Protein AF-0000000078810479 (afdb_homodimer)

Organism: NCBI:txid997884

pLDDT: mean 89.87, std 19.77, range [21.83, 98.94]

Nearest PDB structures (foldseek):
  3nuz-assembly2_D  TM=8.212E-01  e=3.799E-21  Bacteroides fragilis NCTC 9343
  3g8y-assembly1_A-2  TM=8.207E-01  e=2.501E-21  Phocaeicola vulgatus ATCC 8482
  3nuz-assembly3_E  TM=8.141E-01  e=5.121E-21  Bacteroides fragilis NCTC 9343
  3nuz-assembly3_F  TM=8.045E-01  e=1.182E-20  Bacteroides fragilis NCTC 9343
  8qcl-assembly1_B  TM=6.876E-01  e=1.263E-13  Phocaeicola vulgatus ATCC 8482

Foldseek 3Di:
DPPPPPPPPPPPPPPPPPPPPPPPPPPPPPPDLPQQDQDPDDDPDDDPVVVLVSVLSRFSQALQDDFQAQVSLVVSLVVLLVVLLQLQCNVVVCVVCVPPDKDKDWDDWDDPPQWIKTWMFIPLDPVGRWIKIKTAGPPDDFAFFEEEEEEDPPDFRCLLCQHDPDPVRNVVSVVQVQVVQVVQNNVPHTYMRTGQQQADPNPDPVCVVVVNGGRQVVQQVVQVVVSHASLSVLLSVVVVVVVCCVVPHRHDQLHYEYEYFDVSLSNQLQNLLNPQSHQEGEYEQHAFWCCVAVVVDDDGNRNDGPSPSSNRISLSSNLSNPPGAYEYEAECAAPRHHPVRNVVSVVSNLSSNVNSVHSPRYYYHYDHDYRGDDPVRVVVNCVVPPDD/DPDPPPPPPPPPPPPPPPPPPPPPPPPPPPPDLPQQDQDPDDDPDDDPVVVLVSVLSRFSQVLQDDFQAQVSLVVSLVVLLVVLLQLQCNVVVCVVCVPPDKDKDWDDWDDPPQWIKTWMFIPLDPVGRWIKIKTAGPPDDFAFFEEEEEEDPPDFRCLLCQHDPDPVRNVVSVVQVQVVQVVQNNVPHTYMRTGQQQADPNPDPVCVVVVNGGRQVVQQVVQVVVSHASLSVLLSVVVVVLVCCVVPHRHDQQHYEYEYFDVSLSNQLQNLLNPQSHQEGEYEQHAFWCCVAVVVDDDGNRNDGPSVSSNRISLSSSLSNPPGAYEYEAECAAPRHHPVRNVVSVVSNLSSNSNSVHSPRYYYHYDHDYRGDDPVRVVVNCVVPPDD

Sequence (776 aa):
MLMKSIIYWSALLSSTLIVTQCTNYQKTTQKDDILRERDLAYKDSFSASAYYEDLYNSAEMKYAFKGTTPEEVDVWQTEFRDKLKERLGISQLERQLASFKIKARKINSEDIGYAIRERWEIWTEPTVPLPFVLLLPKNKEGNLPLMITPHGHGKNTETYAGIYLSEQERIEGEIGERNVAVQAVQNGFIAIAPTSRGFGKTRTSEDKAKDVPYSCRTLLMQDLLVGRTPIGDRVWDISKLIDWALAELPVDKSNIIVSGNSGGGTTTLFAGACDTRISMSIPSSYFCTFTGSIGAMYHCDCNYVPGILEYGEMSDIAGLIAPRFFCTLNGKDDTMFPLKEAQKAFVNLKKIYTAAGVPDNCELYIGNGGHRYYKEGAWNFINKHLLKMLMKSIIYWSALLSSTLIVTQCTNYQKTTQKDDILRERDLAYKDSFSASAYYEDLYNSAEMKYAFKGTTPEEVDVWQTEFRDKLKERLGISQLERQLASFKIKARKINSEDIGYAIRERWEIWTEPTVPLPFVLLLPKNKEGNLPLMITPHGHGKNTETYAGIYLSEQERIEGEIGERNVAVQAVQNGFIAIAPTSRGFGKTRTSEDKAKDVPYSCRTLLMQDLLVGRTPIGDRVWDISKLIDWALAELPVDKSNIIVSGNSGGGTTTLFAGACDTRISMSIPSSYFCTFTGSIGAMYHCDCNYVPGILEYGEMSDIAGLIAPRFFCTLNGKDDTMFPLKEAQKAFVNLKKIYTAAGVPDNCELYIGNGGHRYYKEGAWNFINKHLLK

InterPro domains:
  IPR025890 Abhydrolase, bacterial [PF12715] (57-325)
  IPR029058 Alpha/Beta hydrolase fold [G3DSA:3.40.50.1820] (30-388)
  IPR029058 Alpha/Beta hydrolase fold [SSF53474] (52-386)

Radius of gyration: 31.36 Å; Cα contacts (8 Å, |Δi|>4): 1607; chains: 2; bounding box: 88×98×127 Å

Solvent-accessible surface area (backbone atoms only — not comparable to full-atom values): 40095 Å² total; per-residue (Å²): 136,84,77,78,76,76,78,77,77,78,77,76,76,73,75,74,73,74,71,72,70,74,69,72,69,66,70,68,67,73,71,76,74,71,68,52,78,59,82,72,64,76,38,93,60,56,38,50,69,60,36,53,51,50,49,62,64,41,34,62,29,74,51,49,82,81,66,71,38,45,67,49,44,51,56,50,36,58,55,48,39,54,53,48,33,46,57,24,22,40,50,56,48,51,65,72,44,65,83,61,75,78,47,71,48,80,74,48,76,45,79,70,80,70,27,39,42,28,39,35,32,33,32,74,43,33,47,36,44,43,47,30,37,40,34,37,41,62,98,68,76,74,60,26,39,34,36,39,27,38,39,26,78,99,53,44,35,44,42,18,58,68,46,62,94,42,69,68,51,41,52,53,37,56,74,35,42,47,30,51,24,42,56,36,18,76,70,60,17,35,12,29,14,36,55,46,81,20,27,77,77,52,24,36,71,66,33,56,74,69,68,43,80,52,26,36,55,62,45,28,58,58,23,22,35,55,34,35,25,47,53,23,53,44,26,49,45,53,54,48,51,48,54,48,40,61,72,76,44,63,47,31,74,79,38,27,33,30,36,16,31,37,50,4,6,51,39,16,44,53,27,28,31,70,38,81,63,42,37,30,26,34,18,12,34,44,71,23,33,48,69,67,21,64,65,64,47,94,61,68,56,44,75,61,48,67,23,44,34,35,37,26,51,45,28,43,49,51,42,42,31,53,79,39,35,38,38,39,36,35,14,65,61,12,81,73,39,34,41,70,39,23,51,56,22,46,58,55,26,45,49,46,27,43,17,50,72,40,52,80,36,48,46,80,37,78,41,98,41,38,83,40,40,54,60,66,57,53,50,53,53,44,68,71,63,53,82,125,132,86,77,78,78,75,78,78,78,78,76,76,76,74,75,75,75,74,71,72,71,73,69,73,68,66,71,69,67,72,71,76,75,71,67,52,78,60,81,71,63,74,39,94,58,56,38,48,69,60,35,53,49,50,48,62,63,42,34,61,30,73,52,50,80,81,67,71,38,45,68,49,43,52,57,50,36,57,54,48,40,54,54,49,32,46,57,25,22,40,51,56,49,52,65,72,42,66,84,61,75,78,47,73,47,80,75,48,76,43,79,71,80,71,29,41,41,28,39,34,33,31,31,76,43,33,46,37,44,43,46,29,37,40,34,38,41,60,98,70,77,74,61,26,39,33,36,40,29,38,39,26,79,97,50,44,35,44,42,17,59,68,46,63,93,42,70,68,50,41,52,53,36,56,75,35,42,48,30,50,23,42,55,37,19,75,70,59,17,35,14,32,15,37,56,46,80,21,27,75,76,51,25,37,69,67,32,54,75,70,68,43,80,54,26,36,54,62,45,27,57,56,24,22,35,54,32,34,24,46,51,24,55,44,28,50,46,52,53,46,50,49,55,49,40,61,72,74,42,62,48,29,74,79,38,26,34,30,35,15,31,37,51,4,7,51,38,16,45,52,28,27,31,68,38,81,64,42,36,30,27,34,17,12,33,44,71,22,33,49,67,68,20,64,64,64,46,94,61,67,55,45,75,60,48,67,24,44,34,36,39,26,51,45,27,40,48,52,41,42,31,53,79,40,34,36,38,38,37,35,14,66,61,11,82,73,38,33,41,69,37,22,50,56,22,44,56,56,27,46,49,46,26,42,17,50,71,40,52,82,37,48,46,80,36,76,43,98,41,38,82,41,40,56,61,66,56,52,50,54,51,45,66,72,63,53,79,126

Secondary structure (DSSP, 8-state):
------------------------------------PPP-PPPSS--HHHHHHHHHHT---TT-----SHHHHHHHHHHHHHHHHHHHTHHHHHHHTTTPPPEEEEEEEEE-SSEEEEEEEEEEETTEEEEEEEEEESS--S-EEEEE----SS--HHHHTT--SSHHHHHHHHHTT--HHHHHHHTT-EEEEEPPTTBGGGS-HHHHHTT-SB-HHHHHHHHHHTT--HHHHHHHHHHHHHHHHHHHS-EEEEEEEEEEETHHHHHHHHHHHH-TT--EEEEES--S-IIIIITTS---GGG--TTHHHH--HHHHHHTTTTSEEEEEEETT-SSS-HHHHHHHHHHHHHHHHHTT-GGGEEEEEESSSSS--HHHHHHHHHHH---/------------------------------------PPP-PPPSS--HHHHHHHHHHT---TT-----SHHHHHHHHHHHHHHHHHHHTHHHHHHHTTTPPPEEEEEEEEE-SSEEEEEEEEEEETTEEEEEEEEEESS--S-EEEEE----SS--HHHHTT--SSHHHHHHHHHTT--HHHHHHHTT-EEEEEPPTTBGGGS-HHHHHTT-SB-HHHHHHHHHHHT--HHHHHHHHHHHHHHHHHHHS-EEEEEEEEEEETHHHHHHHHHHHH-TT--EEEEES--S-IIIIITTS---GGG--TTHHHH--HHHHHHTTTTSEEEEEEETT-SSS-HHHHHHHHHHHHHHHHHTT-GGGEEEEEESSSSS--HHHHHHHHHHH---

Structure (mmCIF, N/CA/C/O backbone):
data_AF-0000000078810479-model_v1
#
loop_
_entity.id
_entity.type
_entity.pdbx_description
1 polymer 'Acetyl xylan esterase domain-containing protein'
#
loop_
_atom_site.group_PDB
_atom_site.id
_atom_site.type_symbol
_atom_site.label_atom_id
_atom_site.label_alt_id
_atom_site.label_comp_id
_atom_site.label_asym_id
_atom_site.label_entity_id
_atom_site.label_seq_id
_atom_site.pdbx_PDB_ins_code
_atom_site.Cartn_x
_atom_site.Cartn_y
_atom_site.Cartn_z
_atom_site.occupancy
_atom_site.B_iso_or_equiv
_atom_site.auth_seq_id
_atom_site.auth_comp_id
_atom_site.auth_asym_id
_atom_site.auth_atom_id
_atom_site.pdbx_PDB_model_num
ATOM 1 N N . MET A 1 1 ? -20.703 -5.207 -93.875 1 23.89 1 MET A N 1
ATOM 2 C CA . MET A 1 1 ? -21.703 -4.398 -93.188 1 23.89 1 MET A CA 1
ATOM 3 C C . MET A 1 1 ? -21.656 -4.645 -91.688 1 23.89 1 MET A C 1
ATOM 5 O O . MET A 1 1 ? -22.516 -5.328 -91.125 1 23.89 1 MET A O 1
ATOM 9 N N . LEU A 1 2 ? -20.453 -4.91 -91.125 1 26.55 2 LEU A N 1
ATOM 10 C CA . LEU A 1 2 ? -20 -5.406 -89.812 1 26.55 2 LEU A CA 1
ATOM 11 C C . LEU A 1 2 ? -20.375 -4.43 -88.688 1 26.55 2 LEU A C 1
ATOM 13 O O . LEU A 1 2 ? -19.953 -3.27 -88.75 1 26.55 2 LEU A O 1
ATOM 17 N N . MET A 1 3 ? -21.625 -4.586 -88.188 1 22.42 3 MET A N 1
ATOM 18 C CA . MET A 1 3 ? -22.422 -3.809 -87.25 1 22.42 3 MET A CA 1
ATOM 19 C C . MET A 1 3 ? -21.719 -3.691 -85.938 1 22.42 3 MET A C 1
ATOM 21 O O . MET A 1 3 ? -21.453 -4.699 -85.25 1 22.42 3 MET A O 1
ATOM 25 N N . LYS A 1 4 ? -20.766 -2.709 -85.812 1 24.94 4 LYS A N 1
ATOM 26 C CA . LYS A 1 4 ? -19.938 -2.312 -84.625 1 24.94 4 LYS A CA 1
ATOM 27 C C . LYS A 1 4 ? -20.812 -2.01 -83.438 1 24.94 4 LYS A C 1
ATOM 29 O O . LYS A 1 4 ? -21.609 -1.07 -83.438 1 24.94 4 LYS A O 1
ATOM 34 N N . SER A 1 5 ? -21.438 -3.043 -82.812 1 23.7 5 SER A N 1
ATOM 35 C CA . SER A 1 5 ? -22.328 -3.002 -81.688 1 23.7 5 SER A CA 1
ATOM 36 C C . SER A 1 5 ? -21.688 -2.262 -80.5 1 23.7 5 SER A C 1
ATOM 38 O O . SER A 1 5 ? -20.625 -2.65 -80 1 23.7 5 SER A O 1
ATOM 40 N N . ILE A 1 6 ? -21.625 -0.934 -80.562 1 27.11 6 ILE A N 1
ATOM 41 C CA . ILE A 1 6 ? -21.062 -0.023 -79.562 1 27.11 6 ILE A CA 1
ATOM 42 C C . ILE A 1 6 ? -21.797 -0.202 -78.188 1 27.11 6 ILE A C 1
ATOM 44 O O . ILE A 1 6 ? -23 0.031 -78.125 1 27.11 6 ILE A O 1
ATOM 48 N N . ILE A 1 7 ? -21.516 -1.291 -77.5 1 25.67 7 ILE A N 1
ATOM 49 C CA . ILE A 1 7 ? -22.109 -1.636 -76.188 1 25.67 7 ILE A CA 1
ATOM 50 C C . ILE A 1 7 ? -21.891 -0.497 -75.188 1 25.67 7 ILE A C 1
ATOM 52 O O . ILE A 1 7 ? -20.75 -0.108 -74.938 1 25.67 7 ILE A O 1
ATOM 56 N N . TYR A 1 8 ? -22.734 0.555 -75.25 1 24.23 8 TYR A N 1
ATOM 57 C CA . TYR A 1 8 ? -22.734 1.693 -74.312 1 24.23 8 TYR A CA 1
ATOM 58 C C . TYR A 1 8 ? -22.828 1.231 -72.875 1 24.23 8 TYR A C 1
ATOM 60 O O . TYR A 1 8 ? -23.719 0.465 -72.5 1 24.23 8 TYR A O 1
ATOM 68 N N . TRP A 1 9 ? -21.672 1.063 -72.188 1 25.56 9 TRP A N 1
ATOM 69 C CA . TRP A 1 9 ? -21.453 0.74 -70.75 1 25.56 9 TRP A CA 1
ATOM 70 C C . TRP A 1 9 ? -22.141 1.751 -69.875 1 25.56 9 TRP A C 1
ATOM 72 O O . TRP A 1 9 ? -21.812 2.941 -69.875 1 25.56 9 TRP A O 1
ATOM 82 N N . SER A 1 10 ? -23.516 1.746 -69.75 1 24.3 10 SER A N 1
ATOM 83 C CA . SER A 1 10 ? -24.219 2.607 -68.812 1 24.3 10 SER A CA 1
ATOM 84 C C . SER A 1 10 ? -23.703 2.426 -67.375 1 24.3 10 SER A C 1
ATOM 86 O O . SER A 1 10 ? -23.672 1.309 -66.875 1 24.3 10 SER A O 1
ATOM 88 N N . ALA A 1 11 ? -22.703 3.223 -67 1 26.77 11 ALA A N 1
ATOM 89 C CA . ALA A 1 11 ? -22.156 3.352 -65.625 1 26.77 11 ALA A CA 1
ATOM 90 C C . ALA A 1 11 ? -23.234 3.705 -64.625 1 26.77 11 ALA A C 1
ATOM 92 O O . ALA A 1 11 ? -23.844 4.777 -64.688 1 26.77 11 ALA A O 1
ATOM 93 N N . LEU A 1 12 ? -24.156 2.744 -64.312 1 24.66 12 LEU A N 1
ATOM 94 C CA . LEU A 1 12 ? -25.141 2.945 -63.25 1 24.66 12 LEU A CA 1
ATOM 95 C C . LEU A 1 12 ? -24.469 3.441 -62 1 24.66 12 LEU A C 1
ATOM 97 O O . LEU A 1 12 ? -23.547 2.795 -61.469 1 24.66 12 LEU A O 1
ATOM 101 N N . LEU A 1 13 ? -24.328 4.766 -61.812 1 27.41 13 LEU A N 1
ATOM 102 C CA . LEU A 1 13 ? -23.906 5.457 -60.594 1 27.41 13 LEU A CA 1
ATOM 103 C C . LEU A 1 13 ? -24.766 5.047 -59.406 1 27.41 13 LEU A C 1
ATOM 105 O O . LEU A 1 13 ? -25.969 5.324 -59.375 1 27.41 13 LEU A O 1
ATOM 109 N N . SER A 1 14 ? -24.672 3.738 -58.969 1 24.7 14 SER A N 1
ATOM 110 C CA . SER A 1 14 ? -25.359 3.359 -57.75 1 24.7 14 SER A CA 1
ATOM 111 C C . SER A 1 14 ? -25.078 4.348 -56.625 1 24.7 14 SER A C 1
ATOM 113 O O . SER A 1 14 ? -23.906 4.641 -56.344 1 24.7 14 SER A O 1
ATOM 115 N N . SER A 1 15 ? -25.875 5.395 -56.5 1 27.48 15 SER A N 1
ATOM 116 C CA . SER A 1 15 ? -25.922 6.281 -55.344 1 27.48 15 SER A CA 1
ATOM 117 C C . SER A 1 15 ? -25.984 5.488 -54.031 1 27.48 15 SER A C 1
ATOM 119 O O . SER A 1 15 ? -26.953 4.781 -53.781 1 27.48 15 SER A O 1
ATOM 121 N N . THR A 1 16 ? -24.828 4.871 -53.688 1 27.61 16 THR A N 1
ATOM 122 C CA . THR A 1 16 ? -24.781 4.277 -52.344 1 27.61 16 THR A CA 1
ATOM 123 C C . THR A 1 16 ? -25.281 5.262 -51.312 1 27.61 16 THR A C 1
ATOM 125 O O . THR A 1 16 ? -24.734 6.359 -51.156 1 27.61 16 THR A O 1
ATOM 128 N N . LEU A 1 17 ? -26.609 5.316 -51.125 1 28.69 17 LEU A N 1
ATOM 129 C CA . LEU A 1 17 ? -27.188 5.945 -49.938 1 28.69 17 LEU A CA 1
ATOM 130 C C . LEU A 1 17 ? -26.438 5.543 -48.656 1 28.69 17 LEU A C 1
ATOM 132 O O . LEU A 1 17 ? -26.391 4.359 -48.312 1 28.69 17 LEU A O 1
ATOM 136 N N . ILE A 1 18 ? -25.344 6.234 -48.438 1 29.97 18 ILE A N 1
ATOM 137 C CA . ILE A 1 18 ? -24.703 6.109 -47.125 1 29.97 18 ILE A CA 1
ATOM 138 C C . ILE A 1 18 ? -25.734 6.438 -46.062 1 29.97 18 ILE A C 1
ATOM 140 O O . ILE A 1 18 ? -26.156 7.586 -45.906 1 29.97 18 ILE A O 1
ATOM 144 N N . VAL A 1 19 ? -26.75 5.523 -45.875 1 28.48 19 VAL A N 1
ATOM 145 C CA . VAL A 1 19 ? -27.5 5.676 -44.625 1 28.48 19 VAL A CA 1
ATOM 146 C C . VAL A 1 19 ? -26.531 5.805 -43.469 1 28.48 19 VAL A C 1
ATOM 148 O O . VAL A 1 19 ? -25.75 4.891 -43.188 1 28.48 19 VAL A O 1
ATOM 151 N N . THR A 1 20 ? -26.203 7.031 -43.188 1 28.91 20 THR A N 1
ATOM 152 C CA . THR A 1 20 ? -25.578 7.301 -41.906 1 28.91 20 THR A CA 1
ATOM 153 C C . THR A 1 20 ? -26.344 6.629 -40.75 1 28.91 20 THR A C 1
ATOM 155 O O . THR A 1 20 ? -27.5 6.969 -40.5 1 28.91 20 THR A O 1
ATOM 158 N N . GLN A 1 21 ? -26.219 5.281 -40.719 1 27.44 21 GLN A N 1
ATOM 159 C CA . GLN A 1 21 ? -26.703 4.727 -39.469 1 27.44 21 GLN A CA 1
ATOM 160 C C . GLN A 1 21 ? -26.203 5.535 -38.281 1 27.44 21 GLN A C 1
ATOM 162 O O . GLN A 1 21 ? -25 5.637 -38.062 1 27.44 21 GLN A O 1
ATOM 167 N N . CYS A 1 22 ? -26.906 6.652 -38 1 29.36 22 CYS A N 1
ATOM 168 C CA . CYS A 1 22 ? -26.766 7.223 -36.656 1 29.36 22 CYS A CA 1
ATOM 169 C C . CYS A 1 22 ? -26.781 6.133 -35.594 1 29.36 22 CYS A C 1
ATOM 171 O O . CYS A 1 22 ? -27.828 5.527 -35.344 1 29.36 22 CYS A O 1
ATOM 173 N N . THR A 1 23 ? -25.719 5.266 -35.594 1 28.94 23 THR A N 1
ATOM 174 C CA . THR A 1 23 ? -25.641 4.438 -34.406 1 28.94 23 THR A CA 1
ATOM 175 C C . THR A 1 23 ? -25.953 5.258 -33.156 1 28.94 23 THR A C 1
ATOM 177 O O . THR A 1 23 ? -25.328 6.289 -32.906 1 28.94 23 THR A O 1
ATOM 180 N N . ASN A 1 24 ? -27.203 5.324 -32.875 1 28.94 24 ASN A N 1
ATOM 181 C CA . ASN A 1 24 ? -27.578 5.715 -31.516 1 28.94 24 ASN A CA 1
ATOM 182 C C . ASN A 1 24 ? -26.578 5.176 -30.484 1 28.94 24 ASN A C 1
ATOM 184 O O . ASN A 1 24 ? -26.484 3.961 -30.281 1 28.94 24 ASN A O 1
ATOM 188 N N . TYR A 1 25 ? -25.453 5.773 -30.5 1 28.3 25 TYR A N 1
ATOM 189 C CA . TYR A 1 25 ? -24.688 5.52 -29.281 1 28.3 25 TYR A CA 1
ATOM 190 C C . TYR A 1 25 ? -25.594 5.633 -28.047 1 28.3 25 TYR A C 1
ATOM 192 O O . TYR A 1 25 ? -26.047 6.727 -27.703 1 28.3 25 TYR A O 1
ATOM 200 N N . GLN A 1 26 ? -26.547 4.75 -27.953 1 26.14 26 GLN A N 1
ATOM 201 C CA . GLN A 1 26 ? -27.109 4.727 -26.609 1 26.14 26 GLN A CA 1
ATOM 202 C C . GLN A 1 26 ? -26.016 4.914 -25.562 1 26.14 26 GLN A C 1
ATOM 204 O O . GLN A 1 26 ? -25.078 4.121 -25.484 1 26.14 26 GLN A O 1
ATOM 209 N N . LYS A 1 27 ? -25.828 6.164 -25.234 1 30.45 27 LYS A N 1
ATOM 210 C CA . LYS A 1 27 ? -25.125 6.359 -23.969 1 30.45 27 LYS A CA 1
ATOM 211 C C . LYS A 1 27 ? -25.531 5.309 -22.953 1 30.45 27 LYS A C 1
ATOM 213 O O . LYS A 1 27 ? -26.672 5.285 -22.5 1 30.45 27 LYS A O 1
ATOM 218 N N . THR A 1 28 ? -25.125 4.055 -23.188 1 30.38 28 THR A N 1
ATOM 219 C CA . THR A 1 28 ? -25.281 3.252 -21.969 1 30.38 28 THR A CA 1
ATOM 220 C C . THR A 1 28 ? -25.031 4.098 -20.734 1 30.38 28 THR A C 1
ATOM 222 O O . THR A 1 28 ? -23.938 4.629 -20.531 1 30.38 28 THR A O 1
ATOM 225 N N . THR A 1 29 ? -26.047 4.812 -20.344 1 29.89 29 THR A N 1
ATOM 226 C CA . THR A 1 29 ? -25.969 5.363 -18.984 1 29.89 29 THR A CA 1
ATOM 227 C C . THR A 1 29 ? -25.094 4.48 -18.094 1 29.89 29 THR A C 1
ATOM 229 O O . THR A 1 29 ? -25.328 3.271 -18 1 29.89 29 THR A O 1
ATOM 232 N N . GLN A 1 30 ? -23.859 4.711 -18.062 1 30.84 30 GLN A N 1
ATOM 233 C CA . GLN A 1 30 ? -23.141 4.199 -16.906 1 30.84 30 GLN A CA 1
ATOM 234 C C . GLN A 1 30 ? -24.062 4.039 -15.711 1 30.84 30 GLN A C 1
ATOM 236 O O . GLN A 1 30 ? -24.703 4.996 -15.281 1 30.84 30 GLN A O 1
ATOM 241 N N . LYS A 1 31 ? -24.641 2.875 -15.594 1 35.38 31 LYS A N 1
ATOM 242 C CA . LYS A 1 31 ? -25.391 2.465 -14.406 1 35.38 31 LYS A CA 1
ATOM 243 C C . LYS A 1 31 ? -24.969 3.285 -13.188 1 35.38 31 LYS A C 1
ATOM 245 O O . LYS A 1 31 ? -23.797 3.58 -13.008 1 35.38 31 LYS A O 1
ATOM 250 N N . ASP A 1 32 ? -25.797 4.004 -12.57 1 37.47 32 ASP A N 1
ATOM 251 C CA . ASP A 1 32 ? -25.75 4.688 -11.281 1 37.47 32 ASP A CA 1
ATOM 252 C C . ASP A 1 32 ? -24.875 3.924 -10.289 1 37.47 32 ASP A C 1
ATOM 254 O O . ASP A 1 32 ? -25.172 2.771 -9.961 1 37.47 32 ASP A O 1
ATOM 258 N N . ASP A 1 33 ? -23.578 4 -10.273 1 44.44 33 ASP A N 1
ATOM 259 C CA . ASP A 1 33 ? -22.75 3.559 -9.164 1 44.44 33 ASP A CA 1
ATOM 260 C C . ASP A 1 33 ? -23.516 3.65 -7.84 1 44.44 33 ASP A C 1
ATOM 262 O O . ASP A 1 33 ? -23.75 4.746 -7.332 1 44.44 33 ASP A O 1
ATOM 266 N N . ILE A 1 34 ? -24.562 2.963 -7.668 1 47.28 34 ILE A N 1
ATOM 267 C CA . ILE A 1 34 ? -25.188 2.953 -6.355 1 47.28 34 ILE A CA 1
ATOM 268 C C . ILE A 1 34 ? -24.109 2.975 -5.266 1 47.28 34 ILE A C 1
ATOM 270 O O . ILE A 1 34 ? -23.391 1.997 -5.086 1 47.28 34 ILE A O 1
ATOM 274 N N . LEU A 1 35 ? -23.703 4.043 -4.988 1 57.75 35 LEU A N 1
ATOM 275 C CA . LEU A 1 35 ? -22.828 4.211 -3.826 1 57.75 35 LEU A CA 1
ATOM 276 C C . LEU A 1 35 ? -23.438 3.533 -2.598 1 57.75 35 LEU A C 1
ATOM 278 O O . LEU A 1 35 ? -24.625 3.711 -2.305 1 57.75 35 LEU A O 1
ATOM 282 N N . ARG A 1 36 ? -22.828 2.473 -2.146 1 66.94 36 ARG A N 1
ATOM 283 C CA . ARG A 1 36 ? -23.203 1.88 -0.867 1 66.94 36 ARG A CA 1
ATOM 284 C C . ARG A 1 36 ? -23.375 2.953 0.203 1 66.94 36 ARG A C 1
ATOM 286 O O . ARG A 1 36 ? -22.531 3.838 0.348 1 66.94 36 ARG A O 1
ATOM 293 N N . GLU A 1 37 ? -24.594 3.041 0.668 1 80.19 37 GLU A N 1
ATOM 294 C CA . GLU A 1 37 ? -24.906 4.055 1.672 1 80.19 37 GLU A CA 1
ATOM 295 C C . GLU A 1 37 ? -24.062 3.85 2.936 1 80.19 37 GLU A C 1
ATOM 297 O O . GLU A 1 37 ? -24.031 2.748 3.484 1 80.19 37 GLU A O 1
ATOM 302 N N . ARG A 1 38 ? -23.281 4.812 3.285 1 88.06 38 ARG A N 1
ATOM 303 C CA . ARG A 1 38 ? -22.469 4.793 4.492 1 88.06 38 ARG A CA 1
ATOM 304 C C . ARG A 1 38 ? -23.266 5.273 5.703 1 88.06 38 ARG A C 1
ATOM 306 O O . ARG A 1 38 ? -24.031 6.227 5.605 1 88.06 38 ARG A O 1
ATOM 313 N N . ASP A 1 39 ? -23.203 4.543 6.805 1 88.62 39 ASP A N 1
ATOM 314 C CA . ASP A 1 39 ? -23.797 4.98 8.07 1 88.62 39 ASP A CA 1
ATOM 315 C C . ASP A 1 39 ? -23.125 6.262 8.57 1 88.62 39 ASP A C 1
ATOM 317 O O . ASP A 1 39 ? -21.938 6.262 8.875 1 88.62 39 ASP A O 1
ATOM 321 N N . LEU A 1 40 ? -23.875 7.301 8.758 1 93.31 40 LEU A N 1
ATOM 322 C CA . LEU A 1 40 ? -23.281 8.602 9.07 1 93.31 40 LEU A CA 1
ATOM 323 C C . LEU A 1 40 ? -23.516 8.961 10.531 1 93.31 40 LEU A C 1
ATOM 325 O O . LEU A 1 40 ? -23.266 10.102 10.945 1 93.31 40 LEU A O 1
ATOM 329 N N . ALA A 1 41 ? -23.953 7.98 11.289 1 93.62 41 ALA A N 1
ATOM 330 C CA . ALA A 1 41 ? -24.141 8.234 12.719 1 93.62 41 ALA A CA 1
ATOM 331 C C . ALA A 1 41 ? -22.812 8.453 13.422 1 93.62 41 ALA A C 1
ATOM 333 O O . ALA A 1 41 ? -21.844 7.742 13.156 1 93.62 41 ALA A O 1
ATOM 334 N N . TYR A 1 42 ? -22.797 9.453 14.312 1 95.62 42 TYR A N 1
ATOM 335 C CA . TYR A 1 42 ? -21.594 9.758 15.07 1 95.62 42 TYR A CA 1
ATOM 336 C C . TYR A 1 42 ? -21.328 8.688 16.125 1 95.62 42 TYR A C 1
ATOM 338 O O . TYR A 1 42 ? -22.203 8.391 16.953 1 95.62 42 TYR A O 1
ATOM 346 N N . LYS A 1 43 ? -20.156 8.188 16.078 1 95.06 43 LYS A N 1
ATOM 347 C CA . LYS A 1 43 ? -19.75 7.309 17.172 1 95.06 43 LYS A CA 1
ATOM 348 C C . LYS A 1 43 ? -19.078 8.102 18.297 1 95.06 43 LYS A C 1
ATOM 350 O O . LYS A 1 43 ? -18.234 8.961 18.031 1 95.06 43 LYS A O 1
ATOM 355 N N . ASP A 1 44 ? -19.297 7.762 19.516 1 93.25 44 ASP A N 1
ATOM 356 C CA . ASP A 1 44 ? -18.922 8.594 20.641 1 93.25 44 ASP A CA 1
ATOM 357 C C . ASP A 1 44 ? -17.422 8.5 20.922 1 93.25 44 ASP A C 1
ATOM 359 O O . ASP A 1 44 ? -16.828 9.422 21.484 1 93.25 44 ASP A O 1
ATOM 363 N N . SER A 1 45 ? -16.922 7.324 20.641 1 94.56 45 SER A N 1
ATOM 364 C CA . SER A 1 45 ? -15.492 7.109 20.891 1 94.56 45 SER A CA 1
ATOM 365 C C . SER A 1 45 ? -14.836 6.375 19.719 1 94.56 45 SER A C 1
ATOM 367 O O . SER A 1 45 ? -15.508 5.648 18.984 1 94.56 45 SER A O 1
ATOM 369 N N . PHE A 1 46 ? -13.594 6.594 19.656 1 95.56 46 PHE A N 1
ATOM 370 C CA . PHE A 1 46 ? -12.875 5.926 18.578 1 95.56 46 PHE A CA 1
ATOM 371 C C . PHE A 1 46 ? -12.672 4.453 18.891 1 95.56 46 PHE A C 1
ATOM 373 O O . PHE A 1 46 ? -12.211 4.109 19.984 1 95.56 46 PHE A O 1
ATOM 380 N N . SER A 1 47 ? -13.031 3.664 18.016 1 95.56 47 SER A N 1
ATOM 381 C CA . SER A 1 47 ? -12.734 2.236 17.984 1 95.56 47 SER A CA 1
ATOM 382 C C . SER A 1 47 ? -12.125 1.834 16.641 1 95.56 47 SER A C 1
ATOM 384 O O . SER A 1 47 ? -12.781 1.934 15.602 1 95.56 47 SER A O 1
ATOM 386 N N . ALA A 1 48 ? -10.859 1.368 16.766 1 94.75 48 ALA A N 1
ATOM 387 C CA . ALA A 1 48 ? -10.188 0.983 15.523 1 94.75 48 ALA A CA 1
ATOM 388 C C . ALA A 1 48 ? -10.984 -0.085 14.781 1 94.75 48 ALA A C 1
ATOM 390 O O . ALA A 1 48 ? -11.125 -0.029 13.555 1 94.75 48 ALA A O 1
ATOM 391 N N . SER A 1 49 ? -11.484 -1.062 15.5 1 93.62 49 SER A N 1
ATOM 392 C CA . SER A 1 49 ? -12.258 -2.131 14.875 1 93.62 49 SER A CA 1
ATOM 393 C C . SER A 1 49 ? -13.516 -1.586 14.203 1 93.62 49 SER A C 1
ATOM 395 O O . SER A 1 49 ? -13.844 -1.974 13.078 1 93.62 49 SER A O 1
ATOM 397 N N . ALA A 1 50 ? -14.219 -0.65 14.891 1 93.94 50 ALA A N 1
ATOM 398 C CA . ALA A 1 50 ? -15.414 -0.046 14.305 1 93.94 50 ALA A CA 1
ATOM 399 C C . ALA A 1 50 ? -15.062 0.786 13.078 1 93.94 50 ALA A C 1
ATOM 401 O O . ALA A 1 50 ? -15.805 0.794 12.094 1 93.94 50 ALA A O 1
ATOM 402 N N . TYR A 1 51 ? -14.031 1.456 13.156 1 96.12 51 TYR A N 1
ATOM 403 C CA . TYR A 1 51 ? -13.57 2.287 12.055 1 96.12 51 TYR A CA 1
ATOM 404 C C . TYR A 1 51 ? -13.266 1.438 10.828 1 96.12 51 TYR A C 1
ATOM 406 O O . TYR A 1 51 ? -13.734 1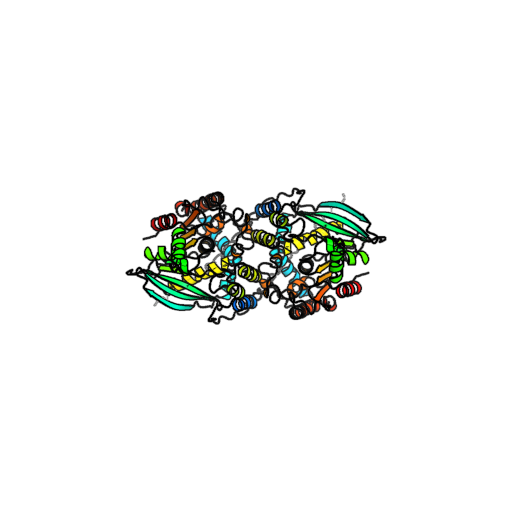.735 9.727 1 96.12 51 TYR A O 1
ATOM 414 N N . TYR A 1 52 ? -12.531 0.333 10.969 1 94.62 52 TYR A N 1
ATOM 415 C CA . TYR A 1 52 ? -12.156 -0.516 9.844 1 94.62 52 TYR A CA 1
ATOM 416 C C . TYR A 1 52 ? -13.367 -1.243 9.281 1 94.62 52 TYR A C 1
ATOM 418 O O . TYR A 1 52 ? -13.477 -1.436 8.07 1 94.62 52 TYR A O 1
ATOM 426 N N . GLU A 1 53 ? -14.242 -1.628 10.141 1 94 53 GLU A N 1
ATOM 427 C CA . GLU A 1 53 ? -15.492 -2.211 9.664 1 94 53 GLU A CA 1
ATOM 428 C C . GLU A 1 53 ? -16.281 -1.221 8.812 1 94 53 GLU A C 1
ATOM 430 O O . GLU A 1 53 ? -16.859 -1.599 7.793 1 94 53 GLU A O 1
ATOM 435 N N . ASP A 1 54 ? -16.328 -0 9.273 1 95 54 ASP A N 1
ATOM 436 C CA . ASP A 1 54 ? -16.984 1.061 8.516 1 95 54 ASP A CA 1
ATOM 437 C C . ASP A 1 54 ? -16.328 1.242 7.145 1 95 54 ASP A C 1
ATOM 439 O O . ASP A 1 54 ? -17.031 1.441 6.145 1 95 54 ASP A O 1
ATOM 443 N N . LEU A 1 55 ? -15.023 1.186 7.078 1 94.56 55 LEU A N 1
ATOM 444 C CA . LEU A 1 55 ? -14.297 1.293 5.816 1 94.56 55 LEU A CA 1
ATOM 445 C C . LEU A 1 55 ? -14.719 0.19 4.852 1 94.56 55 LEU A C 1
ATOM 447 O O . LEU A 1 55 ? -14.992 0.457 3.678 1 94.56 55 LEU A O 1
ATOM 451 N N . TYR A 1 56 ? -14.797 -1.063 5.332 1 94.56 56 TYR A N 1
ATOM 452 C CA . TYR A 1 56 ? -15.117 -2.213 4.496 1 94.56 56 TYR A CA 1
ATOM 453 C C . TYR A 1 56 ? -16.562 -2.145 4.012 1 94.56 56 TYR A C 1
ATOM 455 O O . TYR A 1 56 ? -16.844 -2.412 2.844 1 94.56 56 TYR A O 1
ATOM 463 N N . ASN A 1 57 ? -17.422 -1.694 4.93 1 92.69 57 ASN A N 1
ATOM 464 C CA . ASN A 1 57 ? -18.844 -1.604 4.602 1 92.69 57 ASN A CA 1
ATOM 465 C C . ASN A 1 57 ? -19.109 -0.521 3.559 1 92.69 57 ASN A C 1
ATOM 467 O O . ASN A 1 57 ? -20.109 -0.572 2.846 1 92.69 57 ASN A O 1
ATOM 471 N N . SER A 1 58 ? -18.203 0.405 3.484 1 92.25 58 SER A N 1
ATOM 472 C CA . SER A 1 58 ? -18.422 1.533 2.582 1 92.25 58 SER A CA 1
ATOM 473 C C . SER A 1 58 ? -17.641 1.358 1.285 1 92.25 58 SER A C 1
ATOM 475 O O . SER A 1 58 ? -17.672 2.225 0.408 1 92.25 58 SER A O 1
ATOM 477 N N . ALA A 1 59 ? -16.906 0.244 1.177 1 93.25 59 ALA A N 1
ATOM 478 C CA . ALA A 1 59 ? -16.109 0.017 -0.024 1 93.25 59 ALA A CA 1
ATOM 479 C C . ALA A 1 59 ? -17 -0.089 -1.262 1 93.25 59 ALA A C 1
ATOM 481 O O . ALA A 1 59 ? -18.078 -0.685 -1.212 1 93.25 59 ALA A O 1
ATOM 482 N N . GLU A 1 60 ? -16.594 0.412 -2.404 1 90.56 60 GLU A N 1
ATOM 483 C CA . GLU A 1 60 ? -17.422 0.614 -3.586 1 90.56 60 GLU A CA 1
ATOM 484 C C . GLU A 1 60 ? -17.75 -0.712 -4.27 1 90.56 60 GLU A C 1
ATOM 486 O O . GLU A 1 60 ? -18.844 -0.887 -4.82 1 90.56 60 GLU A O 1
ATOM 491 N N . MET A 1 61 ? -16.844 -1.646 -4.328 1 95.5 61 MET A N 1
ATOM 492 C CA . MET A 1 61 ? -17.047 -2.961 -4.934 1 95.5 61 MET A CA 1
ATOM 493 C C . MET A 1 61 ? -17.562 -2.836 -6.359 1 95.5 61 MET A C 1
ATOM 495 O O . MET A 1 61 ? -18.547 -3.469 -6.723 1 95.5 61 MET A O 1
ATOM 499 N N . LYS A 1 62 ? -16.891 -2.072 -7.188 1 96 62 LYS A N 1
ATOM 500 C CA . LYS A 1 62 ? -17.328 -1.652 -8.516 1 96 62 LYS A CA 1
ATOM 501 C C . LYS A 1 62 ? -17.547 -2.854 -9.43 1 96 62 LYS A C 1
ATOM 503 O O . LYS A 1 62 ? -18.391 -2.814 -10.328 1 96 62 LYS A O 1
ATOM 508 N N . TYR A 1 63 ? -16.859 -3.92 -9.188 1 98.12 63 TYR A N 1
ATOM 509 C CA . TYR A 1 63 ? -16.891 -5.07 -10.078 1 98.12 63 TYR A CA 1
ATOM 510 C C . TYR A 1 63 ? -17.453 -6.297 -9.367 1 98.12 63 TYR A C 1
ATOM 512 O O . TYR A 1 63 ? -17.141 -7.43 -9.742 1 98.12 63 TYR A O 1
ATOM 520 N N . ALA A 1 64 ? -18.125 -6.062 -8.25 1 97.94 64 ALA A N 1
ATOM 521 C CA . ALA A 1 64 ? -18.906 -7.172 -7.715 1 97.94 64 ALA A CA 1
ATOM 522 C C . ALA A 1 64 ? -19.859 -7.734 -8.773 1 97.94 64 ALA A C 1
ATOM 524 O O . ALA A 1 64 ? -20.625 -6.992 -9.383 1 97.94 64 ALA A O 1
ATOM 525 N N . PHE A 1 65 ? -19.797 -9.008 -9.016 1 98.38 65 PHE A N 1
ATOM 526 C CA . PHE A 1 65 ? -20.547 -9.602 -10.117 1 98.38 65 PHE A CA 1
ATOM 527 C C . PHE A 1 65 ? -22.047 -9.594 -9.828 1 98.38 65 PHE A C 1
ATOM 529 O O . PHE A 1 65 ? -22.469 -9.969 -8.734 1 98.38 65 PHE A O 1
ATOM 536 N N . LYS A 1 66 ? -22.844 -9.203 -10.82 1 96.62 66 LYS A N 1
ATOM 537 C CA . LYS A 1 66 ? -24.297 -9.125 -10.656 1 96.62 66 LYS A CA 1
ATOM 538 C C . LYS A 1 66 ? -25.016 -9.812 -11.805 1 96.62 66 LYS A C 1
ATOM 540 O O . LYS A 1 66 ? -26.25 -9.797 -11.867 1 96.62 66 LYS A O 1
ATOM 545 N N . GLY A 1 67 ? -24.266 -10.398 -12.719 1 97.06 67 GLY A N 1
ATOM 546 C CA . GLY A 1 67 ? -24.859 -10.992 -13.914 1 97.06 67 GLY A CA 1
ATOM 547 C C . GLY A 1 67 ? -25.469 -12.359 -13.664 1 97.06 67 GLY A C 1
ATOM 548 O O . GLY A 1 67 ? -25.406 -12.875 -12.547 1 97.06 67 GLY A O 1
ATOM 549 N N . THR A 1 68 ? -26.125 -12.852 -14.828 1 97.25 68 THR A N 1
ATOM 550 C CA . THR A 1 68 ? -26.797 -14.141 -14.703 1 97.25 68 THR A CA 1
ATOM 551 C C . THR A 1 68 ? -26.609 -14.977 -15.961 1 97.25 68 THR A C 1
ATOM 553 O O . THR A 1 68 ? -27.047 -16.125 -16.016 1 97.25 68 THR A O 1
ATOM 556 N N . THR A 1 69 ? -25.953 -14.391 -17 1 97.88 69 THR A N 1
ATOM 557 C CA . THR A 1 69 ? -25.781 -15.094 -18.266 1 97.88 69 THR A CA 1
ATOM 558 C C . THR A 1 69 ? -24.297 -15.219 -18.625 1 97.88 69 THR A C 1
ATOM 560 O O . THR A 1 69 ? -23.469 -14.438 -18.141 1 97.88 69 THR A O 1
ATOM 563 N N . PRO A 1 70 ? -24 -16.172 -19.5 1 98.06 70 PRO A N 1
ATOM 564 C CA . PRO A 1 70 ? -22.609 -16.312 -19.938 1 98.06 70 PRO A CA 1
ATOM 565 C C . PRO A 1 70 ? -22.078 -15.07 -20.641 1 98.06 70 PRO A C 1
ATOM 567 O O . PRO A 1 70 ? -20.906 -14.719 -20.484 1 98.06 70 PRO A O 1
ATOM 570 N N . GLU A 1 71 ? -22.891 -14.422 -21.375 1 98.19 71 GLU A N 1
ATOM 571 C CA . GLU A 1 71 ? -22.5 -13.211 -22.078 1 98.19 71 GLU A CA 1
ATOM 572 C C . GLU A 1 71 ? -22.125 -12.102 -21.109 1 98.19 71 GLU A C 1
ATOM 574 O O . GLU A 1 71 ? -21.156 -11.375 -21.312 1 98.19 71 GLU A O 1
ATOM 579 N N . GLU A 1 72 ? -22.922 -11.969 -20.078 1 98.38 72 GLU A N 1
ATOM 580 C CA . GLU A 1 72 ? -22.641 -10.961 -19.062 1 98.38 72 GLU A CA 1
ATOM 581 C C . GLU A 1 72 ? -21.344 -11.273 -18.312 1 98.38 72 GLU A C 1
ATOM 583 O O . GLU A 1 72 ? -20.609 -10.359 -17.938 1 98.38 72 GLU A O 1
ATOM 588 N N . VAL A 1 73 ? -21.109 -12.555 -18.141 1 98.69 73 VAL A N 1
ATOM 589 C CA . VAL A 1 73 ? -19.875 -12.969 -17.5 1 98.69 73 VAL A CA 1
ATOM 590 C C . VAL A 1 73 ? -18.688 -12.562 -18.359 1 98.69 73 VAL A C 1
ATOM 592 O O . VAL A 1 73 ? -17.703 -12 -17.859 1 98.69 73 VAL A O 1
ATOM 595 N N . ASP A 1 74 ? -18.766 -12.789 -19.625 1 98.38 74 ASP A N 1
ATOM 596 C CA . ASP A 1 74 ? -17.688 -12.5 -20.547 1 98.38 74 ASP A CA 1
ATOM 597 C C . ASP A 1 74 ? -17.359 -11.008 -20.562 1 98.38 74 ASP A C 1
ATOM 599 O O . ASP A 1 74 ? -16.188 -10.625 -20.5 1 98.38 74 ASP A O 1
ATOM 603 N N . VAL A 1 75 ? -18.359 -10.195 -20.672 1 98.5 75 VAL A N 1
ATOM 604 C CA . VAL A 1 75 ? -18.172 -8.75 -20.703 1 98.5 75 VAL A CA 1
ATOM 605 C C . VAL A 1 75 ? -17.562 -8.266 -19.391 1 98.5 75 VAL A C 1
ATOM 607 O O . VAL A 1 75 ? -16.625 -7.477 -19.391 1 98.5 75 VAL A O 1
ATOM 610 N N . TRP A 1 76 ? -18.109 -8.727 -18.312 1 98.75 76 TRP A N 1
ATOM 611 C CA . TRP A 1 76 ? -17.656 -8.391 -16.969 1 98.75 76 TRP A CA 1
ATOM 612 C C . TRP A 1 76 ? -16.203 -8.789 -16.781 1 98.75 76 TRP A C 1
ATOM 614 O O . TRP A 1 76 ? -15.383 -7.988 -16.297 1 98.75 76 TRP A O 1
ATOM 624 N N . GLN A 1 77 ? -15.844 -9.945 -17.203 1 98.88 77 GLN A N 1
ATOM 625 C CA . GLN A 1 77 ? -14.484 -10.453 -17.031 1 98.88 77 GLN A CA 1
ATOM 626 C C . GLN A 1 77 ? -13.484 -9.625 -17.844 1 98.88 77 GLN A C 1
ATOM 628 O O . GLN A 1 77 ? -12.367 -9.359 -17.375 1 98.88 77 GLN A O 1
ATOM 633 N N . THR A 1 78 ? -13.852 -9.336 -19 1 98.62 78 THR A N 1
ATOM 634 C CA . THR A 1 78 ? -12.961 -8.578 -19.875 1 98.62 78 THR A CA 1
ATOM 635 C C . THR A 1 78 ? -12.617 -7.223 -19.25 1 98.62 78 THR A C 1
ATOM 637 O O . THR A 1 78 ? -11.445 -6.848 -19.172 1 98.62 78 THR A O 1
ATOM 640 N N . GLU A 1 79 ? -13.602 -6.547 -18.766 1 98.5 79 GLU A N 1
ATOM 641 C CA . GLU A 1 79 ? -13.383 -5.238 -18.156 1 98.5 79 GLU A CA 1
ATOM 642 C C . GLU A 1 79 ? -12.625 -5.363 -16.828 1 98.5 79 GLU A C 1
ATOM 644 O O . GLU A 1 79 ? -11.648 -4.645 -16.609 1 98.5 79 GLU A O 1
ATOM 649 N N . PHE A 1 80 ? -13.109 -6.219 -16.031 1 98.75 80 PHE A N 1
ATOM 650 C CA . PHE A 1 80 ? -12.562 -6.328 -14.68 1 98.75 80 PHE A CA 1
ATOM 651 C C . PHE A 1 80 ? -11.133 -6.84 -14.719 1 98.75 80 PHE A C 1
ATOM 653 O O . PHE A 1 80 ? -10.281 -6.379 -13.953 1 98.75 80 PHE A O 1
ATOM 660 N N . ARG A 1 81 ? -10.805 -7.801 -15.562 1 98.88 81 ARG A N 1
ATOM 661 C CA . ARG A 1 81 ? -9.445 -8.336 -15.656 1 98.88 81 ARG A CA 1
ATOM 662 C C . ARG A 1 81 ? -8.453 -7.234 -16.016 1 98.88 81 ARG A C 1
ATOM 664 O O . ARG A 1 81 ? -7.355 -7.172 -15.461 1 98.88 81 ARG A O 1
ATOM 671 N N . ASP A 1 82 ? -8.828 -6.445 -16.922 1 98.62 82 ASP A N 1
ATOM 672 C CA . ASP A 1 82 ? -7.961 -5.336 -17.312 1 98.62 82 ASP A CA 1
ATOM 673 C C . ASP A 1 82 ? -7.691 -4.406 -16.141 1 98.62 82 ASP A C 1
ATOM 675 O O . ASP A 1 82 ? -6.551 -3.994 -15.914 1 98.62 82 ASP A O 1
ATOM 679 N N . LYS A 1 83 ? -8.719 -4.062 -15.383 1 98.56 83 LYS A N 1
ATOM 680 C CA . LYS A 1 83 ? -8.578 -3.176 -14.227 1 98.56 83 LYS A CA 1
ATOM 681 C C . LYS A 1 83 ? -7.766 -3.834 -13.117 1 98.56 83 LYS A C 1
ATOM 683 O O . LYS A 1 83 ? -6.992 -3.166 -12.43 1 98.56 83 LYS A O 1
ATOM 688 N N . LEU A 1 84 ? -7.938 -5.105 -12.969 1 98.81 84 LEU A N 1
ATOM 689 C CA . LEU A 1 84 ? -7.172 -5.836 -11.961 1 98.81 84 LEU A CA 1
ATOM 690 C C . LEU A 1 84 ? -5.688 -5.828 -12.297 1 98.81 84 LEU A C 1
ATOM 692 O O . LEU A 1 84 ? -4.848 -5.594 -11.43 1 98.81 84 LEU A O 1
ATOM 696 N N . LYS A 1 85 ? -5.359 -6.098 -13.578 1 98.81 85 LYS A N 1
ATOM 697 C CA . LYS A 1 85 ? -3.967 -6.086 -14.008 1 98.81 85 LYS A CA 1
ATOM 698 C C . LYS A 1 85 ? -3.332 -4.719 -13.789 1 98.81 85 LYS A C 1
ATOM 700 O O . LYS A 1 85 ? -2.166 -4.625 -13.398 1 98.81 85 LYS A O 1
ATOM 705 N N . GLU A 1 86 ? -4.129 -3.734 -14.031 1 98.19 86 GLU A N 1
ATOM 706 C CA . GLU A 1 86 ? -3.641 -2.381 -13.781 1 98.19 86 GLU A CA 1
ATOM 707 C C . GLU A 1 86 ? -3.332 -2.17 -12.305 1 98.19 86 GLU A C 1
ATOM 709 O O . GLU A 1 86 ? -2.273 -1.644 -11.953 1 98.19 86 GLU A O 1
ATOM 714 N N . ARG A 1 87 ? -4.238 -2.59 -11.477 1 98.06 87 ARG A N 1
ATOM 715 C CA . ARG A 1 87 ? -4.109 -2.396 -10.031 1 98.06 87 ARG A CA 1
ATOM 716 C C . ARG A 1 87 ? -2.936 -3.193 -9.477 1 98.06 87 ARG A C 1
ATOM 718 O O . ARG A 1 87 ? -2.281 -2.762 -8.523 1 98.06 87 ARG A O 1
ATOM 725 N N . LEU A 1 88 ? -2.648 -4.27 -10.07 1 98.69 88 LEU A N 1
ATOM 726 C CA . LEU A 1 88 ? -1.589 -5.156 -9.602 1 98.69 88 LEU A CA 1
ATOM 727 C C . LEU A 1 88 ? -0.229 -4.699 -10.125 1 98.69 88 LEU A C 1
ATOM 729 O O . LEU A 1 88 ? 0.809 -5.168 -9.648 1 98.69 88 LEU A O 1
ATOM 733 N N . GLY A 1 89 ? -0.201 -3.811 -11.062 1 98.12 89 GLY A N 1
ATOM 734 C CA . GLY A 1 89 ? 1.035 -3.344 -11.672 1 98.12 89 GLY A CA 1
ATOM 735 C C . GLY A 1 89 ? 1.462 -4.172 -12.867 1 98.12 89 GLY A C 1
ATOM 736 O O . GLY A 1 89 ? 2.531 -3.943 -13.438 1 98.12 89 GLY A O 1
ATOM 737 N N . ILE A 1 90 ? 0.649 -5.074 -13.305 1 98.62 90 ILE A N 1
ATOM 738 C CA . ILE A 1 90 ? 1.002 -5.98 -14.398 1 98.62 90 ILE A CA 1
ATOM 739 C C . ILE A 1 90 ? 0.968 -5.227 -15.727 1 98.62 90 ILE A C 1
ATOM 741 O O . ILE A 1 90 ? 1.844 -5.41 -16.578 1 98.62 90 ILE A O 1
ATOM 745 N N . SER A 1 91 ? -0.073 -4.375 -15.914 1 97.88 91 SER A N 1
ATOM 746 C CA . SER A 1 91 ? -0.168 -3.59 -17.141 1 97.88 91 SER A CA 1
ATOM 747 C C . SER A 1 91 ? 1.063 -2.711 -17.328 1 97.88 91 SER A C 1
ATOM 749 O O . SER A 1 91 ? 1.532 -2.523 -18.453 1 97.88 91 SER A O 1
ATOM 751 N N . GLN A 1 92 ? 1.524 -2.168 -16.266 1 95.94 92 GLN A N 1
ATOM 752 C CA . GLN A 1 92 ? 2.746 -1.371 -16.312 1 95.94 92 GLN A CA 1
ATOM 753 C C . GLN A 1 92 ? 3.938 -2.215 -16.75 1 95.94 92 GLN A C 1
ATOM 755 O O . GLN A 1 92 ? 4.734 -1.782 -17.594 1 95.94 92 GLN A O 1
ATOM 760 N N . LEU A 1 93 ? 4.082 -3.381 -16.203 1 96.81 93 LEU A N 1
ATOM 761 C CA . LEU A 1 93 ? 5.156 -4.301 -16.547 1 96.81 93 LEU A CA 1
ATOM 762 C C . LEU A 1 93 ? 5.094 -4.672 -18.031 1 96.81 93 LEU A C 1
ATOM 764 O O . LEU A 1 93 ? 6.121 -4.691 -18.703 1 96.81 93 LEU A O 1
ATOM 768 N N . GLU A 1 94 ? 3.898 -4.922 -18.5 1 96.81 94 GLU A N 1
ATOM 769 C CA . GLU A 1 94 ? 3.711 -5.277 -19.906 1 96.81 94 GLU A CA 1
ATOM 770 C C . GLU A 1 94 ? 4.188 -4.156 -20.812 1 96.81 94 GLU A C 1
ATOM 772 O O . GLU A 1 94 ? 4.82 -4.418 -21.844 1 96.81 94 GLU A O 1
ATOM 777 N N . ARG A 1 95 ? 3.889 -2.949 -20.406 1 94.69 95 ARG A N 1
ATOM 778 C CA . ARG A 1 95 ? 4.309 -1.81 -21.219 1 94.69 95 ARG A CA 1
ATOM 779 C C . ARG A 1 95 ? 5.816 -1.608 -21.141 1 94.69 95 ARG A C 1
ATOM 781 O O . ARG A 1 95 ? 6.48 -1.449 -22.172 1 94.69 95 ARG A O 1
ATOM 788 N N . GLN A 1 96 ? 6.395 -1.692 -20 1 94.25 96 GLN A N 1
ATOM 789 C CA . GLN A 1 96 ? 7.797 -1.369 -19.766 1 94.25 96 GLN A CA 1
ATOM 790 C C . GLN A 1 96 ? 8.711 -2.457 -20.328 1 94.25 96 GLN A C 1
ATOM 792 O O . GLN A 1 96 ? 9.859 -2.189 -20.688 1 94.25 96 GLN A O 1
ATOM 797 N N . LEU A 1 97 ? 8.164 -3.678 -20.406 1 96.19 97 LEU A N 1
ATOM 798 C CA . LEU A 1 97 ? 9 -4.805 -20.781 1 96.19 97 LEU A CA 1
ATOM 799 C C . LEU A 1 97 ? 8.516 -5.43 -22.094 1 96.19 97 LEU A C 1
ATOM 801 O O . LEU A 1 97 ? 8.727 -6.617 -22.328 1 96.19 97 LEU A O 1
ATOM 805 N N . ALA A 1 98 ? 7.84 -4.668 -22.891 1 93.94 98 ALA A N 1
ATOM 806 C CA . ALA A 1 98 ? 7.25 -5.141 -24.141 1 93.94 98 ALA A CA 1
ATOM 807 C C . ALA A 1 98 ? 8.32 -5.723 -25.062 1 93.94 98 ALA A C 1
ATOM 809 O O . ALA A 1 98 ? 8.062 -6.688 -25.781 1 93.94 98 ALA A O 1
ATOM 810 N N . SER A 1 99 ? 9.57 -5.211 -25.031 1 93.81 99 SER A N 1
ATOM 811 C CA . SER A 1 99 ? 10.625 -5.656 -25.922 1 93.81 99 SER A CA 1
ATOM 812 C C . SER A 1 99 ? 11.641 -6.531 -25.203 1 93.81 99 SER A C 1
ATOM 814 O O . SER A 1 99 ? 12.672 -6.895 -25.781 1 93.81 99 SER A O 1
ATOM 816 N N . PHE A 1 100 ? 11.367 -6.75 -24 1 95.69 100 PHE A N 1
ATOM 817 C CA . PHE A 1 100 ? 12.281 -7.574 -23.234 1 95.69 100 PHE A CA 1
ATOM 818 C C . PHE A 1 100 ? 12.094 -9.047 -23.562 1 95.69 100 PHE A C 1
ATOM 820 O O . PHE A 1 100 ? 10.961 -9.547 -23.594 1 95.69 100 PHE A O 1
ATOM 827 N N . LYS A 1 101 ? 13.156 -9.758 -23.812 1 94.75 101 LYS A N 1
ATOM 828 C CA . LYS A 1 101 ? 13.109 -11.188 -24.109 1 94.75 101 LYS A CA 1
ATOM 829 C C . LYS A 1 101 ? 13.469 -12.016 -22.875 1 94.75 101 LYS A C 1
ATOM 831 O O . LYS A 1 101 ? 14.484 -11.766 -22.234 1 94.75 101 LYS A O 1
ATOM 836 N N . ILE A 1 102 ? 12.656 -12.977 -22.609 1 94.56 102 ILE A N 1
ATOM 837 C CA . ILE A 1 102 ? 12.898 -13.867 -21.484 1 94.56 102 ILE A CA 1
ATOM 838 C C . ILE A 1 102 ? 14.133 -14.727 -21.75 1 94.56 102 ILE A C 1
ATOM 840 O O . ILE A 1 102 ? 14.352 -15.156 -22.891 1 94.56 102 ILE A O 1
ATOM 844 N N . LYS A 1 103 ? 14.891 -14.875 -20.719 1 96.06 103 LYS A N 1
ATOM 845 C CA . LYS A 1 103 ? 16.078 -15.711 -20.75 1 96.06 103 LYS A CA 1
ATOM 846 C C . LYS A 1 103 ? 16.141 -16.625 -19.531 1 96.06 103 LYS A C 1
ATOM 848 O O . LYS A 1 103 ? 15.742 -16.234 -18.438 1 96.06 103 LYS A O 1
ATOM 853 N N . ALA A 1 104 ? 16.516 -17.906 -19.75 1 98.12 104 ALA A N 1
ATOM 854 C CA . ALA A 1 104 ? 16.703 -18.828 -18.641 1 98.12 104 ALA A CA 1
ATOM 855 C C . ALA A 1 104 ? 18.016 -19.578 -18.75 1 98.12 104 ALA A C 1
ATOM 857 O O . ALA A 1 104 ? 18.547 -19.734 -19.859 1 98.12 104 ALA A O 1
ATOM 858 N N . ARG A 1 105 ? 18.547 -19.953 -17.656 1 97.81 105 ARG A N 1
ATOM 859 C CA . ARG A 1 105 ? 19.828 -20.656 -17.609 1 97.81 105 ARG A CA 1
ATOM 860 C C . ARG A 1 105 ? 19.766 -21.828 -16.625 1 97.81 105 ARG A C 1
ATOM 862 O O . ARG A 1 105 ? 19.344 -21.656 -15.484 1 97.81 105 ARG A O 1
ATOM 869 N N . LYS A 1 106 ? 20.203 -22.984 -17.109 1 98.31 106 LYS A N 1
ATOM 870 C CA . LYS A 1 106 ? 20.266 -24.156 -16.25 1 98.31 106 LYS A CA 1
ATOM 871 C C . LYS A 1 106 ? 21.516 -24.109 -15.359 1 98.31 106 LYS A C 1
ATOM 873 O O . LYS A 1 106 ? 22.625 -23.859 -15.836 1 98.31 106 LYS A O 1
ATOM 878 N N . ILE A 1 107 ? 21.312 -24.328 -14.133 1 97.56 107 ILE A N 1
ATOM 879 C CA . ILE A 1 107 ? 22.406 -24.281 -13.164 1 97.56 107 ILE A CA 1
ATOM 880 C C . ILE A 1 107 ? 22.922 -25.688 -12.914 1 97.56 107 ILE A C 1
ATOM 882 O O . ILE A 1 107 ? 24.141 -25.906 -12.812 1 97.56 107 ILE A O 1
ATOM 886 N N . ASN A 1 108 ? 22.016 -26.641 -12.68 1 96.44 108 ASN A N 1
ATOM 887 C CA . ASN A 1 108 ? 22.391 -28.031 -12.445 1 96.44 108 ASN A CA 1
ATOM 888 C C . ASN A 1 108 ? 21.234 -28.969 -12.773 1 96.44 108 ASN A C 1
ATOM 890 O O . ASN A 1 108 ? 20.094 -28.531 -12.969 1 96.44 108 ASN A O 1
ATOM 894 N N . SER A 1 109 ? 21.625 -30.266 -12.945 1 98 109 SER A N 1
ATOM 895 C CA . SER A 1 109 ? 20.656 -31.328 -13.227 1 98 109 SER A CA 1
ATOM 896 C C . SER A 1 109 ? 21.016 -32.625 -12.492 1 98 109 SER A C 1
ATOM 898 O O . SER A 1 109 ? 22.188 -32.969 -12.406 1 98 109 SER A O 1
ATOM 900 N N . GLU A 1 110 ? 19.984 -33.219 -11.914 1 97.19 110 GLU A N 1
ATOM 901 C CA . GLU A 1 110 ? 20.219 -34.469 -11.188 1 97.19 110 GLU A CA 1
ATOM 902 C C . GLU A 1 110 ? 19.094 -35.469 -11.438 1 97.19 110 GLU A C 1
ATOM 904 O O . GLU A 1 110 ? 17.922 -35.062 -11.523 1 97.19 110 GLU A O 1
ATOM 909 N N . ASP A 1 111 ? 19.469 -36.719 -11.586 1 97.88 111 ASP A N 1
ATOM 910 C CA . ASP A 1 111 ? 18.484 -37.812 -11.625 1 97.88 111 ASP A CA 1
ATOM 911 C C . ASP A 1 111 ? 18.109 -38.25 -10.211 1 97.88 111 ASP A C 1
ATOM 913 O O . ASP A 1 111 ? 18.938 -38.812 -9.5 1 97.88 111 ASP A O 1
ATOM 917 N N . ILE A 1 112 ? 16.859 -38.094 -9.875 1 96 112 ILE A N 1
ATOM 918 C CA . ILE A 1 112 ? 16.484 -38.375 -8.492 1 96 112 ILE A CA 1
ATOM 919 C C . ILE A 1 112 ? 15.648 -39.656 -8.445 1 96 112 ILE A C 1
ATOM 921 O O . ILE A 1 112 ? 14.844 -39.844 -7.527 1 96 112 ILE A O 1
ATOM 925 N N . GLY A 1 113 ? 15.773 -40.438 -9.438 1 95.94 113 GLY A N 1
ATOM 926 C CA . GLY A 1 113 ? 15.078 -41.719 -9.5 1 95.94 113 GLY A CA 1
ATOM 927 C C . GLY A 1 113 ? 13.789 -41.625 -10.297 1 95.94 113 GLY A C 1
ATOM 928 O O . GLY A 1 113 ? 13.75 -42.031 -11.461 1 95.94 113 GLY A O 1
ATOM 929 N N . TYR A 1 114 ? 12.836 -40.938 -9.766 1 93.56 114 TYR A N 1
ATOM 930 C CA . TYR A 1 114 ? 11.523 -40.938 -10.398 1 93.56 114 TYR A CA 1
ATOM 931 C C . TYR A 1 114 ? 11.391 -39.719 -11.344 1 93.56 114 TYR A C 1
ATOM 933 O O . TYR A 1 114 ? 10.445 -39.656 -12.125 1 93.56 114 TYR A O 1
ATOM 941 N N . ALA A 1 115 ? 12.391 -38.875 -11.359 1 97.94 115 ALA A N 1
ATOM 942 C CA . ALA A 1 115 ? 12.359 -37.688 -12.188 1 97.94 115 ALA A CA 1
ATOM 943 C C . ALA A 1 115 ? 13.766 -37.094 -12.383 1 97.94 115 ALA A C 1
ATOM 945 O O . ALA A 1 115 ? 14.695 -37.5 -11.672 1 97.94 115 ALA A O 1
ATOM 946 N N . ILE A 1 116 ? 13.859 -36.312 -13.406 1 98.38 116 ILE A N 1
ATOM 947 C CA . ILE A 1 116 ? 15.016 -35.438 -13.5 1 98.38 116 ILE A CA 1
ATOM 948 C C . ILE A 1 116 ? 14.711 -34.094 -12.82 1 98.38 116 ILE A C 1
ATOM 950 O O . ILE A 1 116 ? 13.68 -33.469 -13.086 1 98.38 116 ILE A O 1
ATOM 954 N N . ARG A 1 117 ? 15.516 -33.719 -11.883 1 98.56 117 ARG A N 1
ATOM 955 C CA . ARG A 1 117 ? 15.383 -32.438 -11.18 1 98.56 117 ARG A CA 1
ATOM 956 C C . ARG A 1 117 ? 16.469 -31.469 -11.602 1 98.56 117 ARG A C 1
ATOM 958 O O . ARG A 1 117 ? 17.656 -31.797 -11.539 1 98.56 117 ARG A O 1
ATOM 965 N N . GLU A 1 118 ? 16.031 -30.281 -12.047 1 98.69 118 GLU A N 1
ATOM 966 C CA . GLU A 1 118 ? 16.969 -29.266 -12.523 1 98.69 118 GLU A CA 1
ATOM 967 C C . GLU A 1 118 ? 16.781 -27.953 -11.789 1 98.69 118 GLU A C 1
ATOM 969 O O . GLU A 1 118 ? 15.656 -27.562 -11.484 1 98.69 118 GLU A O 1
ATOM 974 N N . ARG A 1 119 ? 17.891 -27.297 -11.445 1 98.06 119 ARG A N 1
ATOM 975 C CA . ARG A 1 119 ? 17.875 -25.922 -10.945 1 98.06 119 ARG A CA 1
ATOM 976 C C . ARG A 1 119 ? 18.094 -24.938 -12.078 1 98.06 119 ARG A C 1
ATOM 978 O O . ARG A 1 119 ? 19 -25.125 -12.906 1 98.06 119 ARG A O 1
ATOM 985 N N . TRP A 1 120 ? 17.25 -23.953 -12.117 1 98.5 120 TRP A N 1
ATOM 986 C CA . TRP A 1 120 ? 17.281 -22.953 -13.188 1 98.5 120 TRP A CA 1
ATOM 987 C C . TRP A 1 120 ? 17.203 -21.531 -12.617 1 98.5 120 TRP A C 1
ATOM 989 O O . TRP A 1 120 ? 16.859 -21.359 -11.445 1 98.5 120 TRP A O 1
ATOM 999 N N . GLU A 1 121 ? 17.609 -20.562 -13.406 1 98.38 121 GLU A N 1
ATOM 1000 C CA . GLU A 1 121 ? 17.281 -19.141 -13.234 1 98.38 121 GLU A CA 1
ATOM 1001 C C . GLU A 1 121 ? 16.609 -18.578 -14.492 1 98.38 121 GLU A C 1
ATOM 1003 O O . GLU A 1 121 ? 16.984 -18.938 -15.609 1 98.38 121 GLU A O 1
ATOM 1008 N N . ILE A 1 122 ? 15.633 -17.812 -14.312 1 98.56 122 ILE A N 1
ATOM 1009 C CA . ILE A 1 122 ? 14.953 -17.172 -15.43 1 98.56 122 ILE A CA 1
ATOM 1010 C C . ILE A 1 122 ? 14.875 -15.664 -15.203 1 98.56 122 ILE A C 1
ATOM 1012 O O . ILE A 1 122 ? 14.492 -15.211 -14.117 1 98.56 122 ILE A O 1
ATOM 1016 N N . TRP A 1 123 ? 15.312 -14.883 -16.203 1 98.31 123 TRP A N 1
ATOM 1017 C CA . TRP A 1 123 ? 15.148 -13.43 -16.125 1 98.31 123 TRP A CA 1
ATOM 1018 C C . TRP A 1 123 ? 13.734 -13.023 -16.516 1 98.31 123 TRP A C 1
ATOM 1020 O O . TRP A 1 123 ? 13.406 -12.945 -17.703 1 98.31 123 TRP A O 1
ATOM 1030 N N . THR A 1 124 ? 12.922 -12.719 -15.539 1 97.81 124 THR A N 1
ATOM 1031 C CA . THR A 1 124 ? 11.57 -12.242 -15.805 1 97.81 124 THR A CA 1
ATOM 1032 C C . THR A 1 124 ? 11.555 -10.727 -15.969 1 97.81 124 THR A C 1
ATOM 1034 O O . THR A 1 124 ? 10.594 -10.164 -16.5 1 97.81 124 THR A O 1
ATOM 1037 N N . GLU A 1 125 ? 12.484 -10.047 -15.453 1 97.5 125 GLU A N 1
ATOM 1038 C CA . GLU A 1 125 ? 12.898 -8.664 -15.656 1 97.5 125 GLU A CA 1
ATOM 1039 C C . GLU A 1 125 ? 14.414 -8.562 -15.773 1 97.5 125 GLU A C 1
ATOM 1041 O O . GLU A 1 125 ? 15.141 -9.453 -15.336 1 97.5 125 GLU A O 1
ATOM 1046 N N . PRO A 1 126 ? 14.891 -7.457 -16.266 1 96.69 126 PRO A N 1
ATOM 1047 C CA . PRO A 1 126 ? 16.344 -7.344 -16.453 1 96.69 126 PRO A CA 1
ATOM 1048 C C . PRO A 1 126 ? 17.109 -7.586 -15.156 1 96.69 126 PRO A C 1
ATOM 1050 O O . PRO A 1 126 ? 18.188 -8.195 -15.172 1 96.69 126 PRO A O 1
ATOM 1053 N N . THR A 1 127 ? 16.578 -7.172 -14.055 1 97 127 THR A N 1
ATOM 1054 C CA . THR A 1 127 ? 17.312 -7.199 -12.789 1 97 127 THR A CA 1
ATOM 1055 C C . THR A 1 127 ? 16.812 -8.344 -11.906 1 97 127 THR A C 1
ATOM 1057 O O . THR A 1 127 ? 17.109 -8.391 -10.711 1 97 127 THR A O 1
ATOM 1060 N N . VAL A 1 128 ? 16.016 -9.289 -12.461 1 97.44 128 VAL A N 1
ATOM 1061 C CA . VAL A 1 128 ? 15.422 -10.32 -11.617 1 97.44 128 VAL A CA 1
ATOM 1062 C C . VAL A 1 128 ? 15.695 -11.695 -12.211 1 97.44 128 VAL A C 1
ATOM 1064 O O . VAL A 1 128 ? 14.82 -12.312 -12.82 1 97.44 128 VAL A O 1
ATOM 1067 N N . PRO A 1 129 ? 16.891 -12.188 -12.062 1 97.94 129 PRO A N 1
ATOM 1068 C CA . PRO A 1 129 ? 17.109 -13.617 -12.297 1 97.94 129 PRO A CA 1
ATOM 1069 C C . PRO A 1 129 ? 16.469 -14.5 -11.234 1 97.94 129 PRO A C 1
ATOM 1071 O O . PRO A 1 129 ? 17.094 -14.781 -10.203 1 97.94 129 PRO A O 1
ATOM 1074 N N . LEU A 1 130 ? 15.328 -14.977 -11.5 1 97.94 130 LEU A N 1
ATOM 1075 C CA . LEU A 1 130 ? 14.5 -15.695 -10.539 1 97.94 130 LEU A CA 1
ATOM 1076 C C . LEU A 1 130 ? 14.852 -17.172 -10.516 1 97.94 130 LEU A C 1
ATOM 1078 O O . LEU A 1 130 ? 14.719 -17.859 -11.531 1 97.94 130 LEU A O 1
ATOM 1082 N N . PRO A 1 131 ? 15.25 -17.672 -9.383 1 97.75 131 PRO A N 1
ATOM 1083 C CA . PRO A 1 131 ? 15.516 -19.109 -9.297 1 97.75 131 PRO A CA 1
ATOM 1084 C C . PRO A 1 131 ? 14.234 -19.953 -9.312 1 97.75 131 PRO A C 1
ATOM 1086 O O . PRO A 1 131 ? 13.219 -19.562 -8.742 1 97.75 131 PRO A O 1
ATOM 1089 N N . PHE A 1 132 ? 14.328 -21.094 -9.945 1 98.31 132 PHE A N 1
ATOM 1090 C CA . PHE A 1 132 ? 13.258 -22.078 -9.875 1 98.31 132 PHE A CA 1
ATOM 1091 C C . PHE A 1 132 ? 13.797 -23.484 -10.062 1 98.31 132 PHE A C 1
ATOM 1093 O O . PHE A 1 132 ? 14.945 -23.672 -10.477 1 98.31 132 PHE A O 1
ATOM 1100 N N . VAL A 1 133 ? 13 -24.469 -9.633 1 98.56 133 VAL A N 1
ATOM 1101 C CA . VAL A 1 133 ? 13.328 -25.875 -9.828 1 98.56 133 VAL A CA 1
ATOM 1102 C C . VAL A 1 133 ? 12.359 -26.516 -10.82 1 98.56 133 VAL A C 1
ATOM 1104 O O . VAL A 1 133 ? 11.148 -26.297 -10.734 1 98.56 133 VAL A O 1
ATOM 1107 N N . LEU A 1 134 ? 12.93 -27.141 -11.758 1 98.81 134 LEU A N 1
ATOM 1108 C CA . LEU A 1 134 ? 12.18 -27.891 -12.766 1 98.81 134 LEU A CA 1
ATOM 1109 C C . LEU A 1 134 ? 12.258 -29.391 -12.508 1 98.81 134 LEU A C 1
ATOM 1111 O O . LEU A 1 134 ? 13.344 -29.938 -12.297 1 98.81 134 LEU A O 1
ATOM 1115 N N . LEU A 1 135 ? 11.125 -30.031 -12.445 1 98.75 135 LEU A N 1
ATOM 1116 C CA . LEU A 1 135 ? 11.055 -31.484 -12.367 1 98.75 135 LEU A CA 1
ATOM 1117 C C . LEU A 1 135 ? 10.438 -32.094 -13.633 1 98.75 135 LEU A C 1
ATOM 1119 O O . LEU A 1 135 ? 9.336 -31.703 -14.023 1 98.75 135 LEU A O 1
ATOM 1123 N N . LEU A 1 136 ? 11.148 -33 -14.234 1 98.56 136 LEU A N 1
ATOM 1124 C CA . LEU A 1 136 ? 10.711 -33.688 -15.453 1 98.56 136 LEU A CA 1
ATOM 1125 C C . LEU A 1 136 ? 10.43 -35.156 -15.188 1 98.56 136 LEU A C 1
ATOM 1127 O O . LEU A 1 136 ? 11.297 -35.875 -14.695 1 98.56 136 LEU A O 1
ATOM 1131 N N . PRO A 1 137 ? 9.227 -35.562 -15.562 1 97.62 137 PRO A N 1
ATOM 1132 C CA . PRO A 1 137 ? 8.953 -36.969 -15.391 1 97.62 137 PRO A CA 1
ATOM 1133 C C . PRO A 1 137 ? 9.742 -37.844 -16.359 1 97.62 137 PRO A C 1
ATOM 1135 O O . PRO A 1 137 ? 10.031 -37.438 -17.484 1 97.62 137 PRO A O 1
ATOM 1138 N N . LYS A 1 138 ? 10.016 -39 -15.898 1 95.5 138 LYS A N 1
ATOM 1139 C CA . LYS A 1 138 ? 10.758 -39.938 -16.734 1 95.5 138 LYS A CA 1
ATOM 1140 C C . LYS A 1 138 ? 9.812 -40.812 -17.547 1 95.5 138 LYS A C 1
ATOM 1142 O O . LYS A 1 138 ? 8.672 -41.031 -17.156 1 95.5 138 LYS A O 1
ATOM 1147 N N . ASN A 1 139 ? 10.328 -41.281 -18.688 1 92.44 139 ASN A N 1
ATOM 1148 C CA . ASN A 1 139 ? 9.672 -42.281 -19.531 1 92.44 139 ASN A CA 1
ATOM 1149 C C . ASN A 1 139 ? 8.297 -41.812 -20 1 92.44 139 ASN A C 1
ATOM 1151 O O . ASN A 1 139 ? 7.332 -42.562 -19.984 1 92.44 139 ASN A O 1
ATOM 1155 N N . LYS A 1 140 ? 8.125 -40.531 -20.219 1 91.75 140 LYS A N 1
ATOM 1156 C CA . LYS A 1 140 ? 6.918 -39.969 -20.812 1 91.75 140 LYS A CA 1
ATOM 1157 C C . LYS A 1 140 ? 7.195 -39.438 -22.203 1 91.75 140 LYS A C 1
ATOM 1159 O O . LYS A 1 140 ? 8.281 -38.906 -22.469 1 91.75 140 LYS A O 1
ATOM 1164 N N . GLU A 1 141 ? 6.277 -39.656 -23.047 1 91.12 141 GLU A N 1
ATOM 1165 C CA . GLU A 1 141 ? 6.406 -39.188 -24.422 1 91.12 141 GLU A CA 1
ATOM 1166 C C . GLU A 1 141 ? 5.34 -38.156 -24.75 1 91.12 141 GLU A C 1
ATOM 1168 O O . GLU A 1 141 ? 4.293 -38.094 -24.094 1 91.12 141 GLU A O 1
ATOM 1173 N N . GLY A 1 142 ? 5.664 -37.25 -25.609 1 93.56 142 GLY A N 1
ATOM 1174 C CA . GLY A 1 142 ? 4.707 -36.281 -26.078 1 93.56 142 GLY A CA 1
ATOM 1175 C C . GLY A 1 142 ? 4.625 -35.062 -25.156 1 93.56 142 GLY A C 1
ATOM 1176 O O . GLY A 1 142 ? 5.484 -34.875 -24.297 1 93.56 142 GLY A O 1
ATOM 1177 N N . ASN A 1 143 ? 3.602 -34.25 -25.531 1 96.69 143 ASN A N 1
ATOM 1178 C CA . ASN A 1 143 ? 3.361 -33.062 -24.688 1 96.69 143 ASN A CA 1
ATOM 1179 C C . ASN A 1 143 ? 2.705 -33.469 -23.359 1 96.69 143 ASN A C 1
ATOM 1181 O O . ASN A 1 143 ? 1.789 -34.281 -23.328 1 96.69 143 ASN A O 1
ATOM 1185 N N . LEU A 1 144 ? 3.197 -32.938 -22.328 1 97.81 144 LEU A N 1
ATOM 1186 C CA . LEU A 1 144 ? 2.754 -33.281 -20.984 1 97.81 144 LEU A CA 1
ATOM 1187 C C . LEU A 1 144 ? 2.078 -32.094 -20.328 1 97.81 144 LEU A C 1
ATOM 1189 O O . LEU A 1 144 ? 2.35 -30.953 -20.672 1 97.81 144 LEU A O 1
ATOM 1193 N N . PRO A 1 145 ? 1.133 -32.375 -19.422 1 97.94 145 PRO A N 1
ATOM 1194 C CA . PRO A 1 145 ? 0.601 -31.266 -18.625 1 97.94 145 PRO A CA 1
ATOM 1195 C C . PRO A 1 145 ? 1.665 -30.594 -17.766 1 97.94 145 PRO A C 1
ATOM 1197 O O . PRO A 1 145 ? 2.643 -31.234 -17.375 1 97.94 145 PRO A O 1
ATOM 1200 N N . LEU A 1 146 ? 1.484 -29.328 -17.5 1 98.69 146 LEU A N 1
ATOM 1201 C CA . LEU A 1 146 ? 2.396 -28.516 -16.703 1 98.69 146 LEU A CA 1
ATOM 1202 C C . LEU A 1 146 ? 1.742 -28.078 -15.391 1 98.69 146 LEU A C 1
ATOM 1204 O O . LEU A 1 146 ? 0.582 -27.672 -15.383 1 98.69 146 LEU A O 1
ATOM 1208 N N . MET A 1 147 ? 2.471 -28.25 -14.336 1 98.81 147 MET A N 1
ATOM 1209 C CA . MET A 1 147 ? 2.029 -27.672 -13.078 1 98.81 147 MET A CA 1
ATOM 1210 C C . MET A 1 147 ? 3.084 -26.719 -12.523 1 98.81 147 MET A C 1
ATOM 1212 O O . MET A 1 147 ? 4.246 -27.094 -12.367 1 98.81 147 MET A O 1
ATOM 1216 N N . ILE A 1 148 ? 2.725 -25.484 -12.281 1 98.94 148 ILE A N 1
ATOM 1217 C CA . ILE A 1 148 ? 3.559 -24.516 -11.57 1 98.94 148 ILE A CA 1
ATOM 1218 C C . ILE A 1 148 ? 3.088 -24.406 -10.117 1 98.94 148 ILE A C 1
ATOM 1220 O O . ILE A 1 148 ? 1.891 -24.25 -9.859 1 98.94 148 ILE A O 1
ATOM 1224 N N . THR A 1 149 ? 4.074 -24.406 -9.164 1 98.75 149 THR A N 1
ATOM 1225 C CA . THR A 1 149 ? 3.717 -24.594 -7.762 1 98.75 149 THR A CA 1
ATOM 1226 C C . THR A 1 149 ? 4.344 -23.516 -6.895 1 98.75 149 THR A C 1
ATOM 1228 O O . THR A 1 149 ? 5.312 -23.766 -6.176 1 98.75 149 THR A O 1
ATOM 1231 N N . PRO A 1 150 ? 3.766 -22.297 -6.875 1 98.25 150 PRO A N 1
ATOM 1232 C CA . PRO A 1 150 ? 4.312 -21.234 -6.031 1 98.25 150 PRO A CA 1
ATOM 1233 C C . PRO A 1 150 ? 4.188 -21.531 -4.539 1 98.25 150 PRO A C 1
ATOM 1235 O O . PRO A 1 150 ? 3.158 -22.047 -4.094 1 98.25 150 PRO A O 1
ATOM 1238 N N . HIS A 1 151 ? 5.207 -21.203 -3.811 1 96.31 151 HIS A N 1
ATOM 1239 C CA . HIS A 1 151 ? 5.215 -21.484 -2.381 1 96.31 151 HIS A CA 1
ATOM 1240 C C . HIS A 1 151 ? 4.773 -20.266 -1.573 1 96.31 151 HIS A C 1
ATOM 1242 O O . HIS A 1 151 ? 4.742 -19.156 -2.092 1 96.31 151 HIS A O 1
ATOM 1248 N N . GLY A 1 152 ? 4.34 -20.516 -0.32 1 93.81 152 GLY A N 1
ATOM 1249 C CA . GLY A 1 152 ? 4.016 -19.469 0.636 1 93.81 152 GLY A CA 1
ATOM 1250 C C . GLY A 1 152 ? 5.109 -19.234 1.66 1 93.81 152 GLY A C 1
ATOM 1251 O O . GLY A 1 152 ? 6.293 -19.422 1.366 1 93.81 152 GLY A O 1
ATOM 1252 N N . HIS A 1 153 ? 4.578 -18.719 2.812 1 89.56 153 HIS A N 1
ATOM 1253 C CA . HIS A 1 153 ? 5.52 -18.484 3.904 1 89.56 153 HIS A CA 1
ATOM 1254 C C . HIS A 1 153 ? 5.898 -19.781 4.59 1 89.56 153 HIS A C 1
ATOM 1256 O O . HIS A 1 153 ? 5.098 -20.719 4.645 1 89.56 153 HIS A O 1
ATOM 1262 N N . GLY A 1 154 ? 6.969 -20.031 5.215 1 72.19 154 GLY A N 1
ATOM 1263 C CA . GLY A 1 154 ? 7.359 -21.156 6.039 1 72.19 154 GLY A CA 1
ATOM 1264 C C . GLY A 1 154 ? 8.055 -22.25 5.254 1 72.19 154 GLY A C 1
ATOM 1265 O O . GLY A 1 154 ? 8.734 -23.109 5.832 1 72.19 154 GLY A O 1
ATOM 1266 N N . LYS A 1 155 ? 7.613 -22.25 4.02 1 71.69 155 LYS A N 1
ATOM 1267 C CA . LYS A 1 155 ? 8.328 -23.188 3.152 1 71.69 155 LYS A CA 1
ATOM 1268 C C . LYS A 1 155 ? 8.867 -22.469 1.912 1 71.69 155 LYS A C 1
ATOM 1270 O O . LYS A 1 155 ? 8.648 -21.281 1.729 1 71.69 155 LYS A O 1
ATOM 1275 N N . ASN A 1 156 ? 9.695 -23.266 1.18 1 80.25 156 ASN A N 1
ATOM 1276 C CA . ASN A 1 156 ? 10.414 -22.641 0.074 1 80.25 156 ASN A CA 1
ATOM 1277 C C . ASN A 1 156 ? 10.406 -23.531 -1.169 1 80.25 156 ASN A C 1
ATOM 1279 O O . ASN A 1 156 ? 9.75 -24.562 -1.188 1 80.25 156 ASN A O 1
ATOM 1283 N N . THR A 1 157 ? 10.953 -22.969 -2.146 1 89.69 157 THR A N 1
ATOM 1284 C CA . THR A 1 157 ? 11.117 -23.625 -3.439 1 89.69 157 THR A CA 1
ATOM 1285 C C . THR A 1 157 ? 11.688 -25.031 -3.264 1 89.69 157 THR A C 1
ATOM 1287 O O . THR A 1 157 ? 11.211 -25.984 -3.889 1 89.69 157 THR A O 1
ATOM 1290 N N . GLU A 1 158 ? 12.555 -25.203 -2.395 1 90.94 158 GLU A N 1
ATOM 1291 C CA . GLU A 1 158 ? 13.242 -26.469 -2.172 1 90.94 158 GLU A CA 1
ATOM 1292 C C . GLU A 1 158 ? 12.289 -27.516 -1.599 1 90.94 158 GLU A C 1
ATOM 1294 O O . GLU A 1 158 ? 12.242 -28.656 -2.078 1 90.94 158 GLU A O 1
ATOM 1299 N N . THR A 1 159 ? 11.531 -27.109 -0.653 1 91 159 THR A N 1
ATOM 1300 C CA . THR A 1 159 ? 10.57 -28.031 -0.06 1 91 159 THR A CA 1
ATOM 1301 C C . THR A 1 159 ? 9.555 -28.5 -1.1 1 91 159 THR A C 1
ATOM 1303 O O . THR A 1 159 ? 9.219 -29.688 -1.154 1 91 159 THR A O 1
ATOM 1306 N N . TYR A 1 160 ? 9.086 -27.641 -1.872 1 94.56 160 TYR A N 1
ATOM 1307 C CA . TYR A 1 160 ? 8.109 -27.969 -2.906 1 94.56 160 TYR A CA 1
ATOM 1308 C C . TYR A 1 160 ? 8.711 -28.953 -3.914 1 94.56 160 TYR A C 1
ATOM 1310 O O . TYR A 1 160 ? 7.992 -29.781 -4.477 1 94.56 160 TYR A O 1
ATOM 1318 N N . ALA A 1 161 ? 10.039 -28.875 -4.09 1 95.44 161 ALA A N 1
ATOM 1319 C CA . ALA A 1 161 ? 10.734 -29.688 -5.082 1 95.44 161 ALA A CA 1
ATOM 1320 C C . ALA A 1 161 ? 11.352 -30.922 -4.438 1 95.44 161 ALA A C 1
ATOM 1322 O O . ALA A 1 161 ? 12.133 -31.641 -5.07 1 95.44 161 ALA A O 1
ATOM 1323 N N . GLY A 1 162 ? 11.102 -31.125 -3.172 1 92.69 162 GLY A N 1
ATOM 1324 C CA . GLY A 1 162 ? 11.555 -32.344 -2.494 1 92.69 162 GLY A CA 1
ATOM 1325 C C . GLY A 1 162 ? 13 -32.25 -2.041 1 92.69 162 GLY A C 1
ATOM 1326 O O . GLY A 1 162 ? 13.68 -33.281 -1.944 1 92.69 162 GLY A O 1
ATOM 1327 N N . ILE A 1 163 ? 13.469 -31.062 -1.902 1 91.75 163 ILE A N 1
ATOM 1328 C CA . ILE A 1 163 ? 14.82 -30.859 -1.401 1 91.75 163 ILE A CA 1
ATOM 1329 C C . ILE A 1 163 ? 14.773 -30.469 0.074 1 91.75 163 ILE A C 1
ATOM 1331 O O . ILE A 1 163 ? 14.156 -29.453 0.433 1 91.75 163 ILE A O 1
ATOM 1335 N N . TYR A 1 164 ? 15.438 -31.25 0.908 1 88.38 164 TYR A N 1
ATOM 1336 C CA . TYR A 1 164 ? 15.383 -31.016 2.348 1 88.38 164 TYR A CA 1
ATOM 1337 C C . TYR A 1 164 ? 16.781 -30.969 2.943 1 88.38 164 TYR A C 1
ATOM 1339 O O . TYR A 1 164 ? 17.703 -31.625 2.441 1 88.38 164 TYR A O 1
ATOM 1347 N N . LEU A 1 165 ? 16.891 -30.172 4.004 1 82.25 165 LEU A N 1
ATOM 1348 C CA . LEU A 1 165 ? 18.188 -30.047 4.652 1 82.25 165 LEU A CA 1
ATOM 1349 C C . LEU A 1 165 ? 18.391 -31.141 5.691 1 82.25 165 LEU A C 1
ATOM 1351 O O . LEU A 1 165 ? 19.516 -31.422 6.098 1 82.25 165 LEU A O 1
ATOM 1355 N N . SER A 1 166 ? 17.328 -31.688 6.223 1 86.44 166 SER A N 1
ATOM 1356 C CA . SER A 1 166 ? 17.375 -32.719 7.258 1 86.44 166 SER A CA 1
ATOM 1357 C C . SER A 1 166 ? 16.188 -33.656 7.152 1 86.44 166 SER A C 1
ATOM 1359 O O . SER A 1 166 ? 15.219 -33.375 6.449 1 86.44 166 SER A O 1
ATOM 1361 N N . GLU A 1 167 ? 16.359 -34.75 7.801 1 87.25 167 GLU A N 1
ATOM 1362 C CA . GLU A 1 167 ? 15.266 -35.719 7.852 1 87.25 167 GLU A CA 1
ATOM 1363 C C . GLU A 1 167 ? 14.039 -35.125 8.555 1 87.25 167 GLU A C 1
ATOM 1365 O O . GLU A 1 167 ? 12.906 -35.438 8.172 1 87.25 167 GLU A O 1
ATOM 1370 N N . GLN A 1 168 ? 14.344 -34.406 9.523 1 84.75 168 GLN A N 1
ATOM 1371 C CA . GLN A 1 168 ? 13.25 -33.75 10.234 1 84.75 168 GLN A CA 1
ATOM 1372 C C . GLN A 1 168 ? 12.477 -32.812 9.312 1 84.75 168 GLN A C 1
ATOM 1374 O O . GLN A 1 168 ? 11.25 -32.781 9.344 1 84.75 168 GLN A O 1
ATOM 1379 N N . GLU A 1 169 ? 13.172 -32.062 8.461 1 82.69 169 GLU A N 1
ATOM 1380 C CA . GLU A 1 169 ? 12.531 -31.172 7.492 1 82.69 169 GLU A CA 1
ATOM 1381 C C . GLU A 1 169 ? 11.695 -31.969 6.488 1 82.69 169 GLU A C 1
ATOM 1383 O O . GLU A 1 169 ? 10.625 -31.516 6.07 1 82.69 169 GLU A O 1
ATOM 1388 N N . ARG A 1 170 ? 12.242 -33.031 6.113 1 86.06 170 ARG A N 1
ATOM 1389 C CA . ARG A 1 170 ? 11.516 -33.875 5.18 1 86.06 170 ARG A CA 1
ATOM 1390 C C . ARG A 1 170 ? 10.195 -34.344 5.777 1 86.06 170 ARG A C 1
ATOM 1392 O O . ARG A 1 170 ? 9.148 -34.25 5.137 1 86.06 170 ARG A O 1
ATOM 1399 N N . ILE A 1 171 ? 10.273 -34.812 7 1 84.69 171 ILE A N 1
ATOM 1400 C CA . ILE A 1 171 ? 9.094 -35.312 7.691 1 84.69 171 ILE A CA 1
ATOM 1401 C C . ILE A 1 171 ? 8.055 -34.188 7.809 1 84.69 171 ILE A C 1
ATOM 1403 O O . ILE A 1 171 ? 6.879 -34.406 7.504 1 84.69 171 ILE A O 1
ATOM 1407 N N . GLU A 1 172 ? 8.461 -33.031 8.188 1 78.94 172 GLU A N 1
ATOM 1408 C CA . GLU A 1 172 ? 7.562 -31.906 8.328 1 78.94 172 GLU A CA 1
ATOM 1409 C C . GLU A 1 172 ? 6.957 -31.516 6.98 1 78.94 172 GLU A C 1
ATOM 1411 O O . GLU A 1 172 ? 5.785 -31.141 6.91 1 78.94 172 GLU A O 1
ATOM 1416 N N . GLY A 1 173 ? 7.805 -31.5 6.023 1 77.19 173 GLY A N 1
ATOM 1417 C CA . GLY A 1 173 ? 7.332 -31.219 4.68 1 77.19 173 GLY A CA 1
ATOM 1418 C C . GLY A 1 173 ? 6.277 -32.188 4.191 1 77.19 173 GLY A C 1
ATOM 1419 O O . GLY A 1 173 ? 5.312 -31.797 3.539 1 77.19 173 GLY A O 1
ATOM 1420 N N . GLU A 1 174 ? 6.438 -33.344 4.551 1 78.25 174 GLU A N 1
ATOM 1421 C CA . GLU A 1 174 ? 5.508 -34.406 4.113 1 78.25 174 GLU A CA 1
ATOM 1422 C C . GLU A 1 174 ? 4.207 -34.344 4.902 1 78.25 174 GLU A C 1
ATOM 1424 O O . GLU A 1 174 ? 3.129 -34.562 4.352 1 78.25 174 GLU A O 1
ATOM 1429 N N . ILE A 1 175 ? 4.309 -34.031 6.176 1 78.69 175 ILE A N 1
ATOM 1430 C CA . ILE A 1 175 ? 3.123 -33.906 7.02 1 78.69 175 ILE A CA 1
ATOM 1431 C C . ILE A 1 175 ? 2.24 -32.781 6.5 1 78.69 175 ILE A C 1
ATOM 1433 O O . ILE A 1 175 ? 1.014 -32.906 6.469 1 78.69 175 ILE A O 1
ATOM 1437 N N . GLY A 1 176 ? 2.807 -31.766 6.004 1 80.75 176 GLY A N 1
ATOM 1438 C CA . GLY A 1 176 ? 2.062 -30.625 5.496 1 80.75 176 GLY A CA 1
ATOM 1439 C C . GLY A 1 176 ? 1.741 -30.734 4.016 1 80.75 176 GLY A C 1
ATOM 1440 O O . GLY A 1 176 ? 1.061 -29.875 3.459 1 80.75 176 GLY A O 1
ATOM 1441 N N . GLU A 1 177 ? 2.188 -31.828 3.381 1 88 177 GLU A N 1
ATOM 1442 C CA . GLU A 1 177 ? 1.98 -32.125 1.968 1 88 177 GLU A CA 1
ATOM 1443 C C . GLU A 1 177 ? 2.439 -30.969 1.083 1 88 177 GLU A C 1
ATOM 1445 O O . GLU A 1 177 ? 1.738 -30.594 0.145 1 88 177 GLU A O 1
ATOM 1450 N N . ARG A 1 178 ? 3.607 -30.438 1.455 1 89.44 178 ARG A N 1
ATOM 1451 C CA . ARG A 1 178 ? 4.051 -29.188 0.837 1 89.44 178 ARG A CA 1
ATOM 1452 C C . ARG A 1 178 ? 4.945 -29.469 -0.369 1 89.44 178 ARG A C 1
ATOM 1454 O O . ARG A 1 178 ? 5.332 -28.547 -1.084 1 89.44 178 ARG A O 1
ATOM 1461 N N . ASN A 1 179 ? 5.262 -30.75 -0.618 1 93.88 179 ASN A N 1
ATOM 1462 C CA . ASN A 1 179 ? 6.062 -31.094 -1.787 1 93.88 179 ASN A CA 1
ATOM 1463 C C . ASN A 1 179 ? 5.211 -31.172 -3.049 1 93.88 179 ASN A C 1
ATOM 1465 O O . ASN A 1 179 ? 5.258 -32.188 -3.77 1 93.88 179 ASN A O 1
ATOM 1469 N N . VAL A 1 180 ? 4.582 -30.109 -3.412 1 97.06 180 VAL A N 1
ATOM 1470 C CA . VAL A 1 180 ? 3.537 -30.047 -4.434 1 97.06 180 VAL A CA 1
ATOM 1471 C C . VAL A 1 180 ? 4.137 -30.344 -5.805 1 97.06 180 VAL A C 1
ATOM 1473 O O . VAL A 1 180 ? 3.521 -31.031 -6.625 1 97.06 180 VAL A O 1
ATOM 1476 N N . ALA A 1 181 ? 5.328 -29.844 -6.074 1 98 181 ALA A N 1
ATOM 1477 C CA . ALA A 1 181 ? 5.973 -30.125 -7.352 1 98 181 ALA A CA 1
ATOM 1478 C C . ALA A 1 181 ? 6.312 -31.609 -7.48 1 98 181 ALA A C 1
ATOM 1480 O O . ALA A 1 181 ? 6.207 -32.188 -8.57 1 98 181 ALA A O 1
ATOM 1481 N N . VAL A 1 182 ? 6.727 -32.188 -6.398 1 96.88 182 VAL A N 1
ATOM 1482 C CA . VAL A 1 182 ? 7.02 -33.625 -6.379 1 96.88 182 VAL A CA 1
ATOM 1483 C C . VAL A 1 182 ? 5.746 -34.406 -6.672 1 96.88 182 VAL A C 1
ATOM 1485 O O . VAL A 1 182 ? 5.766 -35.375 -7.461 1 96.88 182 VAL A O 1
ATOM 1488 N N . GLN A 1 183 ? 4.676 -34.031 -6.016 1 96.81 183 GLN A N 1
ATOM 1489 C CA . GLN A 1 183 ? 3.395 -34.688 -6.285 1 96.81 183 GLN A CA 1
ATOM 1490 C C . GLN A 1 183 ? 3.051 -34.625 -7.77 1 96.81 183 GLN A C 1
ATOM 1492 O O . GLN A 1 183 ? 2.621 -35.625 -8.352 1 96.81 183 GLN A O 1
ATOM 1497 N N . ALA A 1 184 ? 3.277 -33.5 -8.375 1 98.25 184 ALA A N 1
ATOM 1498 C CA . ALA A 1 184 ? 2.934 -33.312 -9.781 1 98.25 184 ALA A CA 1
ATOM 1499 C C . ALA A 1 184 ? 3.773 -34.188 -10.688 1 98.25 184 ALA A C 1
ATOM 1501 O O . ALA A 1 184 ? 3.238 -34.875 -11.57 1 98.25 184 ALA A O 1
ATOM 1502 N N . VAL A 1 185 ? 5.047 -34.188 -10.469 1 98.25 185 VAL A N 1
ATOM 1503 C CA . VAL A 1 185 ? 5.918 -34.938 -11.375 1 98.25 185 VAL A CA 1
ATOM 1504 C C . VAL A 1 185 ? 5.672 -36.438 -11.203 1 98.25 185 VAL A C 1
ATOM 1506 O O . VAL A 1 185 ? 5.754 -37.219 -12.172 1 98.25 185 VAL A O 1
ATOM 1509 N N . GLN A 1 186 ? 5.395 -36.875 -10.031 1 96.62 186 GLN A N 1
ATOM 1510 C CA . GLN A 1 186 ? 5.094 -38.25 -9.781 1 96.62 186 GLN A CA 1
ATOM 1511 C C . GLN A 1 186 ? 3.801 -38.688 -10.469 1 96.62 186 GLN A C 1
ATOM 1513 O O . GLN A 1 186 ? 3.582 -39.875 -10.719 1 96.62 186 GLN A O 1
ATOM 1518 N N . ASN A 1 187 ? 3 -37.719 -10.789 1 96.25 187 ASN A N 1
ATOM 1519 C CA . ASN A 1 187 ? 1.758 -38 -11.5 1 96.25 187 ASN A CA 1
ATOM 1520 C C . ASN A 1 187 ? 1.888 -37.688 -12.992 1 96.25 187 ASN A C 1
ATOM 1522 O O . ASN A 1 187 ? 0.883 -37.562 -13.695 1 96.25 187 ASN A O 1
ATOM 1526 N N . GLY A 1 188 ? 3.129 -37.5 -13.5 1 96.44 188 GLY A N 1
ATOM 1527 C CA . GLY A 1 188 ? 3.393 -37.469 -14.93 1 96.44 188 GLY A CA 1
ATOM 1528 C C . GLY A 1 188 ? 3.381 -36.031 -15.484 1 96.44 188 GLY A C 1
ATOM 1529 O O . GLY A 1 188 ? 3.377 -35.844 -16.703 1 96.44 188 GLY A O 1
ATOM 1530 N N . PHE A 1 189 ? 3.355 -35.062 -14.609 1 97.94 189 PHE A N 1
ATOM 1531 C CA . PHE A 1 189 ? 3.385 -33.656 -15.047 1 97.94 189 PHE A CA 1
ATOM 1532 C C . PHE A 1 189 ? 4.82 -33.156 -15.133 1 97.94 189 PHE A C 1
ATOM 1534 O O . PHE A 1 189 ? 5.688 -33.594 -14.375 1 97.94 189 PHE A O 1
ATOM 1541 N N . ILE A 1 190 ? 5.043 -32.25 -16.078 1 98.69 190 ILE A N 1
ATOM 1542 C CA . ILE A 1 190 ? 6.152 -31.328 -15.875 1 98.69 190 ILE A CA 1
ATOM 1543 C C . ILE A 1 190 ? 5.84 -30.391 -14.719 1 98.69 190 ILE A C 1
ATOM 1545 O O . ILE A 1 190 ? 4.738 -29.844 -14.633 1 98.69 190 ILE A O 1
ATOM 1549 N N . ALA A 1 191 ? 6.773 -30.297 -13.789 1 98.81 191 ALA A N 1
ATOM 1550 C CA . ALA A 1 191 ? 6.496 -29.484 -12.609 1 98.81 191 ALA A CA 1
ATOM 1551 C C . ALA A 1 191 ? 7.551 -28.406 -12.43 1 98.81 191 ALA A C 1
ATOM 1553 O O . ALA A 1 191 ? 8.742 -28.641 -12.641 1 98.81 191 ALA A O 1
ATOM 1554 N N . ILE A 1 192 ? 7.102 -27.172 -12.102 1 98.88 192 ILE A N 1
ATOM 1555 C CA . ILE A 1 192 ? 7.984 -26.047 -11.812 1 98.88 192 ILE A CA 1
ATOM 1556 C C . ILE A 1 192 ? 7.707 -25.516 -10.414 1 98.88 192 ILE A C 1
ATOM 1558 O O . ILE A 1 192 ? 6.555 -25.25 -10.062 1 98.88 192 ILE A O 1
ATOM 1562 N N . ALA A 1 193 ? 8.727 -25.422 -9.594 1 98.5 193 ALA A N 1
ATOM 1563 C CA . ALA A 1 193 ? 8.68 -24.766 -8.289 1 98.5 193 ALA A CA 1
ATOM 1564 C C . ALA A 1 193 ? 9.484 -23.469 -8.305 1 98.5 193 ALA A C 1
ATOM 1566 O O . ALA A 1 193 ? 10.703 -23.484 -8.125 1 98.5 193 ALA A O 1
ATOM 1567 N N . PRO A 1 194 ? 8.789 -22.359 -8.43 1 98.31 194 PRO A N 1
ATOM 1568 C CA . PRO A 1 194 ? 9.508 -21.094 -8.492 1 98.31 194 PRO A CA 1
ATOM 1569 C C . PRO A 1 194 ? 9.781 -20.5 -7.109 1 98.31 194 PRO A C 1
ATOM 1571 O O . PRO A 1 194 ? 9.102 -20.844 -6.141 1 98.31 194 PRO A O 1
ATOM 1574 N N . THR A 1 195 ? 10.812 -19.656 -7.047 1 97.44 195 THR A N 1
ATOM 1575 C CA . THR A 1 195 ? 11 -18.797 -5.887 1 97.44 195 THR A CA 1
ATOM 1576 C C . THR A 1 195 ? 9.992 -17.641 -5.902 1 97.44 195 THR A C 1
ATOM 1578 O O . THR A 1 195 ? 9.789 -17 -6.938 1 97.44 195 THR A O 1
ATOM 1581 N N . SER A 1 196 ? 9.328 -17.484 -4.781 1 97.31 196 SER A N 1
ATOM 1582 C CA . SER A 1 196 ? 8.484 -16.297 -4.652 1 97.31 196 SER A CA 1
ATOM 1583 C C . SER A 1 196 ? 9.32 -15.047 -4.367 1 97.31 196 SER A C 1
ATOM 1585 O O . SER A 1 196 ? 10.164 -15.055 -3.469 1 97.31 196 SER A O 1
ATOM 1587 N N . ARG A 1 197 ? 9.109 -13.984 -5.133 1 97.06 197 ARG A N 1
ATOM 1588 C CA . ARG A 1 197 ? 9.867 -12.766 -4.879 1 97.06 197 ARG A CA 1
ATOM 1589 C C . ARG A 1 197 ? 9.758 -12.344 -3.416 1 97.06 197 ARG A C 1
ATOM 1591 O O . ARG A 1 197 ? 8.672 -12.398 -2.83 1 97.06 197 ARG A O 1
ATOM 1598 N N . GLY A 1 198 ? 10.859 -11.898 -2.889 1 97.06 198 GLY A N 1
ATOM 1599 C CA . GLY A 1 198 ? 10.93 -11.57 -1.475 1 97.06 198 GLY A CA 1
ATOM 1600 C C . GLY A 1 198 ? 11.438 -12.711 -0.617 1 97.06 198 GLY A C 1
ATOM 1601 O O . GLY A 1 198 ? 11.664 -12.539 0.582 1 97.06 198 GLY A O 1
ATOM 1602 N N . PHE A 1 199 ? 11.641 -13.898 -1.241 1 96.88 199 PHE A N 1
ATOM 1603 C CA . PHE A 1 199 ? 12.164 -15.078 -0.566 1 96.88 199 PHE A CA 1
ATOM 1604 C C . PHE A 1 199 ? 13.469 -15.539 -1.211 1 96.88 199 PHE A C 1
ATOM 1606 O O . PHE A 1 199 ? 13.812 -15.094 -2.307 1 96.88 199 PHE A O 1
ATOM 1613 N N . GLY A 1 200 ? 14.156 -16.406 -0.504 1 94.31 200 GLY A N 1
ATOM 1614 C CA . GLY A 1 200 ? 15.375 -16.984 -1.059 1 94.31 200 GLY A CA 1
ATOM 1615 C C . GLY A 1 200 ? 16.391 -15.938 -1.483 1 94.31 200 GLY A C 1
ATOM 1616 O O . GLY A 1 200 ? 16.719 -15.031 -0.712 1 94.31 200 GLY A O 1
ATOM 1617 N N . LYS A 1 201 ? 16.828 -16.062 -2.738 1 93.62 201 LYS A N 1
ATOM 1618 C CA . LYS A 1 201 ? 17.875 -15.195 -3.26 1 93.62 201 LYS A CA 1
ATOM 1619 C C . LYS A 1 201 ? 17.344 -13.789 -3.518 1 93.62 201 LYS A C 1
ATOM 1621 O O . LYS A 1 201 ? 18.125 -12.844 -3.707 1 93.62 201 LYS A O 1
ATOM 1626 N N . THR A 1 202 ? 16.062 -13.664 -3.484 1 96.19 202 THR A N 1
ATOM 1627 C CA . THR A 1 202 ? 15.484 -12.367 -3.832 1 96.19 202 THR A CA 1
ATOM 1628 C C . THR A 1 202 ? 15.188 -11.547 -2.574 1 96.19 202 THR A C 1
ATOM 1630 O O . THR A 1 202 ? 14.508 -10.523 -2.639 1 96.19 202 THR A O 1
ATOM 1633 N N . ARG A 1 203 ? 15.68 -11.945 -1.444 1 96.38 203 ARG A N 1
ATOM 1634 C CA . ARG A 1 203 ? 15.633 -11.164 -0.212 1 96.38 203 ARG A CA 1
ATOM 1635 C C . ARG A 1 203 ? 16.609 -10 -0.263 1 96.38 203 ARG A C 1
ATOM 1637 O O . ARG A 1 203 ? 17.531 -9.984 -1.096 1 96.38 203 ARG A O 1
ATOM 1644 N N . THR A 1 204 ? 16.422 -9.047 0.625 1 96.56 204 THR A N 1
ATOM 1645 C CA . THR A 1 204 ? 17.391 -7.969 0.772 1 96.56 204 THR A CA 1
ATOM 1646 C C . THR A 1 204 ? 18.672 -8.477 1.426 1 96.56 204 THR A C 1
ATOM 1648 O O . THR A 1 204 ? 18.656 -9.477 2.146 1 96.56 204 THR A O 1
ATOM 1651 N N . SER A 1 205 ? 19.75 -7.754 1.189 1 95.75 205 SER A N 1
ATOM 1652 C CA . SER A 1 205 ? 21.016 -8.102 1.826 1 95.75 205 SER A CA 1
ATOM 1653 C C . SER A 1 205 ? 20.906 -8.023 3.346 1 95.75 205 SER A C 1
ATOM 1655 O O . SER A 1 205 ? 21.516 -8.836 4.059 1 95.75 205 SER A O 1
ATOM 1657 N N . GLU A 1 206 ? 20.203 -7.078 3.809 1 95 206 GLU A N 1
ATOM 1658 C CA . GLU A 1 206 ? 20.016 -6.906 5.246 1 95 206 GLU A CA 1
ATOM 1659 C C . GLU A 1 206 ? 19.297 -8.094 5.859 1 95 206 GLU A C 1
ATOM 1661 O O . GLU A 1 206 ? 19.719 -8.617 6.895 1 95 206 GLU A O 1
ATOM 1666 N N . ASP A 1 207 ? 18.25 -8.516 5.242 1 95.31 207 ASP A N 1
ATOM 1667 C CA . ASP A 1 207 ? 17.469 -9.641 5.758 1 95.31 207 ASP A CA 1
ATOM 1668 C C . ASP A 1 207 ? 18.266 -10.945 5.684 1 95.31 207 ASP A C 1
ATOM 1670 O O . ASP A 1 207 ? 18.188 -11.773 6.59 1 95.31 207 ASP A O 1
ATOM 1674 N N . LYS A 1 208 ? 18.984 -11.07 4.629 1 94.94 208 LYS A N 1
ATOM 1675 C CA . LYS A 1 208 ? 19.859 -12.234 4.535 1 94.94 208 LYS A CA 1
ATOM 1676 C C . LYS A 1 208 ? 20.891 -12.234 5.668 1 94.94 208 LYS A C 1
ATOM 1678 O O . LYS A 1 208 ? 21.109 -13.266 6.309 1 94.94 208 LYS A O 1
ATOM 1683 N N . ALA A 1 209 ? 21.5 -11.117 5.91 1 96.5 209 ALA A N 1
ATOM 1684 C CA . ALA A 1 209 ? 22.531 -11 6.938 1 96.5 209 ALA A CA 1
ATOM 1685 C C . ALA A 1 209 ? 21.969 -11.305 8.32 1 96.5 209 ALA A C 1
ATOM 1687 O O . ALA A 1 209 ? 22.656 -11.859 9.172 1 96.5 209 ALA A O 1
ATOM 1688 N N . LYS A 1 210 ? 20.734 -11.016 8.57 1 96.75 210 LYS A N 1
ATOM 1689 C CA . LYS A 1 210 ? 20.094 -11.211 9.867 1 96.75 210 LYS A CA 1
ATOM 1690 C C . LYS A 1 210 ? 19.328 -12.531 9.906 1 96.75 210 LYS A C 1
ATOM 1692 O O . LYS A 1 210 ? 18.578 -12.789 10.852 1 96.75 210 LYS A O 1
ATOM 1697 N N . ASP A 1 211 ? 19.375 -13.289 8.812 1 94.5 211 ASP A N 1
ATOM 1698 C CA . ASP A 1 211 ? 18.734 -14.594 8.664 1 94.5 211 ASP A CA 1
ATOM 1699 C C . ASP A 1 211 ? 17.203 -14.477 8.773 1 94.5 211 ASP A C 1
ATOM 1701 O O . ASP A 1 211 ? 16.562 -15.312 9.398 1 94.5 211 ASP A O 1
ATOM 1705 N N . VAL A 1 212 ? 16.734 -13.32 8.352 1 94.19 212 VAL A N 1
ATOM 1706 C CA . VAL A 1 212 ? 15.297 -13.156 8.195 1 94.19 212 VAL A CA 1
ATOM 1707 C C . VAL A 1 212 ? 14.82 -13.93 6.965 1 94.19 212 VAL A C 1
ATOM 1709 O O . VAL A 1 212 ? 15.391 -13.789 5.883 1 94.19 212 VAL A O 1
ATOM 1712 N N . PRO A 1 213 ? 13.727 -14.719 7.055 1 93.88 213 PRO A N 1
ATOM 1713 C CA . PRO A 1 213 ? 13.383 -15.68 6.004 1 93.88 213 PRO A CA 1
ATOM 1714 C C . PRO A 1 213 ? 12.75 -15.016 4.785 1 93.88 213 PRO A C 1
ATOM 1716 O O . PRO A 1 213 ? 12.641 -15.641 3.725 1 93.88 213 PRO A O 1
ATOM 1719 N N . TYR A 1 214 ? 12.32 -13.766 4.902 1 96.06 214 TYR A N 1
ATOM 1720 C CA . TYR A 1 214 ? 11.68 -13.094 3.779 1 96.06 214 TYR A CA 1
ATOM 1721 C C . TYR A 1 214 ? 11.812 -11.578 3.908 1 96.06 214 TYR A C 1
ATOM 1723 O O . TYR A 1 214 ? 12.07 -11.062 4.996 1 96.06 214 TYR A O 1
ATOM 1731 N N . SER A 1 215 ? 11.625 -10.859 2.779 1 97.19 215 SER A N 1
ATOM 1732 C CA . SER A 1 215 ? 11.711 -9.398 2.719 1 97.19 215 SER A CA 1
ATOM 1733 C C . SER A 1 215 ? 10.398 -8.789 2.227 1 97.19 215 SER A C 1
ATOM 1735 O O . SER A 1 215 ? 10.414 -7.832 1.454 1 97.19 215 SER A O 1
ATOM 1737 N N . CYS A 1 216 ? 9.281 -9.258 2.67 1 96.94 216 CYS A N 1
ATOM 1738 C CA . CYS A 1 216 ? 7.969 -8.938 2.113 1 96.94 216 CYS A CA 1
ATOM 1739 C C . CYS A 1 216 ? 7.605 -7.484 2.377 1 96.94 216 CYS A C 1
ATOM 1741 O O . CYS A 1 216 ? 6.996 -6.828 1.528 1 96.94 216 CYS A O 1
ATOM 1743 N N . ARG A 1 217 ? 7.938 -6.965 3.561 1 96.62 217 ARG A N 1
ATOM 1744 C CA . ARG A 1 217 ? 7.621 -5.566 3.834 1 96.62 217 ARG A CA 1
ATOM 1745 C C . ARG A 1 217 ? 8.344 -4.641 2.861 1 96.62 217 ARG A C 1
ATOM 1747 O O . ARG A 1 217 ? 7.73 -3.764 2.254 1 96.62 217 ARG A O 1
ATOM 1754 N N . THR A 1 218 ? 9.664 -4.895 2.816 1 96.75 218 THR A N 1
ATOM 1755 C CA . THR A 1 218 ? 10.445 -4.051 1.927 1 96.75 218 THR A CA 1
ATOM 1756 C C . THR A 1 218 ? 9.938 -4.148 0.493 1 96.75 218 THR A C 1
ATOM 1758 O O . THR A 1 218 ? 9.836 -3.139 -0.209 1 96.75 218 THR A O 1
ATOM 1761 N N . LEU A 1 219 ? 9.594 -5.324 0.111 1 97.12 219 LEU A N 1
ATOM 1762 C CA . LEU A 1 219 ? 9.07 -5.539 -1.236 1 97.12 219 LEU A CA 1
ATOM 1763 C C . LEU A 1 219 ? 7.797 -4.734 -1.461 1 97.12 219 LEU A C 1
ATOM 1765 O O . LEU A 1 219 ? 7.668 -4.035 -2.469 1 97.12 219 LEU A O 1
ATOM 1769 N N . LEU A 1 220 ? 6.859 -4.801 -0.549 1 97.88 220 LEU A N 1
ATOM 1770 C CA . LEU A 1 220 ? 5.609 -4.062 -0.701 1 97.88 220 LEU A CA 1
ATOM 1771 C C . LEU A 1 220 ? 5.867 -2.557 -0.719 1 97.88 220 LEU A C 1
ATOM 1773 O O . LEU A 1 220 ? 5.352 -1.846 -1.584 1 97.88 220 LEU A O 1
ATOM 1777 N N . MET A 1 221 ? 6.656 -2.074 0.229 1 97.44 221 MET A N 1
ATOM 1778 C CA . MET A 1 221 ? 6.871 -0.636 0.357 1 97.44 221 MET A CA 1
ATOM 1779 C C . MET A 1 221 ? 7.508 -0.065 -0.904 1 97.44 221 MET A C 1
ATOM 1781 O O . MET A 1 221 ? 7.094 0.986 -1.395 1 97.44 221 MET A O 1
ATOM 1785 N N . GLN A 1 222 ? 8.469 -0.777 -1.448 1 97 222 GLN A N 1
ATOM 1786 C CA . GLN A 1 222 ? 9.133 -0.331 -2.672 1 97 222 GLN A CA 1
ATOM 1787 C C . GLN A 1 222 ? 8.188 -0.423 -3.867 1 97 222 GLN A C 1
ATOM 1789 O O . GLN A 1 222 ? 8.156 0.477 -4.711 1 97 222 GLN A O 1
ATOM 1794 N N . ASP A 1 223 ? 7.418 -1.476 -3.898 1 97.5 223 ASP A N 1
ATOM 1795 C CA . ASP A 1 223 ? 6.43 -1.659 -4.957 1 97.5 223 ASP A CA 1
ATOM 1796 C C . ASP A 1 223 ? 5.379 -0.549 -4.926 1 97.5 223 ASP A C 1
ATOM 1798 O O . ASP A 1 223 ? 5.008 -0.013 -5.973 1 97.5 223 ASP A O 1
ATOM 1802 N N . LEU A 1 224 ? 4.934 -0.202 -3.736 1 97.75 224 LEU A N 1
ATOM 1803 C CA . LEU A 1 224 ? 3.916 0.832 -3.594 1 97.75 224 LEU A CA 1
ATOM 1804 C C . LEU A 1 224 ? 4.363 2.131 -4.258 1 97.75 224 LEU A C 1
ATOM 1806 O O . LEU A 1 224 ? 3.58 2.775 -4.957 1 97.75 224 LEU A O 1
ATOM 1810 N N . LEU A 1 225 ? 5.594 2.471 -4.121 1 97.81 225 LEU A N 1
ATOM 1811 C CA . LEU A 1 225 ? 6.074 3.756 -4.613 1 97.81 225 LEU A CA 1
ATOM 1812 C C . LEU A 1 225 ? 5.922 3.846 -6.129 1 97.81 225 LEU A C 1
ATOM 1814 O O . LEU A 1 225 ? 5.672 4.926 -6.672 1 97.81 225 LEU A O 1
ATOM 1818 N N . VAL A 1 226 ? 5.992 2.695 -6.805 1 97.38 226 VAL A N 1
ATOM 1819 C CA . VAL A 1 226 ? 6.012 2.752 -8.258 1 97.38 226 VAL A CA 1
ATOM 1820 C C . VAL A 1 226 ? 4.711 2.176 -8.82 1 97.38 226 VAL A C 1
ATOM 1822 O O . VAL A 1 226 ? 4.605 1.926 -10.023 1 97.38 226 VAL A O 1
ATOM 1825 N N . GLY A 1 227 ? 3.742 1.9 -7.98 1 97.19 227 GLY A N 1
ATOM 1826 C CA . GLY A 1 227 ? 2.434 1.461 -8.438 1 97.19 227 GLY A CA 1
ATOM 1827 C C . GLY A 1 227 ? 2.371 -0.027 -8.727 1 97.19 227 GLY A C 1
ATOM 1828 O O . GLY A 1 227 ? 1.562 -0.473 -9.539 1 97.19 227 GLY A O 1
ATOM 1829 N N . ARG A 1 228 ? 3.236 -0.768 -8.148 1 97.75 228 ARG A N 1
ATOM 1830 C CA . ARG A 1 228 ? 3.254 -2.223 -8.258 1 97.75 228 ARG A CA 1
ATOM 1831 C C . ARG A 1 228 ? 2.844 -2.877 -6.941 1 97.75 228 ARG A C 1
ATOM 1833 O O . ARG A 1 228 ? 2.566 -2.188 -5.957 1 97.75 228 ARG A O 1
ATOM 1840 N N . THR A 1 229 ? 2.666 -4.211 -6.934 1 98.62 229 THR A N 1
ATOM 1841 C CA . THR A 1 229 ? 2.381 -5.023 -5.754 1 98.62 229 THR A CA 1
ATOM 1842 C C . THR A 1 229 ? 3.174 -6.324 -5.789 1 98.62 229 THR A C 1
ATOM 1844 O O . THR A 1 229 ? 3.473 -6.848 -6.863 1 98.62 229 THR A O 1
ATOM 1847 N N . PRO A 1 230 ? 3.51 -6.828 -4.605 1 98.56 230 PRO A N 1
ATOM 1848 C CA . PRO A 1 230 ? 4.152 -8.141 -4.59 1 98.56 230 PRO A CA 1
ATOM 1849 C C . PRO A 1 230 ? 3.326 -9.211 -5.301 1 98.56 230 PRO A C 1
ATOM 1851 O O . PRO A 1 230 ? 3.879 -10.047 -6.02 1 98.56 230 PRO A O 1
ATOM 1854 N N . ILE A 1 231 ? 2.025 -9.156 -5.121 1 98.81 231 ILE A N 1
ATOM 1855 C CA . ILE A 1 231 ? 1.149 -10.117 -5.777 1 98.81 231 ILE A CA 1
ATOM 1856 C C . ILE A 1 231 ? 1.263 -9.969 -7.293 1 98.81 231 ILE A C 1
ATOM 1858 O O . ILE A 1 231 ? 1.422 -10.961 -8.008 1 98.81 231 ILE A O 1
ATOM 1862 N N . GLY A 1 232 ? 1.247 -8.758 -7.75 1 98.81 232 GLY A N 1
ATOM 1863 C CA . GLY A 1 232 ? 1.412 -8.523 -9.18 1 98.81 232 GLY A CA 1
ATOM 1864 C C . GLY A 1 232 ? 2.74 -9.031 -9.711 1 98.81 232 GLY A C 1
ATOM 1865 O O . GLY A 1 232 ? 2.795 -9.625 -10.789 1 98.81 232 GLY A O 1
ATOM 1866 N N . ASP A 1 233 ? 3.785 -8.766 -8.984 1 98.62 233 ASP A N 1
ATOM 1867 C CA . ASP A 1 233 ? 5.117 -9.227 -9.375 1 98.62 233 ASP A CA 1
ATOM 1868 C C . ASP A 1 233 ? 5.16 -10.75 -9.477 1 98.62 233 ASP A C 1
ATOM 1870 O O . ASP A 1 233 ? 5.734 -11.297 -10.422 1 98.62 233 ASP A O 1
ATOM 1874 N N . ARG A 1 234 ? 4.566 -11.398 -8.539 1 98.75 234 ARG A N 1
ATOM 1875 C CA . ARG A 1 234 ? 4.602 -12.852 -8.5 1 98.75 234 ARG A CA 1
ATOM 1876 C C . ARG A 1 234 ? 3.736 -13.445 -9.609 1 98.75 234 ARG A C 1
ATOM 1878 O O . ARG A 1 234 ? 4.09 -14.469 -10.195 1 98.75 234 ARG A O 1
ATOM 1885 N N . VAL A 1 235 ? 2.617 -12.812 -9.898 1 98.94 235 VAL A N 1
ATOM 1886 C CA . VAL A 1 235 ? 1.781 -13.227 -11.016 1 98.94 235 VAL A CA 1
ATOM 1887 C C . VAL A 1 235 ? 2.551 -13.062 -12.328 1 98.94 235 VAL A C 1
ATOM 1889 O O . VAL A 1 235 ? 2.49 -13.93 -13.203 1 98.94 235 VAL A O 1
ATOM 1892 N N . TRP A 1 236 ? 3.268 -11.977 -12.438 1 98.81 236 TRP A N 1
ATOM 1893 C CA . TRP A 1 236 ? 4.121 -11.742 -13.594 1 98.81 236 TRP A CA 1
ATOM 1894 C C . TRP A 1 236 ? 5.133 -12.875 -13.766 1 98.81 236 TRP A C 1
ATOM 1896 O O . TRP A 1 236 ? 5.32 -13.383 -14.867 1 98.81 236 TRP A O 1
ATOM 1906 N N . ASP A 1 237 ? 5.734 -13.266 -12.695 1 98.81 237 ASP A N 1
ATOM 1907 C CA . ASP A 1 237 ? 6.715 -14.344 -12.734 1 98.81 237 ASP A CA 1
ATOM 1908 C C . ASP A 1 237 ? 6.082 -15.641 -13.227 1 98.81 237 ASP A C 1
ATOM 1910 O O . ASP A 1 237 ? 6.672 -16.359 -14.039 1 98.81 237 ASP A O 1
ATOM 1914 N N . ILE A 1 238 ? 4.902 -15.961 -12.734 1 98.88 238 ILE A N 1
ATOM 1915 C CA . ILE A 1 238 ? 4.203 -17.172 -13.164 1 98.88 238 ILE A CA 1
ATOM 1916 C C . ILE A 1 238 ? 3.945 -17.109 -14.672 1 98.88 238 ILE A C 1
ATOM 1918 O O . ILE A 1 238 ? 4.176 -18.078 -15.383 1 98.88 238 ILE A O 1
ATOM 1922 N N . SER A 1 239 ? 3.496 -15.992 -15.164 1 98.81 239 SER A N 1
ATOM 1923 C CA . SER A 1 239 ? 3.191 -15.828 -16.578 1 98.81 239 SER A CA 1
ATOM 1924 C C . SER A 1 239 ? 4.438 -16.016 -17.438 1 98.81 239 SER A C 1
ATOM 1926 O O . SER A 1 239 ? 4.379 -16.641 -18.5 1 98.81 239 SER A O 1
ATOM 1928 N N . LYS A 1 240 ? 5.535 -15.477 -16.969 1 98.69 240 LYS A N 1
ATOM 1929 C CA . LYS A 1 240 ? 6.773 -15.594 -17.734 1 98.69 240 LYS A CA 1
ATOM 1930 C C . LYS A 1 240 ? 7.312 -17.016 -17.703 1 98.69 240 LYS A C 1
ATOM 1932 O O . LYS A 1 240 ? 7.914 -17.484 -18.672 1 98.69 240 LYS A O 1
ATOM 1937 N N . LEU A 1 241 ? 7.125 -17.672 -16.594 1 98.88 241 LEU A N 1
ATOM 1938 C CA . LEU A 1 241 ? 7.48 -19.094 -16.531 1 98.88 241 LEU A CA 1
ATOM 1939 C C . LEU A 1 241 ? 6.66 -19.906 -17.531 1 98.88 241 LEU A C 1
ATOM 1941 O O . LEU A 1 241 ? 7.176 -20.828 -18.141 1 98.88 241 LEU A O 1
ATOM 1945 N N . ILE A 1 242 ? 5.406 -19.578 -17.672 1 98.88 242 ILE A N 1
ATOM 1946 C CA . ILE A 1 242 ? 4.559 -20.234 -18.656 1 98.88 242 ILE A CA 1
ATOM 1947 C C . ILE A 1 242 ? 5.082 -19.969 -20.062 1 98.88 242 ILE A C 1
ATOM 1949 O O . ILE A 1 242 ? 5.188 -20.875 -20.875 1 98.88 242 ILE A O 1
ATOM 1953 N N . ASP A 1 243 ? 5.414 -18.672 -20.328 1 98.69 243 ASP A N 1
ATOM 1954 C CA . ASP A 1 243 ? 6.004 -18.328 -21.625 1 98.69 243 ASP A CA 1
ATOM 1955 C C . ASP A 1 243 ? 7.199 -19.234 -21.938 1 98.69 243 ASP A C 1
ATOM 1957 O O . ASP A 1 243 ? 7.281 -19.812 -23.016 1 98.69 243 ASP A O 1
ATOM 1961 N N . TRP A 1 244 ? 8.047 -19.281 -21.016 1 98.75 244 TRP A N 1
ATOM 1962 C CA . TRP A 1 244 ? 9.281 -20.031 -21.188 1 98.75 244 TRP A CA 1
ATOM 1963 C C . TRP A 1 244 ? 9 -21.516 -21.359 1 98.75 244 TRP A C 1
ATOM 1965 O O . TRP A 1 244 ? 9.562 -22.172 -22.25 1 98.75 244 TRP A O 1
ATOM 1975 N N . ALA A 1 245 ? 8.18 -22.078 -20.531 1 98.81 245 ALA A N 1
ATOM 1976 C CA . ALA A 1 245 ? 7.871 -23.5 -20.578 1 98.81 245 ALA A CA 1
ATOM 1977 C C . ALA A 1 245 ? 7.25 -23.891 -21.922 1 98.81 245 ALA A C 1
ATOM 1979 O O . ALA A 1 245 ? 7.598 -24.922 -22.5 1 98.81 245 ALA A O 1
ATOM 1980 N N . LEU A 1 246 ? 6.352 -23.109 -22.391 1 98.38 246 LEU A N 1
ATOM 1981 C CA . LEU A 1 246 ? 5.688 -23.391 -23.656 1 98.38 246 LEU A CA 1
ATOM 1982 C C . LEU A 1 246 ? 6.672 -23.328 -24.812 1 98.38 246 LEU A C 1
ATOM 1984 O O . LEU A 1 246 ? 6.516 -24.031 -25.812 1 98.38 246 LEU A O 1
ATOM 1988 N N . ALA A 1 247 ? 7.672 -22.5 -24.688 1 98 247 ALA A N 1
ATOM 1989 C CA . ALA A 1 247 ? 8.656 -22.312 -25.75 1 98 247 ALA A CA 1
ATOM 1990 C C . ALA A 1 247 ? 9.727 -23.406 -25.703 1 98 247 ALA A C 1
ATOM 1992 O O . ALA A 1 247 ? 10.234 -23.828 -26.734 1 98 247 ALA A O 1
ATOM 1993 N N . GLU A 1 248 ? 10.039 -23.906 -24.516 1 97.75 248 GLU A N 1
ATOM 1994 C CA . GLU A 1 248 ? 11.281 -24.656 -24.359 1 97.75 248 GLU A CA 1
ATOM 1995 C C . GLU A 1 248 ? 10.992 -26.109 -23.984 1 97.75 248 GLU A C 1
ATOM 1997 O O . GLU A 1 248 ? 11.875 -26.969 -24.078 1 97.75 248 GLU A O 1
ATOM 2002 N N . LEU A 1 249 ? 9.797 -26.438 -23.516 1 98.12 249 LEU A N 1
ATOM 2003 C CA . LEU A 1 249 ?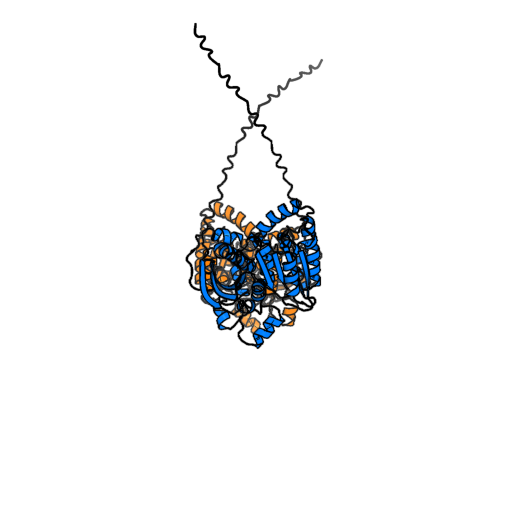 9.469 -27.75 -23.016 1 98.12 249 LEU A CA 1
ATOM 2004 C C . LEU A 1 249 ? 8.281 -28.344 -23.766 1 98.12 249 LEU A C 1
ATOM 2006 O O . LEU A 1 249 ? 7.504 -27.609 -24.375 1 98.12 249 LEU A O 1
ATOM 2010 N N . PRO A 1 250 ? 8.164 -29.641 -23.766 1 98.06 250 PRO A N 1
ATOM 2011 C CA . PRO A 1 250 ? 7.004 -30.281 -24.391 1 98.06 250 PRO A CA 1
ATOM 2012 C C . PRO A 1 250 ? 5.746 -30.188 -23.531 1 98.06 250 PRO A C 1
ATOM 2014 O O . PRO A 1 250 ? 5.262 -31.203 -23.031 1 98.06 250 PRO A O 1
ATOM 2017 N N . VAL A 1 251 ? 5.18 -29.016 -23.453 1 98.38 251 VAL A N 1
ATOM 2018 C CA . VAL A 1 251 ? 4.031 -28.734 -22.594 1 98.38 251 VAL A CA 1
ATOM 2019 C C . VAL A 1 251 ? 2.742 -28.812 -23.422 1 98.38 251 VAL A C 1
ATOM 2021 O O . VAL A 1 251 ? 2.682 -28.297 -24.531 1 98.38 251 VAL A O 1
ATOM 2024 N N . ASP A 1 252 ? 1.792 -29.547 -22.906 1 97.56 252 ASP A N 1
ATOM 2025 C CA . ASP A 1 252 ? 0.432 -29.469 -23.422 1 97.56 252 ASP A CA 1
ATOM 2026 C C . ASP A 1 252 ? -0.23 -28.156 -23.047 1 97.56 252 ASP A C 1
ATOM 2028 O O . ASP A 1 252 ? -0.662 -27.969 -21.906 1 97.56 252 ASP A O 1
ATOM 2032 N N . LYS A 1 253 ? -0.412 -27.281 -23.969 1 97.38 253 LYS A N 1
ATOM 2033 C CA . LYS A 1 253 ? -0.867 -25.906 -23.734 1 97.38 253 LYS A CA 1
ATOM 2034 C C . LYS A 1 253 ? -2.289 -25.891 -23.188 1 97.38 253 LYS A C 1
ATOM 2036 O O . LYS A 1 253 ? -2.732 -24.891 -22.625 1 97.38 253 LYS A O 1
ATOM 2041 N N . SER A 1 254 ? -2.998 -26.953 -23.328 1 97 254 SER A N 1
ATOM 2042 C CA . SER A 1 254 ? -4.379 -27 -22.859 1 97 254 SER A CA 1
ATOM 2043 C C . SER A 1 254 ? -4.457 -27.406 -21.391 1 97 254 SER A C 1
ATOM 2045 O O . SER A 1 254 ? -5.508 -27.281 -20.766 1 97 254 SER A O 1
ATOM 2047 N N . ASN A 1 255 ? -3.287 -27.844 -20.828 1 97.62 255 ASN A N 1
ATOM 2048 C CA . ASN A 1 255 ? -3.275 -28.344 -19.453 1 97.62 255 ASN A CA 1
ATOM 2049 C C . ASN A 1 255 ? -2.158 -27.688 -18.641 1 97.62 255 ASN A C 1
ATOM 2051 O O . ASN A 1 255 ? -1.177 -28.344 -18.281 1 97.62 255 ASN A O 1
ATOM 2055 N N . ILE A 1 256 ? -2.396 -26.469 -18.281 1 98.75 256 ILE A N 1
ATOM 2056 C CA . ILE A 1 256 ? -1.493 -25.719 -17.422 1 98.75 256 ILE A CA 1
ATOM 2057 C C . ILE A 1 256 ? -2.174 -25.438 -16.078 1 98.75 256 ILE A C 1
ATOM 2059 O O . ILE A 1 256 ? -3.16 -24.688 -16.031 1 98.75 256 ILE A O 1
ATOM 2063 N N . ILE A 1 257 ? -1.635 -26.016 -15.031 1 98.88 257 ILE A N 1
ATOM 2064 C CA . ILE A 1 257 ? -2.213 -25.922 -13.695 1 98.88 257 ILE A CA 1
ATOM 2065 C C . ILE A 1 257 ? -1.286 -25.125 -12.781 1 98.88 257 ILE A C 1
ATOM 2067 O O . ILE A 1 257 ? -0.063 -25.25 -12.852 1 98.88 257 ILE A O 1
ATOM 2071 N N . VAL A 1 258 ? -1.855 -24.219 -11.969 1 98.94 258 VAL A N 1
ATOM 2072 C CA . VAL A 1 258 ? -1.116 -23.562 -10.898 1 98.94 258 VAL A CA 1
ATOM 2073 C C . VAL A 1 258 ? -1.724 -23.938 -9.547 1 98.94 258 VAL A C 1
ATOM 2075 O O . VAL A 1 258 ? -2.943 -23.891 -9.375 1 98.94 258 VAL A O 1
ATOM 2078 N N . SER A 1 259 ? -0.883 -24.359 -8.648 1 98.75 259 SER A N 1
ATOM 2079 C CA . SER A 1 259 ? -1.34 -24.75 -7.324 1 98.75 259 SER A CA 1
ATOM 2080 C C . SER A 1 259 ? -0.278 -24.469 -6.266 1 98.75 259 SER A C 1
ATOM 2082 O O . SER A 1 259 ? 0.898 -24.781 -6.457 1 98.75 259 SER A O 1
ATOM 2084 N N . GLY A 1 260 ? -0.646 -23.859 -5.258 1 97.75 260 GLY A N 1
ATOM 2085 C CA . GLY A 1 260 ? 0.231 -23.547 -4.141 1 97.75 260 GLY A CA 1
ATOM 2086 C C . GLY A 1 260 ? -0.516 -23.312 -2.84 1 97.75 260 GLY A C 1
ATOM 2087 O O . GLY A 1 260 ? -1.741 -23.172 -2.838 1 97.75 260 GLY A O 1
ATOM 2088 N N . ASN A 1 261 ? 0.213 -23.312 -1.74 1 96.31 261 ASN A N 1
ATOM 2089 C CA . ASN A 1 261 ? -0.359 -23.188 -0.404 1 96.31 261 ASN A CA 1
ATOM 2090 C C . ASN A 1 261 ? -0.063 -21.812 0.207 1 96.31 261 ASN A C 1
ATOM 2092 O O . ASN A 1 261 ? 1.017 -21.266 -0.001 1 96.31 261 ASN A O 1
ATOM 2096 N N . SER A 1 262 ? -1.038 -21.25 1.027 1 96.44 262 SER A N 1
ATOM 2097 C CA . SER A 1 262 ? -0.842 -19.984 1.732 1 96.44 262 SER A CA 1
ATOM 2098 C C . SER A 1 262 ? -0.481 -18.875 0.766 1 96.44 262 SER A C 1
ATOM 2100 O O . SER A 1 262 ? -1.2 -18.625 -0.205 1 96.44 262 SER A O 1
ATOM 2102 N N . GLY A 1 263 ? 0.709 -18.328 0.871 1 96.62 263 GLY A N 1
ATOM 2103 C CA . GLY A 1 263 ? 1.159 -17.344 -0.1 1 96.62 263 GLY A CA 1
ATOM 2104 C C . GLY A 1 263 ? 1.176 -17.875 -1.522 1 96.62 263 GLY A C 1
ATOM 2105 O O . GLY A 1 263 ? 0.938 -17.125 -2.471 1 96.62 263 GLY A O 1
ATOM 2106 N N . GLY A 1 264 ? 1.46 -19.125 -1.643 1 97.75 264 GLY A N 1
ATOM 2107 C CA . GLY A 1 264 ? 1.347 -19.766 -2.943 1 97.75 264 GLY A CA 1
ATOM 2108 C C . GLY A 1 264 ? -0.082 -19.859 -3.443 1 97.75 264 GLY A C 1
ATOM 2109 O O . GLY A 1 264 ? -0.323 -19.859 -4.652 1 97.75 264 GLY A O 1
ATOM 2110 N N . GLY A 1 265 ? -1.009 -19.984 -2.477 1 98.31 265 GLY A N 1
ATOM 2111 C CA . GLY A 1 265 ? -2.418 -19.906 -2.824 1 98.31 265 GLY A CA 1
ATOM 2112 C C . GLY A 1 265 ? -2.832 -18.531 -3.328 1 98.31 265 GLY A C 1
ATOM 2113 O O . GLY A 1 265 ? -3.629 -18.422 -4.262 1 98.31 265 GLY A O 1
ATOM 2114 N N . THR A 1 266 ? -2.246 -17.469 -2.697 1 98.56 266 THR A N 1
ATOM 2115 C CA . THR A 1 266 ? -2.473 -16.109 -3.17 1 98.56 266 THR A CA 1
ATOM 2116 C C . THR A 1 266 ? -2.053 -15.969 -4.629 1 98.56 266 THR A C 1
ATOM 2118 O O . THR A 1 266 ? -2.84 -15.523 -5.469 1 98.56 266 THR A O 1
ATOM 2121 N N . THR A 1 267 ? -0.838 -16.406 -4.91 1 98.75 267 THR A N 1
ATOM 2122 C CA . THR A 1 267 ? -0.298 -16.312 -6.262 1 98.75 267 THR A CA 1
ATOM 2123 C C . THR A 1 267 ? -1.127 -17.141 -7.238 1 98.75 267 THR A C 1
ATOM 2125 O O . THR A 1 267 ? -1.396 -16.688 -8.359 1 98.75 267 THR A O 1
ATOM 2128 N N . THR A 1 268 ? -1.571 -18.281 -6.801 1 98.88 268 THR A N 1
ATOM 2129 C CA . THR A 1 268 ? -2.365 -19.188 -7.621 1 98.88 268 THR A CA 1
ATOM 2130 C C . THR A 1 268 ? -3.678 -18.531 -8.039 1 98.88 268 THR A C 1
ATOM 2132 O O . THR A 1 268 ? -4.031 -18.531 -9.219 1 98.88 268 THR A O 1
ATOM 2135 N N . LEU A 1 269 ? -4.363 -17.938 -7.105 1 98.94 269 LEU A N 1
ATOM 2136 C CA . LEU A 1 269 ? -5.652 -17.297 -7.371 1 98.94 269 LEU A CA 1
ATOM 2137 C C . LEU A 1 269 ? -5.492 -16.141 -8.344 1 98.94 269 LEU A C 1
ATOM 2139 O O . LEU A 1 269 ? -6.188 -16.062 -9.359 1 98.94 269 LEU A O 1
ATOM 2143 N N . PHE A 1 270 ? -4.566 -15.297 -8.102 1 98.94 270 PHE A N 1
ATOM 2144 C CA . PHE A 1 270 ? -4.422 -14.086 -8.898 1 98.94 270 PHE A CA 1
ATOM 2145 C C . PHE A 1 270 ? -3.828 -14.406 -10.266 1 98.94 270 PHE A C 1
ATOM 2147 O O . PHE A 1 270 ? -4.156 -13.758 -11.266 1 98.94 270 PHE A O 1
ATOM 2154 N N . ALA A 1 271 ? -2.945 -15.398 -10.328 1 98.94 271 ALA A N 1
ATOM 2155 C CA . ALA A 1 271 ? -2.434 -15.82 -11.633 1 98.94 271 ALA A CA 1
ATOM 2156 C C . ALA A 1 271 ? -3.557 -16.344 -12.523 1 98.94 271 ALA A C 1
ATOM 2158 O O . ALA A 1 271 ? -3.633 -16 -13.703 1 98.94 271 ALA A O 1
ATOM 2159 N N . GLY A 1 272 ? -4.391 -17.141 -11.945 1 98.94 272 GLY A N 1
ATOM 2160 C CA . GLY A 1 272 ? -5.527 -17.641 -12.695 1 98.94 272 GLY A CA 1
ATOM 2161 C C . GLY A 1 272 ? -6.453 -16.531 -13.172 1 98.94 272 GLY A C 1
ATOM 2162 O O . GLY A 1 272 ? -7.004 -16.609 -14.273 1 98.94 272 GLY A O 1
ATOM 2163 N N . ALA A 1 273 ? -6.637 -15.539 -12.375 1 98.94 273 ALA A N 1
ATOM 2164 C CA . ALA A 1 273 ? -7.512 -14.422 -12.703 1 98.94 273 ALA A CA 1
ATOM 2165 C C . ALA A 1 273 ? -6.926 -13.578 -13.836 1 98.94 273 ALA A C 1
ATOM 2167 O O . ALA A 1 273 ? -7.668 -13.039 -14.664 1 98.94 273 ALA A O 1
ATOM 2168 N N . CYS A 1 274 ? -5.598 -13.547 -13.953 1 98.88 274 CYS A N 1
ATOM 2169 C CA . CYS A 1 274 ? -4.957 -12.578 -14.844 1 98.88 274 CYS A CA 1
ATOM 2170 C C . CYS A 1 274 ? -4.48 -13.258 -16.125 1 98.88 274 CYS A C 1
ATOM 2172 O O . CYS A 1 274 ? -4.352 -12.602 -17.156 1 98.88 274 CYS A O 1
ATOM 2174 N N . ASP A 1 275 ? -4.129 -14.555 -16.078 1 98.88 275 ASP A N 1
ATOM 2175 C CA . ASP A 1 275 ? -3.576 -15.266 -17.219 1 98.88 275 ASP A CA 1
ATOM 2176 C C . ASP A 1 275 ? -4.5 -16.406 -17.656 1 98.88 275 ASP A C 1
ATOM 2178 O O . ASP A 1 275 ? -4.531 -17.453 -17.031 1 98.88 275 ASP A O 1
ATOM 2182 N N . THR A 1 276 ? -5.137 -16.297 -18.75 1 98.62 276 THR A N 1
ATOM 2183 C CA . THR A 1 276 ? -6.211 -17.188 -19.172 1 98.62 276 THR A CA 1
ATOM 2184 C C . THR A 1 276 ? -5.645 -18.453 -19.797 1 98.62 276 THR A C 1
ATOM 2186 O O . THR A 1 276 ? -6.395 -19.375 -20.156 1 98.62 276 THR A O 1
ATOM 2189 N N . ARG A 1 277 ? -4.383 -18.562 -19.953 1 98.69 277 ARG A N 1
ATOM 2190 C CA . ARG A 1 277 ? -3.77 -19.812 -20.406 1 98.69 277 ARG A CA 1
ATOM 2191 C C . ARG A 1 277 ? -3.816 -20.875 -19.312 1 98.69 277 ARG A C 1
ATOM 2193 O O . ARG A 1 277 ? -3.672 -22.062 -19.594 1 98.69 277 ARG A O 1
ATOM 2200 N N . ILE A 1 278 ? -3.965 -20.406 -18.047 1 98.88 278 ILE A N 1
ATOM 2201 C CA . ILE A 1 278 ? -4.055 -21.328 -16.922 1 98.88 278 ILE A CA 1
ATOM 2202 C C . ILE A 1 278 ? -5.414 -22.031 -16.938 1 98.88 278 ILE A C 1
ATOM 2204 O O . ILE A 1 278 ? -6.445 -21.391 -16.703 1 98.88 278 ILE A O 1
ATOM 2208 N N . SER A 1 279 ? -5.387 -23.312 -17.172 1 98.56 279 SER A N 1
ATOM 2209 C CA . SER A 1 279 ? -6.629 -24.062 -17.375 1 98.56 279 SER A CA 1
ATOM 2210 C C . SER A 1 279 ? -7.266 -24.438 -16.031 1 98.56 279 SER A C 1
ATOM 2212 O O . SER A 1 279 ? -8.469 -24.688 -15.961 1 98.56 279 SER A O 1
ATOM 2214 N N . MET A 1 280 ? -6.418 -24.484 -14.977 1 98.81 280 MET A N 1
ATOM 2215 C CA . MET A 1 280 ? -6.902 -24.891 -13.664 1 98.81 280 MET A CA 1
ATOM 2216 C C . MET A 1 280 ? -6.105 -24.219 -12.555 1 98.81 280 MET A C 1
ATOM 2218 O O . MET A 1 280 ? -4.875 -24.188 -12.602 1 98.81 280 MET A O 1
ATOM 2222 N N . SER A 1 281 ? -6.816 -23.609 -11.602 1 98.94 281 SER A N 1
ATOM 2223 C CA . SER A 1 281 ? -6.223 -22.969 -10.438 1 98.94 281 SER A CA 1
ATOM 2224 C C . SER A 1 281 ? -6.664 -23.656 -9.148 1 98.94 281 SER A C 1
ATOM 2226 O O . SER A 1 281 ? -7.863 -23.766 -8.875 1 98.94 281 SER A O 1
ATOM 2228 N N . ILE A 1 282 ? -5.656 -24.031 -8.328 1 98.94 282 ILE A N 1
ATOM 2229 C CA . ILE A 1 282 ? -5.969 -24.75 -7.102 1 98.94 282 ILE A CA 1
ATOM 2230 C C . ILE A 1 282 ? -5.25 -24.109 -5.922 1 98.94 282 ILE A C 1
ATOM 2232 O O . ILE A 1 282 ? -4.234 -24.609 -5.445 1 98.94 282 ILE A O 1
ATOM 2236 N N . PRO A 1 283 ? -5.773 -23.016 -5.402 1 98.81 283 PRO A N 1
ATOM 2237 C CA . PRO A 1 283 ? -5.207 -22.391 -4.199 1 98.81 283 PRO A CA 1
ATOM 2238 C C . PRO A 1 283 ? -5.547 -23.172 -2.926 1 98.81 283 PRO A C 1
ATOM 2240 O O . PRO A 1 283 ? -6.695 -23.578 -2.738 1 98.81 283 PRO A O 1
ATOM 2243 N N . SER A 1 284 ? -4.512 -23.375 -2.156 1 98.06 284 SER A N 1
ATOM 2244 C CA . SER A 1 284 ? -4.723 -24 -0.854 1 98.06 284 SER A CA 1
ATOM 2245 C C . SER A 1 284 ? -4.492 -23 0.279 1 98.06 284 SER A C 1
ATOM 2247 O O . SER A 1 284 ? -3.564 -22.188 0.222 1 98.06 284 SER A O 1
ATOM 2249 N N . SER A 1 285 ? -5.383 -23.031 1.27 1 96.81 285 SER A N 1
ATOM 2250 C CA . SER A 1 285 ? -5.277 -22.266 2.508 1 96.81 285 SER A CA 1
ATOM 2251 C C . SER A 1 285 ? -5.121 -20.766 2.225 1 96.81 285 SER A C 1
ATOM 2253 O O . SER A 1 285 ? -4.219 -20.125 2.766 1 96.81 285 SER A O 1
ATOM 2255 N N . TYR A 1 286 ? -5.992 -20.25 1.342 1 98 286 TYR A N 1
ATOM 2256 C CA . TYR A 1 286 ? -5.961 -18.828 1.051 1 98 286 TYR A CA 1
ATOM 2257 C C . TYR A 1 286 ? -7.359 -18.297 0.747 1 98 286 TYR A C 1
ATOM 2259 O O . TYR A 1 286 ? -7.789 -17.297 1.313 1 98 286 TYR A O 1
ATOM 2267 N N . PHE A 1 287 ? -8.133 -18.938 -0.218 1 98.5 287 PHE A N 1
ATOM 2268 C CA . PHE A 1 287 ? -9.422 -18.438 -0.682 1 98.5 287 PHE A CA 1
ATOM 2269 C C . PHE A 1 287 ? -10.383 -18.266 0.486 1 98.5 287 PHE A C 1
ATOM 2271 O O . PHE A 1 287 ? -10.602 -19.188 1.27 1 98.5 287 PHE A O 1
ATOM 2278 N N . CYS A 1 288 ? -10.883 -17.109 0.549 1 97.56 288 CYS A N 1
ATOM 2279 C CA . CYS A 1 288 ? -11.82 -16.703 1.591 1 97.56 288 CYS A CA 1
ATOM 2280 C C . CYS A 1 288 ? -12.453 -15.352 1.253 1 97.56 288 CYS A C 1
ATOM 2282 O O . CYS A 1 288 ? -12.93 -15.156 0.135 1 97.56 288 CYS A O 1
ATOM 2284 N N . THR A 1 289 ? -12.555 -14.43 2.191 1 97.31 289 THR A N 1
ATOM 2285 C CA . THR A 1 289 ? -12.875 -13.031 1.933 1 97.31 289 THR A CA 1
ATOM 2286 C C . THR A 1 289 ? -11.727 -12.125 2.354 1 97.31 289 THR A C 1
ATOM 2288 O O . THR A 1 289 ? -10.992 -12.438 3.291 1 97.31 289 THR A O 1
ATOM 2291 N N . PHE A 1 290 ? -11.555 -11.031 1.608 1 97.88 290 PHE A N 1
ATOM 2292 C CA . PHE A 1 290 ? -10.562 -10.062 2.043 1 97.88 290 PHE A CA 1
ATOM 2293 C C . PHE A 1 290 ? -10.898 -9.523 3.428 1 97.88 290 PHE A C 1
ATOM 2295 O O . PHE A 1 290 ? -10.039 -9.477 4.309 1 97.88 290 PHE A O 1
ATOM 2302 N N . THR A 1 291 ? -12.156 -9.148 3.682 1 95.81 291 THR A N 1
ATOM 2303 C CA . THR A 1 291 ? -12.586 -8.484 4.906 1 95.81 291 THR A CA 1
ATOM 2304 C C . THR A 1 291 ? -12.539 -9.445 6.09 1 95.81 291 THR A C 1
ATOM 2306 O O . THR A 1 291 ? -12.211 -9.039 7.207 1 95.81 291 THR A O 1
ATOM 2309 N N . GLY A 1 292 ? -12.766 -10.68 5.805 1 94.62 292 GLY A N 1
ATOM 2310 C CA . GLY A 1 292 ? -12.859 -11.648 6.887 1 94.62 292 GLY A CA 1
ATOM 2311 C C . GLY A 1 292 ? -11.547 -12.359 7.16 1 94.62 292 GLY A C 1
ATOM 2312 O O . GLY A 1 292 ? -11.453 -13.148 8.102 1 94.62 292 GLY A O 1
ATOM 2313 N N . SER A 1 293 ? -10.531 -12.109 6.375 1 93.88 293 SER A N 1
ATOM 2314 C CA . SER A 1 293 ? -9.219 -12.711 6.586 1 93.88 293 SER A CA 1
ATOM 2315 C C . SER A 1 293 ? -8.117 -11.656 6.555 1 93.88 293 SER A C 1
ATOM 2317 O O . SER A 1 293 ? -7.766 -11.086 7.59 1 93.88 293 SER A O 1
ATOM 2319 N N . ILE A 1 294 ? -7.809 -11.164 5.418 1 88.5 294 ILE A N 1
ATOM 2320 C CA . ILE A 1 294 ? -6.711 -10.219 5.219 1 88.5 294 ILE A CA 1
ATOM 2321 C C . ILE A 1 294 ? -6.945 -8.969 6.055 1 88.5 294 ILE A C 1
ATOM 2323 O O . ILE A 1 294 ? -6.004 -8.406 6.625 1 88.5 294 ILE A O 1
ATOM 2327 N N . GLY A 1 295 ? -8.164 -8.578 6.203 1 89.69 295 GLY A N 1
ATOM 2328 C CA . GLY A 1 295 ? -8.508 -7.371 6.945 1 89.69 295 GLY A CA 1
ATOM 2329 C C . GLY A 1 295 ? -8.828 -7.641 8.398 1 89.69 295 GLY A C 1
ATOM 2330 O O . GLY A 1 295 ? -8.984 -6.707 9.195 1 89.69 295 GLY A O 1
ATOM 2331 N N . ALA A 1 296 ? -8.898 -8.852 8.781 1 89.06 296 ALA A N 1
ATOM 2332 C CA . ALA A 1 296 ? -9.484 -9.18 10.078 1 89.06 296 ALA A CA 1
ATOM 2333 C C . ALA A 1 296 ? -8.398 -9.516 11.102 1 89.06 296 ALA A C 1
ATOM 2335 O O . ALA A 1 296 ? -8.664 -9.57 12.305 1 89.06 296 ALA A O 1
ATOM 2336 N N . MET A 1 297 ? -7.195 -9.656 10.555 1 90.5 297 MET A N 1
ATOM 2337 C CA . MET A 1 297 ? -6.062 -9.969 11.414 1 90.5 297 MET A CA 1
ATOM 2338 C C . MET A 1 297 ? -4.746 -9.617 10.734 1 90.5 297 MET A C 1
ATOM 2340 O O . MET A 1 297 ? -4.734 -9.211 9.57 1 90.5 297 MET A O 1
ATOM 2344 N N . TYR A 1 298 ? -3.727 -9.766 11.539 1 89.94 298 TYR A N 1
ATOM 2345 C CA . TYR A 1 298 ? -2.41 -9.477 10.984 1 89.94 298 TYR A CA 1
ATOM 2346 C C . TYR A 1 298 ? -2.049 -10.477 9.891 1 89.94 298 TYR A C 1
ATOM 2348 O O . TYR A 1 298 ? -2.119 -11.688 10.109 1 89.94 298 TYR A O 1
ATOM 2356 N N . HIS A 1 299 ? -1.764 -10.039 8.719 1 93.56 299 HIS A N 1
ATOM 2357 C CA . HIS A 1 299 ? -1.173 -10.805 7.629 1 93.56 299 HIS A CA 1
ATOM 2358 C C . HIS A 1 299 ? 0.093 -10.133 7.105 1 93.56 299 HIS A C 1
ATOM 2360 O O . HIS A 1 299 ? 0.288 -8.93 7.301 1 93.56 299 HIS A O 1
ATOM 2366 N N . CYS A 1 300 ? 0.883 -11 6.52 1 95.5 300 CYS A N 1
ATOM 2367 C CA . CYS A 1 300 ? 2.119 -10.477 5.949 1 95.5 300 CYS A CA 1
ATOM 2368 C C . CYS A 1 300 ? 1.829 -9.344 4.965 1 95.5 300 CYS A C 1
ATOM 2370 O O . CYS A 1 300 ? 0.817 -9.375 4.266 1 95.5 300 CYS A O 1
ATOM 2372 N N . ASP A 1 301 ? 2.754 -8.438 4.824 1 96.25 301 ASP A N 1
ATOM 2373 C CA . ASP A 1 301 ? 2.629 -7.227 4.012 1 96.25 301 ASP A CA 1
AT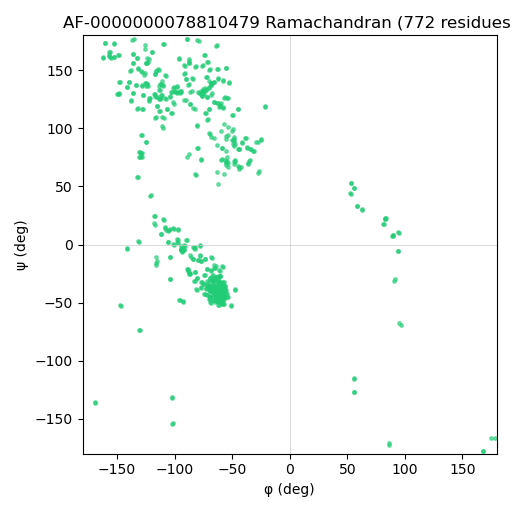OM 2374 C C . ASP A 1 301 ? 2.377 -7.578 2.547 1 96.25 301 ASP A C 1
ATOM 2376 O O . ASP A 1 301 ? 1.658 -6.859 1.847 1 96.25 301 ASP A O 1
ATOM 2380 N N . CYS A 1 302 ? 2.783 -8.664 2.094 1 96.38 302 CYS A N 1
ATOM 2381 C CA . CYS A 1 302 ? 2.75 -9.016 0.679 1 96.38 302 CYS A CA 1
ATOM 2382 C C . CYS A 1 302 ? 1.346 -9.43 0.253 1 96.38 302 CYS A C 1
ATOM 2384 O O . CYS A 1 302 ? 1.09 -9.641 -0.933 1 96.38 302 CYS A O 1
ATOM 2386 N N . ASN A 1 303 ? 0.398 -9.43 1.184 1 96.38 303 ASN A N 1
ATOM 2387 C CA . ASN A 1 303 ? -0.958 -9.875 0.88 1 96.38 303 ASN A CA 1
ATOM 2388 C C . ASN A 1 303 ? -1.845 -8.703 0.451 1 96.38 303 ASN A C 1
ATOM 2390 O O . ASN A 1 303 ? -2.992 -8.906 0.049 1 96.38 303 ASN A O 1
ATOM 2394 N N . TYR A 1 304 ? -1.363 -7.531 0.493 1 97.75 304 TYR A N 1
ATOM 2395 C CA . TYR A 1 304 ? -2.232 -6.367 0.345 1 97.75 304 TYR A CA 1
ATOM 2396 C C . TYR A 1 304 ? -2.121 -5.777 -1.056 1 97.75 304 TYR A C 1
ATOM 2398 O O . TYR A 1 304 ? -1.017 -5.59 -1.571 1 97.75 304 TYR A O 1
ATOM 2406 N N . VAL A 1 305 ? -3.23 -5.547 -1.655 1 98.38 305 VAL A N 1
ATOM 2407 C CA . VAL A 1 305 ? -3.379 -4.879 -2.945 1 98.38 305 VAL A CA 1
ATOM 2408 C C . VAL A 1 305 ? -4.129 -3.562 -2.762 1 98.38 305 VAL A C 1
ATOM 2410 O O . VAL A 1 305 ? -5.293 -3.555 -2.354 1 98.38 305 VAL A O 1
ATOM 2413 N N . PRO A 1 306 ? -3.506 -2.443 -3.102 1 98.12 306 PRO A N 1
ATOM 2414 C CA . PRO A 1 306 ? -4.164 -1.151 -2.9 1 98.12 306 PRO A CA 1
ATOM 2415 C C . PRO A 1 306 ? -5.504 -1.054 -3.629 1 98.12 306 PRO A C 1
ATOM 2417 O O . PRO A 1 306 ? -5.555 -1.171 -4.855 1 98.12 306 PRO A O 1
ATOM 2420 N N . GLY A 1 307 ? -6.547 -0.88 -2.855 1 98 307 GLY A N 1
ATOM 2421 C CA . GLY A 1 307 ? -7.859 -0.608 -3.416 1 98 307 GLY A CA 1
ATOM 2422 C C . GLY A 1 307 ? -8.578 -1.857 -3.895 1 98 307 GLY A C 1
ATOM 2423 O O . GLY A 1 307 ? -9.492 -1.779 -4.719 1 98 307 GLY A O 1
ATOM 2424 N N . ILE A 1 308 ? -8.18 -2.977 -3.484 1 98.5 308 ILE A N 1
ATOM 2425 C CA . ILE A 1 308 ? -8.758 -4.211 -4 1 98.5 308 ILE A CA 1
ATOM 2426 C C . ILE A 1 308 ? -10.258 -4.242 -3.699 1 98.5 308 ILE A C 1
ATOM 2428 O O . ILE A 1 308 ? -11.047 -4.715 -4.516 1 98.5 308 ILE A O 1
ATOM 2432 N N . LEU A 1 309 ? -10.719 -3.688 -2.562 1 97.81 309 LEU A N 1
ATOM 2433 C CA . LEU A 1 309 ? -12.125 -3.725 -2.174 1 97.81 309 LEU A CA 1
ATOM 2434 C C . LEU A 1 309 ? -12.922 -2.656 -2.916 1 97.81 309 LEU A C 1
ATOM 2436 O O . LEU A 1 309 ? -14.148 -2.676 -2.906 1 97.81 309 LEU A O 1
ATOM 2440 N N . GLU A 1 310 ? -12.234 -1.72 -3.557 1 96.69 310 GLU A N 1
ATOM 2441 C CA . GLU A 1 310 ? -12.945 -0.87 -4.508 1 96.69 310 GLU A CA 1
ATOM 2442 C C . GLU A 1 310 ? -13.492 -1.685 -5.68 1 96.69 310 GLU A C 1
ATOM 2444 O O . GLU A 1 310 ? -14.5 -1.317 -6.285 1 96.69 310 GLU A O 1
ATOM 2449 N N . TYR A 1 311 ? -12.828 -2.777 -5.992 1 97.88 311 TYR A N 1
ATOM 2450 C CA . TYR A 1 311 ? -13.195 -3.6 -7.141 1 97.88 311 TYR A CA 1
ATOM 2451 C C . TYR A 1 311 ? -14.141 -4.719 -6.734 1 97.88 311 TYR A C 1
ATOM 2453 O O . TYR A 1 311 ? -15.156 -4.949 -7.391 1 97.88 311 TYR A O 1
ATOM 2461 N N . GLY A 1 312 ? -13.781 -5.402 -5.707 1 97.81 312 GLY A N 1
ATOM 2462 C CA . GLY A 1 312 ? -14.633 -6.504 -5.277 1 97.81 312 GLY A CA 1
ATOM 2463 C C . GLY A 1 312 ? -13.969 -7.402 -4.246 1 97.81 312 GLY A C 1
ATOM 2464 O O . GLY A 1 312 ? -12.875 -7.098 -3.766 1 97.81 312 GLY A O 1
ATOM 2465 N N . GLU A 1 313 ? -14.672 -8.445 -3.85 1 98.12 313 GLU A N 1
ATOM 2466 C CA . GLU A 1 313 ? -14.18 -9.438 -2.896 1 98.12 313 GLU A CA 1
ATOM 2467 C C . GLU A 1 313 ? -13.453 -10.578 -3.609 1 98.12 313 GLU A C 1
ATOM 2469 O O . GLU A 1 313 ? -13.359 -10.578 -4.836 1 98.12 313 GLU A O 1
ATOM 2474 N N . MET A 1 314 ? -12.93 -11.461 -2.848 1 98.62 314 MET A N 1
ATOM 2475 C CA . MET A 1 314 ? -12.102 -12.539 -3.385 1 98.62 314 MET A CA 1
ATOM 2476 C C . MET A 1 314 ? -12.891 -13.391 -4.371 1 98.62 314 MET A C 1
ATOM 2478 O O . MET A 1 314 ? -12.336 -13.906 -5.34 1 98.62 314 MET A O 1
ATOM 2482 N N . SER A 1 315 ? -14.188 -13.586 -4.102 1 98.81 315 SER A N 1
ATOM 2483 C CA . SER A 1 315 ? -15.023 -14.359 -5.012 1 98.81 315 SER A CA 1
ATOM 2484 C C . SER A 1 315 ? -15.07 -13.719 -6.398 1 98.81 315 SER A C 1
ATOM 2486 O O . SER A 1 315 ? -15.117 -14.43 -7.41 1 98.81 315 SER A O 1
ATOM 2488 N N . ASP A 1 316 ? -15.086 -12.398 -6.422 1 98.88 316 ASP A N 1
ATOM 2489 C CA . ASP A 1 316 ? -15.094 -11.703 -7.707 1 98.88 316 ASP A CA 1
ATOM 2490 C C . ASP A 1 316 ? -13.781 -11.922 -8.453 1 98.88 316 ASP A C 1
ATOM 2492 O O . ASP A 1 316 ? -13.781 -12.109 -9.672 1 98.88 316 ASP A O 1
ATOM 2496 N N . ILE A 1 317 ? -12.664 -11.891 -7.742 1 98.94 317 ILE A N 1
ATOM 2497 C CA . ILE A 1 317 ? -11.359 -12.164 -8.352 1 98.94 317 ILE A CA 1
ATOM 2498 C C . ILE A 1 317 ? -11.344 -13.586 -8.906 1 98.94 317 ILE A C 1
ATOM 2500 O O . ILE A 1 317 ? -10.953 -13.805 -10.055 1 98.94 317 ILE A O 1
ATOM 2504 N N . ALA A 1 318 ? -11.773 -14.516 -8.078 1 98.94 318 ALA A N 1
ATOM 2505 C CA . ALA A 1 318 ? -11.82 -15.914 -8.5 1 98.94 318 ALA A CA 1
ATOM 2506 C C . ALA A 1 318 ? -12.758 -16.094 -9.688 1 98.94 318 ALA A C 1
ATOM 2508 O O . ALA A 1 318 ? -12.531 -16.969 -10.539 1 98.94 318 ALA A O 1
ATOM 2509 N N . GLY A 1 319 ? -13.773 -15.297 -9.703 1 98.94 319 GLY A N 1
ATOM 2510 C CA . GLY A 1 319 ? -14.742 -15.367 -10.789 1 98.94 319 GLY A CA 1
ATOM 2511 C C . GLY A 1 319 ? -14.133 -15.078 -12.148 1 98.94 319 GLY A C 1
ATOM 2512 O O . GLY A 1 319 ? -14.68 -15.492 -13.172 1 98.94 319 GLY A O 1
ATOM 2513 N N . LEU A 1 320 ? -13.047 -14.414 -12.195 1 98.94 320 LEU A N 1
ATOM 2514 C CA . LEU A 1 320 ? -12.352 -14.117 -13.445 1 98.94 320 LEU A CA 1
ATOM 2515 C C . LEU A 1 320 ? -11.773 -15.383 -14.062 1 98.94 320 LEU A C 1
ATOM 2517 O O . LEU A 1 320 ? -11.383 -15.391 -15.227 1 98.94 320 LEU A O 1
ATOM 2521 N N . ILE A 1 321 ? -11.766 -16.469 -13.328 1 98.94 321 ILE A N 1
ATOM 2522 C CA . ILE A 1 321 ? -11.195 -17.734 -13.789 1 98.94 321 ILE A CA 1
ATOM 2523 C C . ILE A 1 321 ? -12.25 -18.531 -14.555 1 98.94 321 ILE A C 1
ATOM 2525 O O . ILE A 1 321 ? -11.922 -19.281 -15.469 1 98.94 321 ILE A O 1
ATOM 2529 N N . ALA A 1 322 ? -13.484 -18.281 -14.273 1 98.75 322 ALA A N 1
ATOM 2530 C CA . ALA A 1 322 ? -14.547 -18.969 -15 1 98.75 322 ALA A CA 1
ATOM 2531 C C . ALA A 1 322 ? -14.43 -18.719 -16.5 1 98.75 322 ALA A C 1
ATOM 2533 O O . ALA A 1 322 ? -14.078 -17.625 -16.922 1 98.75 322 ALA A O 1
ATOM 2534 N N . PRO A 1 323 ? -14.711 -19.75 -17.375 1 98.56 323 PRO A N 1
ATOM 2535 C CA . PRO A 1 323 ? -15.25 -21.094 -17.094 1 98.56 323 PRO A CA 1
ATOM 2536 C C . PRO A 1 323 ? -14.156 -22.109 -16.797 1 98.56 323 PRO A C 1
ATOM 2538 O O . PRO A 1 323 ? -14.438 -23.312 -16.672 1 98.56 323 PRO A O 1
ATOM 2541 N N . ARG A 1 324 ? -12.906 -21.672 -16.75 1 98.69 324 ARG A N 1
ATOM 2542 C CA . ARG A 1 324 ? -11.805 -22.578 -16.438 1 98.69 324 ARG A CA 1
ATOM 2543 C C . ARG A 1 324 ? -11.945 -23.141 -15.031 1 98.69 324 ARG A C 1
ATOM 2545 O O . ARG A 1 324 ? -12.789 -22.688 -14.258 1 98.69 324 ARG A O 1
ATOM 2552 N N . PHE A 1 325 ? -11.148 -24.062 -14.695 1 98.81 325 PHE A N 1
ATOM 2553 C CA . PHE A 1 325 ? -11.391 -24.875 -13.508 1 98.81 325 PHE A CA 1
ATOM 2554 C C . PHE A 1 325 ? -10.766 -24.219 -12.281 1 98.81 325 PHE A C 1
ATOM 2556 O O . PHE A 1 325 ? -9.656 -23.688 -12.344 1 98.81 325 PHE A O 1
ATOM 2563 N N . PHE A 1 326 ? -11.531 -24.234 -11.141 1 98.88 326 PHE A N 1
ATOM 2564 C CA . PHE A 1 326 ? -11.094 -23.656 -9.875 1 98.88 326 PHE A CA 1
ATOM 2565 C C . PHE A 1 326 ? -11.453 -24.578 -8.711 1 98.88 326 PHE A C 1
ATOM 2567 O O . PHE A 1 326 ? -12.625 -24.922 -8.523 1 98.88 326 PHE A O 1
ATOM 2574 N N . CYS A 1 327 ? -10.453 -24.953 -7.957 1 98.88 327 CYS A N 1
ATOM 2575 C CA . CYS A 1 327 ? -10.695 -25.734 -6.75 1 98.88 327 CYS A CA 1
ATOM 2576 C C . CYS A 1 327 ? -9.938 -25.141 -5.562 1 98.88 327 CYS A C 1
ATOM 2578 O O . CYS A 1 327 ? -8.703 -25.109 -5.559 1 98.88 327 CYS A O 1
ATOM 2580 N N . THR A 1 328 ? -10.711 -24.703 -4.559 1 98.88 328 THR A N 1
ATOM 2581 C CA . THR A 1 328 ? -10.047 -24.188 -3.361 1 98.88 328 THR A CA 1
ATOM 2582 C C . THR A 1 328 ? -9.992 -25.266 -2.277 1 98.88 328 THR A C 1
ATOM 2584 O O . THR A 1 328 ? -10.945 -26.031 -2.107 1 98.88 328 THR A O 1
ATOM 2587 N N . LEU A 1 329 ? -8.812 -25.359 -1.654 1 98.75 329 LEU A N 1
ATOM 2588 C CA . LEU A 1 329 ? -8.578 -26.281 -0.546 1 98.75 329 LEU A CA 1
ATOM 2589 C C . LEU A 1 329 ? -8.492 -25.531 0.778 1 98.75 329 LEU A C 1
ATOM 2591 O O . LEU A 1 329 ? -7.605 -24.688 0.968 1 98.75 329 LEU A O 1
ATOM 2595 N N . ASN A 1 330 ? -9.406 -25.797 1.665 1 98.5 330 ASN A N 1
ATOM 2596 C CA . ASN A 1 330 ? -9.438 -25.094 2.947 1 98.5 330 ASN A CA 1
ATOM 2597 C C . ASN A 1 330 ? -9.5 -26.078 4.113 1 98.5 330 ASN A C 1
ATOM 2599 O O . ASN A 1 330 ? -10.188 -27.094 4.035 1 98.5 330 ASN A O 1
ATOM 2603 N N . GLY A 1 331 ? -8.734 -25.781 5.086 1 97.81 331 GLY A N 1
ATOM 2604 C CA . GLY A 1 331 ? -8.797 -26.578 6.301 1 97.81 331 GLY A CA 1
ATOM 2605 C C . GLY A 1 331 ? -9.898 -26.125 7.246 1 97.81 331 GLY A C 1
ATOM 2606 O O . GLY A 1 331 ? -10.117 -24.938 7.438 1 97.81 331 GLY A O 1
ATOM 2607 N N . LYS A 1 332 ? -10.484 -27.078 7.848 1 97.62 332 LYS A N 1
ATOM 2608 C CA . LYS A 1 332 ? -11.586 -26.766 8.75 1 97.62 332 LYS A CA 1
ATOM 2609 C C . LYS A 1 332 ? -11.102 -26 9.969 1 97.62 332 LYS A C 1
ATOM 2611 O O . LYS A 1 332 ? -11.844 -25.203 10.555 1 97.62 332 LYS A O 1
ATOM 2616 N N . ASP A 1 333 ? -9.812 -26.188 10.336 1 97.44 333 ASP A N 1
ATOM 2617 C CA . ASP A 1 333 ? -9.281 -25.594 11.555 1 97.44 333 ASP A CA 1
ATOM 2618 C C . ASP A 1 333 ? -8.32 -24.453 11.234 1 97.44 333 ASP A C 1
ATOM 2620 O O . ASP A 1 333 ? -7.52 -24.047 12.086 1 97.44 333 ASP A O 1
ATOM 2624 N N . ASP A 1 334 ? -8.359 -24.031 10.008 1 96.62 334 ASP A N 1
ATOM 2625 C CA . ASP A 1 334 ? -7.496 -22.906 9.625 1 96.62 334 ASP A CA 1
ATOM 2626 C C . ASP A 1 334 ? -7.969 -21.609 10.266 1 96.62 334 ASP A C 1
ATOM 2628 O O . ASP A 1 334 ? -9.023 -21.078 9.898 1 96.62 334 ASP A O 1
ATOM 2632 N N . THR A 1 335 ? -7.156 -21 11.141 1 94.75 335 THR A N 1
ATOM 2633 C CA . THR A 1 335 ? -7.555 -19.781 11.852 1 94.75 335 THR A CA 1
ATOM 2634 C C . THR A 1 335 ? -7.184 -18.547 11.039 1 94.75 335 THR A C 1
ATOM 2636 O O . THR A 1 335 ? -7.734 -17.469 11.266 1 94.75 335 THR A O 1
ATOM 2639 N N . MET A 1 336 ? -6.262 -18.641 10.133 1 94.25 336 MET A N 1
ATOM 2640 C CA . MET A 1 336 ? -5.812 -17.5 9.32 1 94.25 336 MET A CA 1
ATOM 2641 C C . MET A 1 336 ? -6.777 -17.25 8.172 1 94.25 336 MET A C 1
ATOM 2643 O O . MET A 1 336 ? -7 -16.094 7.789 1 94.25 336 MET A O 1
ATOM 2647 N N . PHE A 1 337 ? -7.238 -18.266 7.617 1 96.94 337 PHE A N 1
ATOM 2648 C CA . PHE A 1 337 ? -8.258 -18.25 6.574 1 96.94 337 PHE A CA 1
ATOM 2649 C C . PHE A 1 337 ? -9.445 -19.125 6.969 1 96.94 337 PHE A C 1
ATOM 2651 O O . PHE A 1 337 ? -9.578 -20.25 6.504 1 96.94 337 PHE A O 1
ATOM 2658 N N . PRO A 1 338 ? -10.344 -18.5 7.656 1 97.25 338 PRO A N 1
ATOM 2659 C CA . PRO A 1 338 ? -11.406 -19.266 8.32 1 97.25 338 PRO A CA 1
ATOM 2660 C C . PRO A 1 338 ? -12.367 -19.922 7.332 1 97.25 338 PRO A C 1
ATOM 2662 O O . PRO A 1 338 ? -12.773 -19.281 6.352 1 97.25 338 PRO A O 1
ATOM 2665 N N . LEU A 1 339 ? -12.711 -21.141 7.68 1 98 339 LEU A N 1
ATOM 2666 C CA . LEU A 1 339 ? -13.586 -21.922 6.809 1 98 339 LEU A CA 1
ATOM 2667 C C . LEU A 1 339 ? -14.906 -21.203 6.574 1 98 339 LEU A C 1
ATOM 2669 O O . LEU A 1 339 ? -15.43 -21.219 5.457 1 98 339 LEU A O 1
ATOM 2673 N N . LYS A 1 340 ? -15.461 -20.562 7.613 1 97.69 340 LYS A N 1
ATOM 2674 C CA . LYS A 1 340 ? -16.734 -19.859 7.473 1 97.69 340 LYS A CA 1
ATOM 2675 C C . LYS A 1 340 ? -16.656 -18.797 6.387 1 97.69 340 LYS A C 1
ATOM 2677 O O . LYS A 1 340 ? -17.578 -18.625 5.598 1 97.69 340 LYS A O 1
ATOM 2682 N N . GLU A 1 341 ? -15.578 -18.047 6.375 1 97.88 341 GLU A N 1
ATOM 2683 C CA . GLU A 1 341 ? -15.375 -17.016 5.367 1 97.88 341 GLU A CA 1
ATOM 2684 C C . GLU A 1 341 ? -15.141 -17.625 3.986 1 97.88 341 GLU A C 1
ATOM 2686 O O . GLU A 1 341 ? -15.57 -17.062 2.977 1 97.88 341 GLU A O 1
ATOM 2691 N N . ALA A 1 342 ? -14.43 -18.734 3.912 1 98.56 342 ALA A N 1
ATOM 2692 C CA . ALA A 1 342 ? -14.234 -19.438 2.65 1 98.56 342 ALA A CA 1
ATOM 2693 C C . ALA A 1 342 ? -15.562 -19.906 2.072 1 98.56 342 ALA A C 1
ATOM 2695 O O . ALA A 1 342 ? -15.797 -19.797 0.868 1 98.56 342 ALA A O 1
ATOM 2696 N N . GLN A 1 343 ? -16.359 -20.438 2.926 1 98.69 343 GLN A N 1
ATOM 2697 C CA . GLN A 1 343 ? -17.672 -20.906 2.504 1 98.69 343 GLN A CA 1
ATOM 2698 C C . GLN A 1 343 ? -18.547 -19.75 1.994 1 98.69 343 GLN A C 1
ATOM 2700 O O . GLN A 1 343 ? -19.219 -19.891 0.975 1 98.69 343 GLN A O 1
ATOM 2705 N N . LYS A 1 344 ? -18.516 -18.672 2.693 1 98.25 344 LYS A N 1
ATOM 2706 C CA . LYS A 1 344 ? -19.234 -17.484 2.258 1 98.25 344 LYS A CA 1
ATOM 2707 C C . LYS A 1 344 ? -18.766 -17.031 0.875 1 98.25 344 LYS A C 1
ATOM 2709 O O . LYS A 1 344 ? -19.594 -16.75 0.002 1 98.25 344 LYS A O 1
ATOM 2714 N N . ALA A 1 345 ? -17.516 -16.938 0.68 1 98.69 345 ALA A N 1
ATOM 2715 C CA . ALA A 1 345 ? -16.953 -16.547 -0.604 1 98.69 345 ALA A CA 1
ATOM 2716 C C . ALA A 1 345 ? -17.312 -17.531 -1.701 1 98.69 345 ALA A C 1
ATOM 2718 O O . ALA A 1 345 ? -17.594 -17.141 -2.836 1 98.69 345 ALA A O 1
ATOM 2719 N N . PHE A 1 346 ? -17.281 -18.797 -1.38 1 98.81 346 PHE A N 1
ATOM 2720 C CA . PHE A 1 346 ? -17.531 -19.828 -2.381 1 98.81 346 PHE A CA 1
ATOM 2721 C C . PHE A 1 346 ? -18.984 -19.766 -2.85 1 98.81 346 PHE A C 1
ATOM 2723 O O . PHE A 1 346 ? -19.281 -20.031 -4.02 1 98.81 346 PHE A O 1
ATOM 2730 N N . VAL A 1 347 ? -19.922 -19.469 -1.957 1 98.62 347 VAL A N 1
ATOM 2731 C CA . VAL A 1 347 ? -21.312 -19.281 -2.344 1 98.62 347 VAL A CA 1
ATOM 2732 C C . VAL A 1 347 ? -21.422 -18.234 -3.447 1 98.62 347 VAL A C 1
ATOM 2734 O O . VAL A 1 347 ? -22.109 -18.438 -4.449 1 98.62 347 VAL A O 1
ATOM 2737 N N . ASN A 1 348 ? -20.734 -17.172 -3.285 1 98.44 348 ASN A N 1
ATOM 2738 C CA . ASN A 1 348 ? -20.734 -16.109 -4.285 1 98.44 348 ASN A CA 1
ATOM 2739 C C . ASN A 1 348 ? -20.016 -16.531 -5.562 1 98.44 348 ASN A C 1
ATOM 2741 O O . ASN A 1 348 ? -20.469 -16.188 -6.664 1 98.44 348 ASN A O 1
ATOM 2745 N N . LEU A 1 349 ? -18.938 -17.25 -5.43 1 98.88 349 LEU A N 1
ATOM 2746 C CA . LEU A 1 349 ? -18.219 -17.75 -6.598 1 98.88 349 LEU A CA 1
ATOM 2747 C C . LEU A 1 349 ? -19.094 -18.688 -7.414 1 98.88 349 LEU A C 1
ATOM 2749 O O . LEU A 1 349 ? -19.094 -18.625 -8.648 1 98.88 349 LEU A O 1
ATOM 2753 N N . LYS A 1 350 ? -19.781 -19.547 -6.703 1 98.69 350 LYS A N 1
ATOM 2754 C CA . LYS A 1 350 ? -20.656 -20.516 -7.359 1 98.69 350 LYS A CA 1
ATOM 2755 C C . LYS A 1 350 ? -21.703 -19.812 -8.219 1 98.69 350 LYS A C 1
ATOM 2757 O O . LYS A 1 350 ? -22.078 -20.328 -9.281 1 98.69 350 LYS A O 1
ATOM 2762 N N . LYS A 1 351 ? -22.188 -18.688 -7.793 1 98.69 351 LYS A N 1
ATOM 2763 C CA . LYS A 1 351 ? -23.125 -17.891 -8.586 1 98.69 351 LYS A CA 1
ATOM 2764 C C . LYS A 1 351 ? -22.516 -17.469 -9.914 1 98.69 351 LYS A C 1
ATOM 2766 O O . LYS A 1 351 ? -23.172 -17.469 -10.953 1 98.69 351 LYS A O 1
ATOM 2771 N N . ILE A 1 352 ? -21.281 -17.125 -9.883 1 98.88 352 ILE A N 1
ATOM 2772 C CA . ILE A 1 352 ? -20.594 -16.672 -11.086 1 98.88 352 ILE A CA 1
ATOM 2773 C C . ILE A 1 352 ? -20.406 -17.859 -12.047 1 98.88 352 ILE A C 1
ATOM 2775 O O . ILE A 1 352 ? -20.688 -17.734 -13.242 1 98.88 352 ILE A O 1
ATOM 2779 N N . TYR A 1 353 ? -19.938 -18.984 -11.539 1 98.88 353 TYR A N 1
ATOM 2780 C CA . TYR A 1 353 ? -19.766 -20.172 -12.375 1 98.88 353 TYR A CA 1
ATOM 2781 C C . TYR A 1 353 ? -21.109 -20.641 -12.93 1 98.88 353 TYR A C 1
ATOM 2783 O O . TYR A 1 353 ? -21.172 -21.141 -14.062 1 98.88 353 TYR A O 1
ATOM 2791 N N . THR A 1 354 ? -22.156 -20.5 -12.109 1 98.81 354 THR A N 1
ATOM 2792 C CA . THR A 1 354 ? -23.5 -20.844 -12.586 1 98.81 354 THR A CA 1
ATOM 2793 C C . THR A 1 354 ? -23.906 -19.906 -13.727 1 98.81 354 THR A C 1
ATOM 2795 O O . THR A 1 354 ? -24.422 -20.375 -14.75 1 98.81 354 THR A O 1
ATOM 2798 N N . ALA A 1 355 ? -23.656 -18.656 -13.547 1 98.81 355 ALA A N 1
ATOM 2799 C CA . ALA A 1 355 ? -23.953 -17.688 -14.602 1 98.81 355 ALA A CA 1
ATOM 2800 C C . ALA A 1 355 ? -23.172 -18 -15.867 1 98.81 355 ALA A C 1
ATOM 2802 O O . ALA A 1 355 ? -23.656 -17.797 -16.984 1 98.81 355 ALA A O 1
ATOM 2803 N N . ALA A 1 356 ? -21.984 -18.531 -15.711 1 98.69 356 ALA A N 1
ATOM 2804 C CA . ALA A 1 356 ? -21.125 -18.875 -16.844 1 98.69 356 ALA A CA 1
ATOM 2805 C C . ALA A 1 356 ? -21.578 -20.188 -17.484 1 98.69 356 ALA A C 1
ATOM 2807 O O . ALA A 1 356 ? -21.062 -20.578 -18.531 1 98.69 356 ALA A O 1
ATOM 2808 N N . GLY A 1 357 ? -22.5 -20.891 -16.859 1 98.5 357 GLY A N 1
ATOM 2809 C CA . GLY A 1 357 ? -23.062 -22.109 -17.422 1 98.5 357 GLY A CA 1
ATOM 2810 C C . GLY A 1 357 ? -22.297 -23.359 -17.031 1 98.5 357 GLY A C 1
ATOM 2811 O O . GLY A 1 357 ? -22.531 -24.438 -17.594 1 98.5 357 GLY A O 1
ATOM 2812 N N . VAL A 1 358 ? -21.328 -23.219 -16.109 1 98.25 358 VAL A N 1
ATOM 2813 C CA . VAL A 1 358 ? -20.469 -24.344 -15.773 1 98.25 358 VAL A CA 1
ATOM 2814 C C . VAL A 1 358 ? -20.375 -24.484 -14.258 1 98.25 358 VAL A C 1
ATOM 2816 O O . VAL A 1 358 ? -19.266 -24.516 -13.703 1 98.25 358 VAL A O 1
ATOM 2819 N N . PRO A 1 359 ? -21.422 -24.656 -13.492 1 98.06 359 PRO A N 1
ATOM 2820 C CA . PRO A 1 359 ? -21.406 -24.672 -12.031 1 98.06 359 PRO A CA 1
ATOM 2821 C C . PRO A 1 359 ? -20.484 -25.75 -11.461 1 98.06 359 PRO A C 1
ATOM 2823 O O . PRO A 1 359 ? -20.016 -25.641 -10.328 1 98.06 359 PRO A O 1
ATOM 2826 N N . ASP A 1 360 ? -20.141 -26.766 -12.258 1 97.62 360 ASP A N 1
ATOM 2827 C CA . ASP A 1 360 ? -19.375 -27.891 -11.742 1 97.62 360 ASP A CA 1
ATOM 2828 C C . ASP A 1 360 ? -17.891 -27.688 -11.953 1 97.62 360 ASP A C 1
ATOM 2830 O O . ASP A 1 360 ? -17.078 -28.5 -11.523 1 97.62 360 ASP A O 1
ATOM 2834 N N . ASN A 1 361 ? -17.5 -26.578 -12.594 1 98.62 361 ASN A N 1
ATOM 2835 C CA . ASN A 1 361 ? -16.094 -26.297 -12.844 1 98.62 361 ASN A CA 1
ATOM 2836 C C . ASN A 1 361 ? -15.414 -25.672 -11.633 1 98.62 361 ASN A C 1
ATOM 2838 O O . ASN A 1 361 ? -14.203 -25.422 -11.648 1 98.62 361 ASN A O 1
ATOM 2842 N N . CYS A 1 362 ? -16.094 -25.406 -10.531 1 98.62 362 CYS A N 1
ATOM 2843 C CA . CYS A 1 362 ? -15.484 -24.938 -9.289 1 98.62 362 CYS A CA 1
ATOM 2844 C C . CYS A 1 362 ? -15.891 -25.828 -8.117 1 98.62 362 CYS A C 1
ATOM 2846 O O . CYS A 1 362 ? -17 -26.375 -8.094 1 98.62 362 CYS A O 1
ATOM 2848 N N . GLU A 1 363 ? -14.961 -25.938 -7.254 1 98.69 363 GLU A N 1
ATOM 2849 C CA . GLU A 1 363 ? -15.195 -26.812 -6.117 1 98.69 363 GLU A CA 1
ATOM 2850 C C . GLU A 1 363 ? -14.492 -26.312 -4.867 1 98.69 363 GLU A C 1
ATOM 2852 O O . GLU A 1 363 ? -13.406 -25.719 -4.953 1 98.69 363 GLU A O 1
ATOM 2857 N N . LEU A 1 364 ? -15.148 -26.406 -3.723 1 98.81 364 LEU A N 1
ATOM 2858 C CA . LEU A 1 364 ? -14.547 -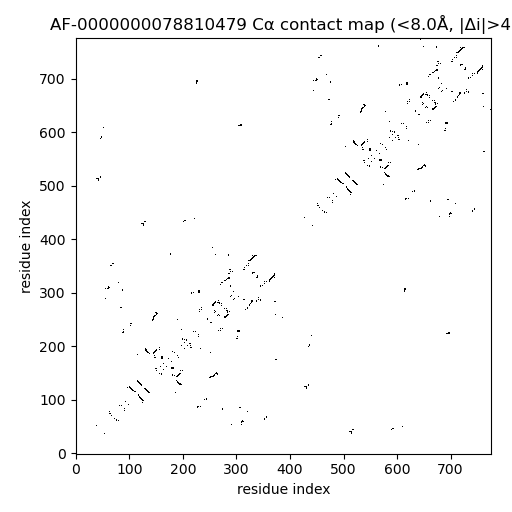26.188 -2.408 1 98.81 364 LEU A CA 1
ATOM 2859 C C . LEU A 1 364 ? -14.273 -27.516 -1.709 1 98.81 364 LEU A C 1
ATOM 2861 O O . LEU A 1 364 ? -15.203 -28.281 -1.424 1 98.81 364 LEU A O 1
ATOM 2865 N N . TYR A 1 365 ? -13.031 -27.797 -1.535 1 98.81 365 TYR A N 1
ATOM 2866 C CA . TYR A 1 365 ? -12.633 -28.953 -0.741 1 98.81 365 TYR A CA 1
ATOM 2867 C C . TYR A 1 365 ? -12.344 -28.562 0.7 1 98.81 365 TYR A C 1
ATOM 2869 O O . TYR A 1 365 ? -11.586 -27.609 0.948 1 98.81 365 TYR A O 1
ATOM 2877 N N . ILE A 1 366 ? -12.898 -29.266 1.672 1 98.69 366 ILE A N 1
ATOM 2878 C CA . ILE A 1 366 ? -12.672 -29.016 3.092 1 98.69 366 ILE A CA 1
ATOM 2879 C C . ILE A 1 366 ? -11.836 -30.141 3.693 1 98.69 366 ILE A C 1
ATOM 2881 O O . ILE A 1 366 ? -12.305 -31.281 3.797 1 98.69 366 ILE A O 1
ATOM 2885 N N . GLY A 1 367 ? -10.625 -29.844 4.016 1 97.56 367 GLY A N 1
ATOM 2886 C CA . GLY A 1 367 ? -9.727 -30.812 4.629 1 97.56 367 GLY A CA 1
ATOM 2887 C C . GLY A 1 367 ? -9.844 -30.859 6.141 1 97.56 367 GLY A C 1
ATOM 2888 O O . GLY A 1 367 ? -10.289 -29.906 6.766 1 97.56 367 GLY A O 1
ATOM 2889 N N . ASN A 1 368 ? -9.383 -32.062 6.66 1 94.94 368 ASN A N 1
ATOM 2890 C CA . ASN A 1 368 ? -9.336 -32.25 8.109 1 94.94 368 ASN A CA 1
ATOM 2891 C C . ASN A 1 368 ? -8.023 -31.75 8.695 1 94.94 368 ASN A C 1
ATOM 2893 O O . ASN A 1 368 ? -7.113 -32.531 8.953 1 94.94 368 ASN A O 1
ATOM 2897 N N . GLY A 1 369 ? -7.824 -30.516 8.883 1 94.94 369 GLY A N 1
ATOM 2898 C CA . GLY A 1 369 ? -6.633 -29.891 9.438 1 94.94 369 GLY A CA 1
ATOM 2899 C C . GLY A 1 369 ? -6.684 -28.375 9.406 1 94.94 369 GLY A C 1
ATOM 2900 O O . GLY A 1 369 ? -7.762 -27.781 9.297 1 94.94 369 GLY A O 1
ATOM 2901 N N . GLY A 1 370 ? -5.492 -27.812 9.641 1 94.88 370 GLY A N 1
ATOM 2902 C CA . GLY A 1 370 ? -5.406 -26.359 9.711 1 94.88 370 GLY A CA 1
ATOM 2903 C C . GLY A 1 370 ? -4.832 -25.734 8.461 1 94.88 370 GLY A C 1
ATOM 2904 O O . GLY A 1 370 ? -5.277 -26.031 7.348 1 94.88 370 GLY A O 1
ATOM 2905 N N . HIS A 1 371 ? -3.9 -24.859 8.625 1 93.44 371 HIS A N 1
ATOM 2906 C CA . HIS A 1 371 ? -3.262 -24.078 7.562 1 93.44 371 HIS A CA 1
ATOM 2907 C C . HIS A 1 371 ? -2.197 -24.906 6.848 1 93.44 371 HIS A C 1
ATOM 2909 O O . HIS A 1 371 ? -1.013 -24.828 7.18 1 93.44 371 HIS A O 1
ATOM 2915 N N . ARG A 1 372 ? -2.613 -25.734 5.883 1 93.81 372 ARG A N 1
ATOM 2916 C CA . ARG A 1 372 ? -1.729 -26.656 5.18 1 93.81 372 ARG A CA 1
ATOM 2917 C C . ARG A 1 372 ? -2.246 -26.953 3.775 1 93.81 372 ARG A C 1
ATOM 2919 O O . ARG A 1 372 ? -3.281 -26.422 3.367 1 93.81 372 ARG A O 1
ATOM 2926 N N . TYR A 1 373 ? -1.428 -27.672 2.982 1 96.19 373 TYR A N 1
ATOM 2927 C CA . TYR A 1 373 ? -1.868 -28.172 1.686 1 96.19 373 TYR A CA 1
ATOM 2928 C C . TYR A 1 373 ? -2.666 -29.469 1.841 1 96.19 373 TYR A C 1
ATOM 2930 O O . TYR A 1 373 ? -2.514 -30.188 2.834 1 96.19 373 TYR A O 1
ATOM 2938 N N . TYR A 1 374 ? -3.574 -29.75 0.906 1 97 374 TYR A N 1
ATOM 2939 C CA . TYR A 1 374 ? -4.387 -30.969 0.934 1 97 374 TYR A CA 1
ATOM 2940 C C . TYR A 1 374 ? -4.312 -31.703 -0.397 1 97 374 TYR A C 1
ATOM 2942 O O . TYR A 1 374 ? -5.129 -31.469 -1.29 1 97 374 TYR A O 1
ATOM 2950 N N . LYS A 1 375 ? -3.414 -32.625 -0.413 1 97.19 375 LYS A N 1
ATOM 2951 C CA . LYS A 1 375 ? -3.119 -33.406 -1.616 1 97.19 375 LYS A CA 1
ATOM 2952 C C . LYS A 1 375 ? -4.367 -34.125 -2.135 1 97.19 375 LYS A C 1
ATOM 2954 O O . LYS A 1 375 ? -4.637 -34.094 -3.338 1 97.19 375 LYS A O 1
ATOM 2959 N N . GLU A 1 376 ? -5.082 -34.688 -1.261 1 96.81 376 GLU A N 1
ATOM 2960 C CA . GLU A 1 376 ? -6.258 -35.469 -1.65 1 96.81 376 GLU A CA 1
ATOM 2961 C C . GLU A 1 376 ? -7.254 -34.594 -2.414 1 96.81 376 GLU A C 1
ATOM 2963 O O . GLU A 1 376 ? -7.727 -34.969 -3.488 1 96.81 376 GLU A O 1
ATOM 2968 N N . GLY A 1 377 ? -7.578 -33.469 -1.868 1 97.94 377 GLY A N 1
ATOM 2969 C CA . GLY A 1 377 ? -8.516 -32.562 -2.525 1 97.94 377 GLY A CA 1
ATOM 2970 C C . GLY A 1 377 ? -8.039 -32.094 -3.887 1 97.94 377 GLY A C 1
ATOM 2971 O O . GLY A 1 377 ? -8.805 -32.094 -4.848 1 97.94 377 GLY A O 1
ATOM 2972 N N . ALA A 1 378 ? -6.773 -31.766 -3.979 1 98.31 378 ALA A N 1
ATOM 2973 C CA . ALA A 1 378 ? -6.191 -31.266 -5.223 1 98.31 378 ALA A CA 1
ATOM 2974 C C . ALA A 1 378 ? -6.23 -32.344 -6.312 1 98.31 378 ALA A C 1
ATOM 2976 O O . ALA A 1 378 ? -6.727 -32.094 -7.414 1 98.31 378 ALA A O 1
ATOM 2977 N N . TRP A 1 379 ? -5.805 -33.5 -6.035 1 97.81 379 TRP A N 1
ATOM 2978 C CA . TRP A 1 379 ? -5.629 -34.5 -7.066 1 97.81 379 TRP A CA 1
ATOM 2979 C C . TRP A 1 379 ? -6.961 -35.156 -7.402 1 97.81 379 TRP A C 1
ATOM 2981 O O . TRP A 1 379 ? -7.172 -35.594 -8.539 1 97.81 379 TRP A O 1
ATOM 2991 N N . ASN A 1 380 ? -7.891 -35.219 -6.41 1 97.5 380 ASN A N 1
ATOM 2992 C CA . ASN A 1 380 ? -9.242 -35.656 -6.773 1 97.5 380 ASN A CA 1
ATOM 2993 C C . ASN A 1 380 ? -9.836 -34.75 -7.855 1 97.5 380 ASN A C 1
ATOM 2995 O O . ASN A 1 380 ? -10.422 -35.25 -8.82 1 97.5 380 ASN A O 1
ATOM 2999 N N . PHE A 1 381 ? -9.672 -33.5 -7.672 1 98.31 381 PHE A N 1
ATOM 3000 C CA . PHE A 1 381 ? -10.227 -32.531 -8.617 1 98.31 381 PHE A CA 1
ATOM 3001 C C . PHE A 1 381 ? -9.492 -32.594 -9.953 1 98.31 381 PHE A C 1
ATOM 3003 O O . PHE A 1 381 ? -10.117 -32.562 -11.016 1 98.31 381 PHE A O 1
ATOM 3010 N N . ILE A 1 382 ? -8.125 -32.656 -9.945 1 98.25 382 ILE A N 1
ATOM 3011 C CA . ILE A 1 382 ? -7.312 -32.75 -11.156 1 98.25 382 ILE A CA 1
ATOM 3012 C C . ILE A 1 382 ? -7.703 -33.969 -11.961 1 98.25 382 ILE A C 1
ATOM 3014 O O . ILE A 1 382 ? -7.945 -33.906 -13.164 1 98.25 382 ILE A O 1
ATOM 3018 N N . ASN A 1 383 ? -7.816 -35.094 -11.281 1 96.56 383 ASN A N 1
ATOM 3019 C CA . ASN A 1 383 ? -8.125 -36.344 -11.961 1 96.56 383 ASN A CA 1
ATOM 3020 C C . ASN A 1 383 ? -9.531 -36.344 -12.547 1 96.56 383 ASN A C 1
ATOM 3022 O O . ASN A 1 383 ? -9.773 -36.938 -13.594 1 96.56 383 ASN A O 1
ATOM 3026 N N . LYS A 1 384 ? -10.367 -35.656 -11.898 1 96.19 384 LYS A N 1
ATOM 3027 C CA . LYS A 1 384 ? -11.75 -35.562 -12.359 1 96.19 384 LYS A CA 1
ATOM 3028 C C . LYS A 1 384 ? -11.852 -34.75 -13.641 1 96.19 384 LYS A C 1
ATOM 3030 O O . LYS A 1 384 ? -12.672 -35.031 -14.516 1 96.19 384 LYS A O 1
ATOM 3035 N N . HIS A 1 385 ? -11.031 -33.719 -13.719 1 94.44 385 HIS A N 1
ATOM 3036 C CA . HIS A 1 385 ? -11.305 -32.75 -14.758 1 94.44 385 HIS A CA 1
ATOM 3037 C C . HIS A 1 385 ? -10.18 -32.688 -15.789 1 94.44 385 HIS A C 1
ATOM 3039 O O . HIS A 1 385 ? -10.32 -32.062 -16.844 1 94.44 385 HIS A O 1
ATOM 3045 N N . LEU A 1 386 ? -9.055 -33.344 -15.445 1 85.5 386 LEU A N 1
ATOM 3046 C CA . LEU A 1 386 ? -7.934 -33.281 -16.375 1 85.5 386 LEU A CA 1
ATOM 3047 C C . LEU A 1 386 ? -8.305 -33.906 -17.719 1 85.5 386 LEU A C 1
ATOM 3049 O O . LEU A 1 386 ? -8.914 -35 -17.75 1 85.5 386 LEU A O 1
ATOM 3053 N N . LEU A 1 387 ? -8.266 -33.156 -18.641 1 66.44 387 LEU A N 1
ATOM 3054 C CA . LEU A 1 387 ? -8.578 -33.625 -19.984 1 66.44 387 LEU A CA 1
ATOM 3055 C C . LEU A 1 387 ? -7.543 -34.625 -20.469 1 66.44 387 LEU A C 1
ATOM 3057 O O . LEU A 1 387 ? -6.34 -34.375 -20.375 1 66.44 387 LEU A O 1
ATOM 3061 N N . LYS A 1 388 ? -7.82 -35.969 -20.219 1 52.94 388 LYS A N 1
ATOM 3062 C CA . LYS A 1 388 ? -6.918 -36.969 -20.781 1 52.94 388 LYS A CA 1
ATOM 3063 C C . LYS A 1 388 ? -6.84 -36.844 -22.297 1 52.94 388 LYS A C 1
ATOM 3065 O O . LYS A 1 388 ? -7.82 -36.5 -22.953 1 52.94 388 LYS A O 1
ATOM 3070 N N . MET B 1 1 ? -64.875 55.906 -36.719 1 24 1 MET B N 1
ATOM 3071 C CA . MET B 1 1 ? -64.375 55.344 -37.969 1 24 1 MET B CA 1
ATOM 3072 C C . MET B 1 1 ? -62.875 55.062 -37.906 1 24 1 MET B C 1
ATOM 3074 O O . MET B 1 1 ? -62.188 55.062 -38.938 1 24 1 MET B O 1
ATOM 3078 N N . LEU B 1 2 ? -62.312 54.969 -36.625 1 27.47 2 LEU B N 1
ATOM 3079 C CA . LEU B 1 2 ? -60.906 54.938 -36.25 1 27.47 2 LEU B CA 1
ATOM 3080 C C . LEU B 1 2 ? -60.188 53.75 -36.875 1 27.47 2 LEU B C 1
ATOM 3082 O O . LEU B 1 2 ? -60.625 52.625 -36.719 1 27.47 2 LEU B O 1
ATOM 3086 N N . MET B 1 3 ? -59.5 54.031 -38.031 1 21.83 3 MET B N 1
ATOM 3087 C CA . MET B 1 3 ? -58.781 53.219 -39 1 21.83 3 MET B CA 1
ATOM 3088 C C . MET B 1 3 ? -57.656 52.406 -38.344 1 21.83 3 MET B C 1
ATOM 3090 O O . MET B 1 3 ? -56.812 52.938 -37.656 1 21.83 3 MET B O 1
ATOM 3094 N N . LYS B 1 4 ? -57.906 51.031 -38.156 1 25.59 4 LYS B N 1
ATOM 3095 C CA . LYS B 1 4 ? -57.219 49.875 -37.625 1 25.59 4 LYS B CA 1
ATOM 3096 C C . LYS B 1 4 ? -55.969 49.562 -38.406 1 25.59 4 LYS B C 1
ATOM 3098 O O . LYS B 1 4 ? -56.031 49.031 -39.531 1 25.59 4 LYS B O 1
ATOM 3103 N N . SER B 1 5 ? -55.062 50.625 -38.594 1 23.05 5 SER B N 1
ATOM 3104 C CA . SER B 1 5 ? -53.906 50.375 -39.469 1 23.05 5 SER B CA 1
ATOM 3105 C C . SER B 1 5 ? -53.094 49.156 -39 1 23.05 5 SER B C 1
ATOM 3107 O O . SER B 1 5 ? -52.719 49.062 -37.844 1 23.05 5 SER B O 1
ATOM 3109 N N . ILE B 1 6 ? -53.375 47.969 -39.531 1 27.2 6 ILE B N 1
ATOM 3110 C CA . ILE B 1 6 ? -52.844 46.625 -39.406 1 27.2 6 ILE B CA 1
ATOM 3111 C C . ILE B 1 6 ? -51.406 46.562 -39.875 1 27.2 6 ILE B C 1
ATOM 3113 O O . ILE B 1 6 ? -51.125 46.781 -41.062 1 27.2 6 ILE B O 1
ATOM 3117 N N . ILE B 1 7 ? -50.469 47.312 -39.188 1 24.73 7 ILE B N 1
ATOM 3118 C CA . ILE B 1 7 ? -49.062 47.344 -39.625 1 24.73 7 ILE B CA 1
ATOM 3119 C C . ILE B 1 7 ? -48.531 45.938 -39.75 1 24.73 7 ILE B C 1
ATOM 3121 O O . ILE B 1 7 ? -48.625 45.156 -38.812 1 24.73 7 ILE B O 1
ATOM 3125 N N . TYR B 1 8 ? -48.438 45.375 -40.969 1 24.55 8 TYR B N 1
ATOM 3126 C CA . TYR B 1 8 ? -47.875 44.125 -41.469 1 24.55 8 TYR B CA 1
ATOM 3127 C C . TYR B 1 8 ? -46.406 43.969 -41.094 1 24.55 8 TYR B C 1
ATOM 3129 O O . TYR B 1 8 ? -45.562 44.719 -41.594 1 24.55 8 TYR B O 1
ATOM 3137 N N . TRP B 1 9 ? -46.031 43.781 -39.812 1 24.59 9 TRP B N 1
ATOM 3138 C CA . TRP B 1 9 ? -44.625 43.625 -39.438 1 24.59 9 TRP B CA 1
ATOM 3139 C C . TRP B 1 9 ? -44 42.438 -40.156 1 24.59 9 TRP B C 1
ATOM 3141 O O . TRP B 1 9 ? -44.5 41.312 -40.062 1 24.59 9 TRP B O 1
ATOM 3151 N N . SER B 1 10 ? -43.531 42.625 -41.438 1 23.44 10 SER B N 1
ATOM 3152 C CA . SER B 1 10 ? -42.75 41.656 -42.219 1 23.44 10 SER B CA 1
ATOM 3153 C C . SER B 1 10 ? -41.562 41.125 -41.406 1 23.44 10 SER B C 1
ATOM 3155 O O . SER B 1 10 ? -40.75 41.906 -40.969 1 23.44 10 SER B O 1
ATOM 3157 N N . ALA B 1 11 ? -41.719 40.031 -40.656 1 2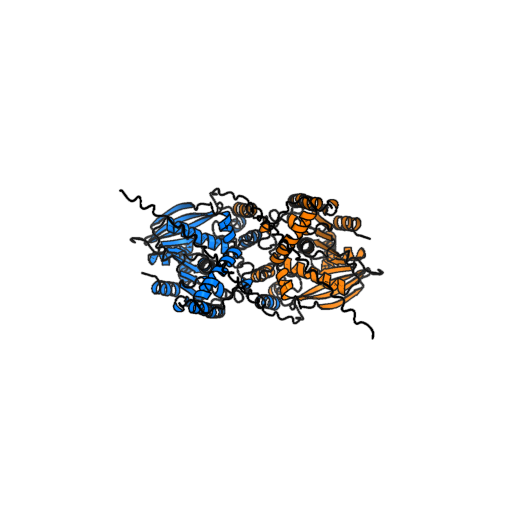5.52 11 ALA B N 1
ATOM 3158 C CA . ALA B 1 11 ? -40.719 39.281 -39.906 1 25.52 11 ALA B CA 1
ATOM 3159 C C . ALA B 1 11 ? -39.625 38.75 -40.812 1 25.52 11 ALA B C 1
ATOM 3161 O O . ALA B 1 11 ? -39.875 37.938 -41.688 1 25.52 11 ALA B O 1
ATOM 3162 N N . LEU B 1 12 ? -38.75 39.656 -41.281 1 23.7 12 LEU B N 1
ATOM 3163 C CA . LEU B 1 12 ? -37.594 39.188 -42.031 1 23.7 12 LEU B CA 1
ATOM 3164 C C . LEU B 1 12 ? -36.875 38.062 -41.312 1 23.7 12 LEU B C 1
ATOM 3166 O O . LEU B 1 12 ? -36.562 38.156 -40.125 1 23.7 12 LEU B O 1
ATOM 3170 N N . LEU B 1 13 ? -37.094 36.812 -41.688 1 26.31 13 LEU B N 1
ATOM 3171 C CA . LEU B 1 13 ? -36.5 35.531 -41.344 1 26.31 13 LEU B CA 1
ATOM 3172 C C . LEU B 1 13 ? -35 35.562 -41.625 1 26.31 13 LEU B C 1
ATOM 3174 O O . LEU B 1 13 ? -34.562 35.594 -42.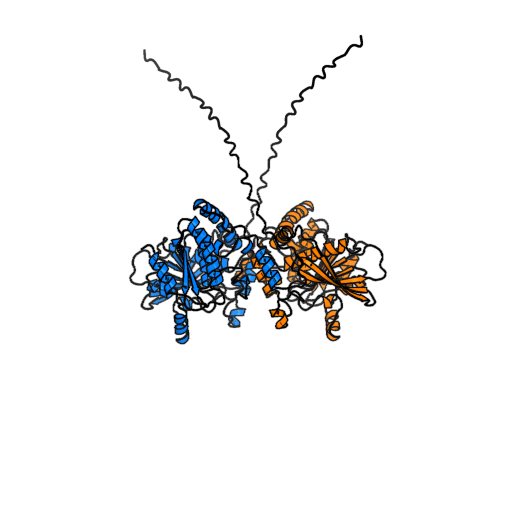781 1 26.31 13 LEU B O 1
ATOM 3178 N N . SER B 1 14 ? -34.25 36.531 -40.906 1 24.12 14 SER B N 1
ATOM 3179 C CA . SER B 1 14 ? -32.812 36.438 -41.094 1 24.12 14 SER B CA 1
ATOM 3180 C C . SER B 1 14 ? -32.312 35 -40.875 1 24.12 14 SER B C 1
ATOM 3182 O O . SER B 1 14 ? -32.656 34.344 -39.875 1 24.12 14 SER B O 1
ATOM 3184 N N . SER B 1 15 ? -32.125 34.25 -41.938 1 26.77 15 SER B N 1
ATOM 3185 C CA . SER B 1 15 ? -31.438 32.969 -42.031 1 26.77 15 SER B CA 1
ATOM 3186 C C . SER B 1 15 ? -30.078 33 -41.344 1 26.77 15 SER B C 1
ATOM 3188 O O . SER B 1 15 ? -29.172 33.719 -41.781 1 26.77 15 SER B O 1
ATOM 3190 N N . THR B 1 16 ? -30.125 33.094 -39.969 1 26.83 16 THR B N 1
ATOM 3191 C CA . THR B 1 16 ? -28.844 32.938 -39.281 1 26.83 16 THR B CA 1
ATOM 3192 C C . THR B 1 16 ? -28.109 31.703 -39.781 1 26.83 16 THR B C 1
ATOM 3194 O O . THR B 1 16 ? -28.641 30.578 -39.719 1 26.83 16 THR B O 1
ATOM 3197 N N . LEU B 1 17 ? -27.328 31.859 -40.875 1 28.78 17 LEU B N 1
ATOM 3198 C CA . LEU B 1 17 ? -26.328 30.875 -41.25 1 28.78 17 LEU B CA 1
ATOM 3199 C C . LEU B 1 17 ? -25.531 30.406 -40.031 1 28.78 17 LEU B C 1
ATOM 3201 O O . LEU B 1 17 ? -24.859 31.203 -39.375 1 28.78 17 LEU B O 1
ATOM 3205 N N . ILE B 1 18 ? -26.125 29.469 -39.312 1 29.56 18 ILE B N 1
ATOM 3206 C CA . ILE B 1 18 ? -25.344 28.766 -38.281 1 29.56 18 ILE B CA 1
ATOM 3207 C C . ILE B 1 18 ? -24.078 28.203 -38.906 1 29.56 18 ILE B C 1
ATOM 3209 O O . ILE B 1 18 ? -24.141 27.281 -39.75 1 29.56 18 ILE B O 1
ATOM 3213 N N . VAL B 1 19 ? -23.109 29.141 -39.281 1 29.22 19 VAL B N 1
ATOM 3214 C CA . VAL B 1 19 ? -21.797 28.562 -39.562 1 29.22 19 VAL B CA 1
ATOM 3215 C C . VAL B 1 19 ? -21.391 27.609 -38.438 1 29.22 19 VAL B C 1
ATOM 3217 O O . VAL B 1 19 ? -21.281 28.016 -37.281 1 29.22 19 VAL B O 1
ATOM 3220 N N . THR B 1 20 ? -21.734 26.375 -38.656 1 29.06 20 THR B N 1
ATOM 3221 C CA . THR B 1 20 ? -21.156 25.297 -37.844 1 29.06 20 THR B CA 1
ATOM 3222 C C . THR B 1 20 ? -19.641 25.438 -37.75 1 29.06 20 THR B C 1
ATOM 3224 O O . THR B 1 20 ? -18.938 25.328 -38.75 1 29.06 20 THR B O 1
ATOM 3227 N N . GLN B 1 21 ? -19.203 26.469 -36.969 1 27.5 21 GLN B N 1
ATOM 3228 C CA . GLN B 1 21 ? -17.766 26.359 -36.688 1 27.5 21 GLN B CA 1
ATOM 3229 C C . GLN B 1 21 ? -17.391 24.953 -36.25 1 27.5 21 GLN B C 1
ATOM 3231 O O . GLN B 1 21 ? -17.891 24.422 -35.281 1 27.5 21 GLN B O 1
ATOM 3236 N N . CYS B 1 22 ? -17.109 24.094 -37.25 1 29.78 22 CYS B N 1
ATOM 3237 C CA . CYS B 1 22 ? -16.359 22.875 -37 1 29.78 22 CYS B CA 1
ATOM 3238 C C . CYS B 1 22 ? -15.18 23.141 -36.094 1 29.78 22 CYS B C 1
ATOM 3240 O O . CYS B 1 22 ? -14.211 23.781 -36.5 1 29.78 22 CYS B O 1
ATOM 3242 N N . THR B 1 23 ? -15.484 23.516 -34.781 1 28.94 23 THR B N 1
ATOM 3243 C CA . THR B 1 23 ? -14.344 23.5 -33.875 1 28.94 23 THR B CA 1
ATOM 3244 C C . THR B 1 23 ? -13.477 22.266 -34.125 1 28.94 23 THR B C 1
ATOM 3246 O O . THR B 1 23 ? -13.969 21.141 -34.062 1 28.94 23 THR B O 1
ATOM 3249 N N . ASN B 1 24 ? -12.547 22.406 -35.031 1 29.38 24 ASN B N 1
ATOM 3250 C CA . ASN B 1 24 ? -11.43 21.469 -35.062 1 29.38 24 ASN B CA 1
ATOM 3251 C C . ASN B 1 24 ? -11.008 21.031 -33.656 1 29.38 24 ASN B C 1
ATOM 3253 O O . ASN B 1 24 ? -10.508 21.844 -32.875 1 29.38 24 ASN B O 1
ATOM 3257 N N . TYR B 1 25 ? -11.844 20.234 -33.094 1 28.38 25 TYR B N 1
ATOM 3258 C CA . TYR B 1 25 ? -11.234 19.547 -31.953 1 28.38 25 TYR B CA 1
ATOM 3259 C C . TYR B 1 25 ? -9.844 19.031 -32.312 1 28.38 25 TYR B C 1
ATOM 3261 O O . TYR B 1 25 ? -9.688 18.125 -33.125 1 28.38 25 TYR B O 1
ATOM 3269 N N . GLN B 1 26 ? -8.945 19.969 -32.531 1 26.75 26 GLN B N 1
ATOM 3270 C CA . GLN B 1 26 ? -7.594 19.422 -32.5 1 26.75 26 GLN B CA 1
ATOM 3271 C C . GLN B 1 26 ? -7.441 18.375 -31.422 1 26.75 26 GLN B C 1
ATOM 3273 O O . GLN B 1 26 ? -7.648 18.656 -30.234 1 26.75 26 GLN B O 1
ATOM 3278 N N . LYS B 1 27 ? -7.684 17.141 -31.844 1 30.42 27 LYS B N 1
ATOM 3279 C CA . LYS B 1 27 ? -7.152 16.078 -30.984 1 30.42 27 LYS B CA 1
ATOM 3280 C C . LYS B 1 27 ? -5.805 16.484 -30.391 1 30.42 27 LYS B C 1
ATOM 3282 O O . LYS B 1 27 ? -4.812 16.609 -31.109 1 30.42 27 LYS B O 1
ATOM 3287 N N . THR B 1 28 ? -5.82 17.438 -29.469 1 30.62 28 THR B N 1
ATOM 3288 C CA . THR B 1 28 ? -4.551 17.469 -28.75 1 30.62 28 THR B CA 1
ATOM 3289 C C . THR B 1 28 ? -3.982 16.062 -28.594 1 30.62 28 THR B C 1
ATOM 3291 O O . THR B 1 28 ? -4.602 15.211 -27.969 1 30.62 28 THR B O 1
ATOM 3294 N N . THR B 1 29 ? -3.328 15.617 -29.641 1 30.14 29 THR B N 1
ATOM 3295 C CA . THR B 1 29 ? -2.498 14.438 -29.422 1 30.14 29 THR B CA 1
ATOM 3296 C C . THR B 1 29 ? -1.993 14.383 -27.984 1 30.14 29 THR B C 1
ATOM 3298 O O . THR B 1 29 ? -1.388 15.336 -27.5 1 30.14 29 THR B O 1
ATOM 3301 N N . GLN B 1 30 ? -2.715 13.805 -27.125 1 30.88 30 GLN B N 1
ATOM 3302 C CA . GLN B 1 30 ? -2.035 13.344 -25.922 1 30.88 30 GLN B CA 1
ATOM 3303 C C . GLN B 1 30 ? -0.553 13.102 -26.188 1 30.88 30 GLN B C 1
ATOM 3305 O O . GLN B 1 30 ? -0.197 12.312 -27.062 1 30.88 30 GLN B O 1
ATOM 3310 N N . LYS B 1 31 ? 0.227 14.125 -26 1 35.28 31 LYS B N 1
ATOM 3311 C CA . LYS B 1 31 ? 1.684 14.031 -26 1 35.28 31 LYS B CA 1
ATOM 3312 C C . LYS B 1 31 ? 2.141 12.602 -25.719 1 35.28 31 LYS B C 1
ATOM 3314 O O . LYS B 1 31 ? 1.547 11.906 -24.891 1 35.28 31 LYS B O 1
ATOM 3319 N N . ASP B 1 32 ? 2.811 11.953 -26.562 1 37.72 32 ASP B N 1
ATOM 3320 C CA . ASP B 1 32 ? 3.562 10.703 -26.484 1 37.72 32 ASP B CA 1
ATOM 3321 C C . ASP B 1 32 ? 4.152 10.508 -25.094 1 37.72 32 ASP B C 1
ATOM 3323 O O . ASP B 1 32 ? 4.945 11.336 -24.625 1 37.72 32 ASP B O 1
ATOM 3327 N N . ASP B 1 33 ? 3.463 10.062 -24.078 1 44.5 33 ASP B N 1
ATOM 3328 C CA . ASP B 1 33 ? 4.039 9.562 -22.828 1 44.5 33 ASP B CA 1
ATOM 3329 C C . ASP B 1 33 ? 5.449 9.016 -23.062 1 44.5 33 ASP B C 1
ATOM 3331 O O . ASP B 1 33 ? 5.621 7.973 -23.688 1 44.5 33 ASP B O 1
ATOM 3335 N N . ILE B 1 34 ? 6.371 9.789 -23.453 1 47.31 34 ILE B N 1
ATOM 3336 C CA . ILE B 1 34 ? 7.742 9.297 -23.531 1 47.31 34 ILE B CA 1
ATOM 3337 C C . ILE B 1 34 ? 8.016 8.344 -22.359 1 47.31 34 ILE B C 1
ATOM 3339 O O . ILE B 1 34 ? 8.086 8.773 -21.203 1 47.31 34 ILE B O 1
ATOM 3343 N N . LEU B 1 35 ? 7.652 7.227 -22.516 1 57.75 35 LEU B N 1
ATOM 3344 C CA . LEU B 1 35 ? 8.055 6.191 -21.562 1 57.75 35 LEU B CA 1
ATOM 3345 C C . LEU B 1 35 ? 9.555 6.242 -21.312 1 57.75 35 LEU B C 1
ATOM 3347 O O . LEU B 1 35 ? 10.344 6.324 -22.266 1 57.75 35 LEU B O 1
ATOM 3351 N N . ARG B 1 36 ? 9.961 6.629 -20.125 1 67.31 36 ARG B N 1
ATOM 3352 C CA . ARG B 1 36 ? 11.359 6.512 -19.734 1 67.31 36 ARG B CA 1
ATOM 3353 C C . ARG B 1 36 ? 11.93 5.156 -20.125 1 67.31 36 ARG B C 1
ATOM 3355 O O . ARG B 1 36 ? 11.305 4.121 -19.891 1 67.31 36 ARG B O 1
ATOM 3362 N N . GLU B 1 37 ? 12.898 5.238 -21 1 80.19 37 GLU B N 1
ATOM 3363 C CA . GLU B 1 37 ? 13.508 4.004 -21.484 1 80.19 37 GLU B CA 1
ATOM 3364 C C . GLU B 1 37 ? 14.125 3.203 -20.344 1 80.19 37 GLU B C 1
ATOM 3366 O O . GLU B 1 37 ? 14.898 3.744 -19.547 1 80.19 37 GLU B O 1
ATOM 3371 N N . ARG B 1 38 ? 13.68 2.006 -20.172 1 88.25 38 ARG B N 1
ATOM 3372 C CA . ARG B 1 38 ? 14.203 1.098 -19.156 1 88.25 38 ARG B CA 1
ATOM 3373 C C . ARG B 1 38 ? 15.414 0.334 -19.672 1 88.25 38 ARG B C 1
ATOM 3375 O O . ARG B 1 38 ? 15.438 -0.101 -20.828 1 88.25 38 ARG B O 1
ATOM 3382 N N . ASP B 1 39 ? 16.5 0.301 -18.891 1 89.06 39 ASP B N 1
ATOM 3383 C CA . ASP B 1 39 ? 17.656 -0.531 -19.219 1 89.06 39 ASP B CA 1
ATOM 3384 C C . ASP B 1 39 ? 17.281 -2.012 -19.234 1 89.06 39 ASP B C 1
ATOM 3386 O O . ASP B 1 39 ? 16.891 -2.568 -18.203 1 89.06 39 ASP B O 1
ATOM 3390 N N . LEU B 1 40 ? 17.469 -2.684 -20.328 1 93.5 40 LEU B N 1
ATOM 3391 C CA . LEU B 1 40 ? 16.984 -4.051 -20.484 1 93.5 40 LEU B CA 1
ATOM 3392 C C . LEU B 1 40 ? 18.125 -5.047 -20.406 1 93.5 40 LEU B C 1
ATOM 3394 O O . LEU B 1 40 ? 17.953 -6.227 -20.719 1 93.5 40 LEU B O 1
ATOM 3398 N N . ALA B 1 41 ? 19.281 -4.562 -19.984 1 93.75 41 ALA B N 1
ATOM 3399 C CA . ALA B 1 41 ? 20.422 -5.465 -19.844 1 93.75 41 ALA B CA 1
ATOM 3400 C C . ALA B 1 41 ? 20.203 -6.457 -18.703 1 93.75 41 ALA B C 1
ATOM 3402 O O . ALA B 1 41 ? 19.703 -6.086 -17.641 1 93.75 41 ALA B O 1
ATOM 3403 N N . TYR B 1 42 ? 20.562 -7.719 -18.984 1 95.88 42 TYR B N 1
ATOM 3404 C CA . TYR B 1 42 ? 20.422 -8.766 -17.969 1 95.88 42 TYR B CA 1
ATOM 3405 C C . TYR B 1 42 ? 21.453 -8.602 -16.875 1 95.88 42 TYR B C 1
ATOM 3407 O O . TYR B 1 42 ? 22.656 -8.539 -17.1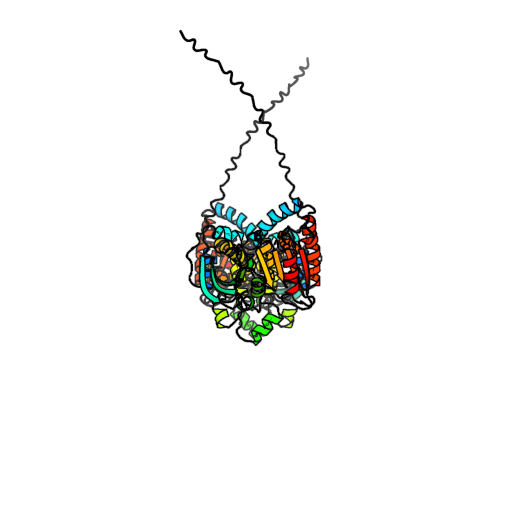41 1 95.88 42 TYR B O 1
ATOM 3415 N N . LYS B 1 43 ? 20.969 -8.562 -15.688 1 95.31 43 LYS B N 1
ATOM 3416 C CA . LYS B 1 43 ? 21.906 -8.609 -14.562 1 95.31 43 LYS B CA 1
ATOM 3417 C C . LYS B 1 43 ? 22.172 -10.047 -14.125 1 95.31 43 LYS B C 1
ATOM 3419 O O . LYS B 1 43 ? 21.234 -10.852 -14.023 1 95.31 43 LYS B O 1
ATOM 3424 N N . ASP B 1 44 ? 23.359 -10.375 -13.758 1 93.44 44 ASP B N 1
ATOM 3425 C CA . ASP B 1 44 ? 23.781 -11.758 -13.57 1 93.44 44 ASP B CA 1
ATOM 3426 C C . ASP B 1 44 ? 23.234 -12.328 -12.266 1 93.44 44 ASP B C 1
ATOM 3428 O O . ASP B 1 44 ? 23.062 -13.539 -12.133 1 93.44 44 ASP B O 1
ATOM 3432 N N . SER B 1 45 ? 23.125 -11.414 -11.32 1 94.69 45 SER B N 1
ATOM 3433 C CA . SER B 1 45 ? 22.625 -11.844 -10.016 1 94.69 45 SER B CA 1
ATOM 3434 C C . SER B 1 45 ? 21.609 -10.859 -9.461 1 94.69 45 SER B C 1
ATOM 3436 O O . SER B 1 45 ? 21.625 -9.68 -9.805 1 94.69 45 SER B O 1
ATOM 3438 N N . PHE B 1 46 ? 20.812 -11.406 -8.617 1 95.56 46 PHE B N 1
ATOM 3439 C CA . PHE B 1 46 ? 19.812 -10.539 -8.016 1 95.56 46 PHE B CA 1
ATOM 3440 C C . PHE B 1 46 ? 20.438 -9.648 -6.949 1 95.56 46 PHE B C 1
ATOM 3442 O O . PHE B 1 46 ? 21.172 -10.125 -6.082 1 95.56 46 PHE B O 1
ATOM 3449 N N . SER B 1 47 ? 20.203 -8.445 -7.07 1 95.62 47 SER B N 1
ATOM 3450 C CA . SER B 1 47 ? 20.5 -7.418 -6.074 1 95.62 47 SER B CA 1
ATOM 3451 C C . SER B 1 47 ? 19.25 -6.578 -5.777 1 95.62 47 SER B C 1
ATOM 3453 O O . SER B 1 47 ? 18.75 -5.871 -6.656 1 95.62 47 SER B O 1
ATOM 3455 N N . ALA B 1 48 ? 18.828 -6.691 -4.492 1 94.75 48 ALA B N 1
ATOM 3456 C CA . ALA B 1 48 ? 17.625 -5.938 -4.133 1 94.75 48 ALA B CA 1
ATOM 3457 C C . ALA B 1 48 ? 17.812 -4.449 -4.406 1 94.75 48 ALA B C 1
ATOM 3459 O O . ALA B 1 48 ? 16.906 -3.783 -4.91 1 94.75 48 ALA B O 1
ATOM 3460 N N . SER B 1 49 ? 18.953 -3.912 -4.039 1 93.62 49 SER B N 1
ATOM 3461 C CA . SER B 1 49 ? 19.219 -2.494 -4.258 1 93.62 49 SER B CA 1
ATOM 3462 C C . SER B 1 49 ? 19.188 -2.143 -5.738 1 93.62 49 SER B C 1
ATOM 3464 O O . SER B 1 49 ? 18.594 -1.125 -6.125 1 93.62 49 SER B O 1
ATOM 3466 N N . ALA B 1 50 ? 19.797 -3.018 -6.605 1 93.88 50 ALA B N 1
ATOM 3467 C CA . ALA B 1 50 ? 19.766 -2.779 -8.047 1 93.88 50 ALA B CA 1
ATOM 3468 C C . ALA B 1 50 ? 18.344 -2.869 -8.594 1 93.88 50 ALA B C 1
ATOM 3470 O O . ALA B 1 50 ? 17.969 -2.1 -9.477 1 93.88 50 ALA B O 1
ATOM 3471 N N . TYR B 1 51 ? 17.641 -3.76 -8.109 1 96.06 51 TYR B N 1
ATOM 3472 C CA . TYR B 1 51 ? 16.266 -3.953 -8.531 1 96.06 51 TYR B CA 1
ATOM 3473 C C . TYR B 1 51 ? 15.414 -2.729 -8.203 1 96.06 51 TYR B C 1
ATOM 3475 O O . TYR B 1 51 ? 14.711 -2.207 -9.07 1 96.06 51 TYR B O 1
ATOM 3483 N N . TYR B 1 52 ? 15.508 -2.201 -6.992 1 94.62 52 TYR B N 1
ATOM 3484 C CA . TYR B 1 52 ? 14.703 -1.057 -6.578 1 94.62 52 TYR B CA 1
ATOM 3485 C C . TYR B 1 52 ? 15.141 0.21 -7.301 1 94.62 52 TYR B C 1
ATOM 3487 O O . TYR B 1 52 ? 14.312 1.053 -7.648 1 94.62 52 TYR B O 1
ATOM 3495 N N . GLU B 1 53 ? 16.406 0.334 -7.516 1 94.06 53 GLU B N 1
ATOM 3496 C CA . GLU B 1 53 ? 16.891 1.45 -8.328 1 94.06 53 GLU B CA 1
ATOM 3497 C C . GLU B 1 53 ? 16.297 1.402 -9.734 1 94.06 53 GLU B C 1
ATOM 3499 O O . GLU B 1 53 ? 15.93 2.438 -10.297 1 94.06 53 GLU B O 1
ATOM 3504 N N . ASP B 1 54 ? 16.281 0.219 -10.297 1 94.94 54 ASP B N 1
ATOM 3505 C CA . ASP B 1 54 ? 15.688 0.021 -11.609 1 94.94 54 ASP B CA 1
ATOM 3506 C C . ASP B 1 54 ? 14.211 0.413 -11.617 1 94.94 54 ASP B C 1
ATOM 3508 O O . ASP B 1 54 ? 13.727 1.027 -12.57 1 94.94 54 ASP B O 1
ATOM 3512 N N . LEU B 1 55 ? 13.492 0.069 -10.57 1 94.56 55 LEU B N 1
ATOM 3513 C CA . LEU B 1 55 ? 12.086 0.436 -10.445 1 94.56 55 LEU B CA 1
ATOM 3514 C C . LEU B 1 55 ? 11.914 1.95 -10.469 1 94.56 55 LEU B C 1
ATOM 3516 O O . LEU B 1 55 ? 11.047 2.469 -11.18 1 94.56 55 LEU B O 1
ATOM 3520 N N . TYR B 1 56 ? 12.734 2.68 -9.711 1 94.5 56 TYR B N 1
ATOM 3521 C CA . TYR B 1 56 ? 12.633 4.129 -9.594 1 94.5 56 TYR B CA 1
ATOM 3522 C C . TYR B 1 56 ? 12.992 4.809 -10.906 1 94.5 56 TYR B C 1
ATOM 3524 O O . TYR B 1 56 ? 12.312 5.742 -11.344 1 94.5 56 TYR B O 1
ATOM 3532 N N . ASN B 1 57 ? 14.016 4.238 -11.547 1 92.62 57 ASN B N 1
ATOM 3533 C CA . ASN B 1 57 ? 14.477 4.812 -12.812 1 92.62 57 ASN B CA 1
ATOM 3534 C C . ASN B 1 57 ? 13.453 4.625 -13.922 1 92.62 57 ASN B C 1
ATOM 3536 O O . ASN B 1 57 ? 13.438 5.375 -14.898 1 92.62 57 ASN B O 1
ATOM 3540 N N . SER B 1 58 ? 12.609 3.664 -13.734 1 92.19 58 SER B N 1
ATOM 3541 C CA . SER B 1 58 ? 11.648 3.35 -14.781 1 92.19 58 SER B CA 1
ATOM 3542 C C . SER B 1 58 ? 10.273 3.932 -14.461 1 92.19 58 SER B C 1
ATOM 3544 O O . SER B 1 58 ? 9.32 3.752 -15.227 1 92.19 58 SER B O 1
ATOM 3546 N N . ALA B 1 59 ? 10.164 4.613 -13.32 1 93.38 59 ALA B N 1
ATOM 3547 C CA . ALA B 1 59 ? 8.875 5.18 -12.938 1 93.38 59 ALA B CA 1
ATOM 3548 C C . ALA B 1 59 ? 8.406 6.219 -13.945 1 93.38 59 ALA B C 1
ATOM 3550 O O . ALA B 1 59 ? 9.211 7.008 -14.453 1 93.38 59 ALA B O 1
ATOM 3551 N N . GLU B 1 60 ? 7.137 6.316 -14.25 1 90.69 60 GLU B N 1
ATOM 3552 C CA . GLU B 1 60 ? 6.582 7.074 -15.367 1 90.69 60 GLU B CA 1
ATOM 3553 C C . GLU B 1 60 ? 6.648 8.578 -15.102 1 90.69 60 GLU B C 1
ATOM 3555 O O . GLU B 1 60 ? 6.84 9.367 -16.031 1 90.69 60 GLU B O 1
ATOM 3560 N N . MET B 1 61 ? 6.434 9.039 -13.906 1 95.5 61 MET B N 1
ATOM 3561 C CA . MET B 1 61 ? 6.496 10.453 -13.523 1 95.5 61 MET B CA 1
ATOM 3562 C C . MET B 1 61 ? 5.605 11.297 -14.43 1 95.5 61 MET B C 1
ATOM 3564 O O . MET B 1 61 ? 6.051 12.305 -14.977 1 95.5 61 MET B O 1
ATOM 3568 N N . LYS B 1 62 ? 4.352 10.938 -14.562 1 96 62 LYS B N 1
ATOM 3569 C CA . LYS B 1 62 ? 3.41 11.469 -15.547 1 96 62 LYS B CA 1
ATOM 3570 C C . LYS B 1 62 ? 3.197 12.969 -15.336 1 96 62 LYS B C 1
ATOM 3572 O O . LYS B 1 62 ? 2.922 13.703 -16.281 1 96 62 LYS B O 1
ATOM 3577 N N . TYR B 1 63 ? 3.371 13.438 -14.141 1 98.12 63 TYR B N 1
ATOM 3578 C CA . TYR B 1 63 ? 3.066 14.828 -13.812 1 98.12 63 TYR B CA 1
ATOM 3579 C C . TYR B 1 63 ? 4.32 15.57 -13.367 1 98.12 63 TYR B C 1
ATOM 3581 O O . TYR B 1 63 ? 4.234 16.547 -12.633 1 98.12 63 TYR B O 1
ATOM 3589 N N . ALA B 1 64 ? 5.473 15 -13.703 1 97.94 64 ALA B N 1
ATOM 3590 C CA . ALA B 1 64 ? 6.672 15.82 -13.555 1 97.94 64 ALA B CA 1
ATOM 3591 C C . ALA B 1 64 ? 6.523 17.141 -14.305 1 97.94 64 ALA B C 1
ATOM 3593 O O . ALA B 1 64 ? 6.207 17.156 -15.5 1 97.94 64 ALA B O 1
ATOM 3594 N N . PHE B 1 65 ? 6.715 18.25 -13.641 1 98.38 65 PHE B N 1
ATOM 3595 C CA . PHE B 1 65 ? 6.434 19.547 -14.234 1 98.38 65 PHE B CA 1
ATOM 3596 C C . PHE B 1 65 ? 7.445 19.875 -15.328 1 98.38 65 PHE B C 1
ATOM 3598 O O . PHE B 1 65 ? 8.648 19.719 -15.125 1 98.38 65 PHE B O 1
ATOM 3605 N N . LYS B 1 66 ? 6.969 20.375 -16.469 1 96.62 66 LYS B N 1
ATOM 3606 C CA . LYS B 1 66 ? 7.832 20.688 -17.594 1 96.62 66 LYS B CA 1
ATOM 3607 C C . LYS B 1 66 ? 7.535 22.094 -18.141 1 96.62 66 LYS B C 1
ATOM 3609 O O . LYS B 1 66 ? 8.133 22.516 -19.125 1 96.62 66 LYS B O 1
ATOM 3614 N N . GLY B 1 67 ? 6.625 22.812 -17.5 1 97.12 67 GLY B N 1
ATOM 3615 C CA . GLY B 1 67 ? 6.195 24.109 -18.016 1 97.12 67 GLY B CA 1
ATOM 3616 C C . GLY B 1 67 ? 7.16 25.234 -17.672 1 97.12 67 GLY B C 1
ATOM 3617 O O . GLY B 1 67 ? 8.172 25 -17.016 1 97.12 67 GLY B O 1
ATOM 3618 N N . THR B 1 68 ? 6.762 26.453 -18.266 1 97.31 68 THR B N 1
ATOM 3619 C CA . THR B 1 68 ? 7.637 27.609 -18.062 1 97.31 68 THR B CA 1
ATOM 3620 C C . THR B 1 68 ? 6.816 28.875 -17.844 1 97.31 68 THR B C 1
ATOM 3622 O O . THR B 1 68 ? 7.375 29.938 -17.562 1 97.31 68 THR B O 1
ATOM 3625 N N . THR B 1 69 ? 5.465 28.75 -17.938 1 97.88 69 THR B N 1
ATOM 3626 C CA . THR B 1 69 ? 4.609 29.938 -17.797 1 97.88 69 THR B CA 1
ATOM 3627 C C . THR B 1 69 ? 3.588 29.734 -16.688 1 97.88 69 THR B C 1
ATOM 3629 O O . THR B 1 69 ? 3.273 28.609 -16.312 1 97.88 69 THR B O 1
ATOM 3632 N N . PRO B 1 70 ? 3.041 30.859 -16.203 1 98.06 70 PRO B N 1
ATOM 3633 C CA . PRO B 1 70 ? 2.01 30.75 -15.164 1 98.06 70 PRO B CA 1
ATOM 3634 C C . PRO B 1 70 ? 0.771 30 -15.641 1 98.06 70 PRO B C 1
ATOM 3636 O O . PRO B 1 70 ? 0.164 29.25 -14.867 1 98.06 70 PRO B O 1
ATOM 3639 N N . GLU B 1 71 ? 0.427 30.156 -16.859 1 98.19 71 GLU B N 1
ATOM 3640 C CA . GLU B 1 71 ? -0.734 29.469 -17.406 1 98.19 71 GLU B CA 1
ATOM 3641 C C . GLU B 1 71 ? -0.522 27.953 -17.438 1 98.19 71 GLU B C 1
ATOM 3643 O O . GLU B 1 71 ? -1.437 27.203 -17.109 1 98.19 71 GLU B O 1
ATOM 3648 N N . GLU B 1 72 ? 0.655 27.562 -17.812 1 98.38 72 GLU B N 1
ATOM 3649 C CA . GLU B 1 72 ? 0.984 26.141 -17.828 1 98.38 72 GLU B CA 1
ATOM 3650 C C . GLU B 1 72 ? 0.983 25.547 -16.422 1 98.38 72 GLU B C 1
ATOM 3652 O O . GLU B 1 72 ? 0.592 24.391 -16.219 1 98.38 72 GLU B O 1
ATOM 3657 N N . VAL B 1 73 ? 1.406 26.375 -15.492 1 98.69 73 VAL B N 1
ATOM 3658 C CA . VAL B 1 73 ? 1.391 25.938 -14.102 1 98.69 73 VAL B CA 1
ATOM 3659 C C . VAL B 1 73 ? -0.049 25.703 -13.648 1 98.69 73 VAL B C 1
ATOM 3661 O O . VAL B 1 73 ? -0.355 24.688 -13.023 1 98.69 73 VAL B O 1
ATOM 3664 N N . ASP B 1 74 ? -0.905 26.594 -13.977 1 98.38 74 ASP B N 1
ATOM 3665 C CA . ASP B 1 74 ? -2.303 26.516 -13.57 1 98.38 74 ASP B CA 1
ATOM 3666 C C . ASP B 1 74 ? -2.973 25.25 -14.125 1 98.38 74 ASP B C 1
ATOM 3668 O O . ASP B 1 74 ? -3.664 24.547 -13.398 1 98.38 74 ASP B O 1
ATOM 3672 N N . VAL B 1 75 ? -2.799 25.016 -15.367 1 98.5 75 VAL B N 1
ATOM 3673 C CA . VAL B 1 75 ? -3.393 23.859 -16.031 1 98.5 75 VAL B CA 1
ATOM 3674 C C . VAL B 1 75 ? -2.834 22.578 -15.414 1 98.5 75 VAL B C 1
ATOM 3676 O O . VAL B 1 75 ? -3.586 21.656 -15.102 1 98.5 75 VAL B O 1
ATOM 3679 N N . TRP B 1 76 ? -1.552 22.516 -15.273 1 98.75 76 TRP B N 1
ATOM 3680 C CA . TRP B 1 76 ? -0.848 21.375 -14.688 1 98.75 76 TRP B CA 1
ATOM 3681 C C . TRP B 1 76 ? -1.336 21.094 -13.273 1 98.75 76 TRP B C 1
ATOM 3683 O O . TRP B 1 76 ? -1.647 19.953 -12.922 1 98.75 76 TRP B O 1
ATOM 3693 N N . GLN B 1 77 ? -1.485 22.125 -12.492 1 98.88 77 GLN B N 1
ATOM 3694 C CA . GLN B 1 77 ? -1.901 21.969 -11.102 1 98.88 77 GLN B CA 1
ATOM 3695 C C . GLN B 1 77 ? -3.332 21.453 -11.008 1 98.88 77 GLN B C 1
ATOM 3697 O O . GLN B 1 77 ? -3.646 20.641 -10.141 1 98.88 77 GLN B O 1
ATOM 3702 N N . THR B 1 78 ? -4.141 21.969 -11.812 1 98.56 78 THR B N 1
ATOM 3703 C CA . THR B 1 78 ? -5.539 21.562 -11.781 1 98.56 78 THR B CA 1
ATOM 3704 C C . THR B 1 78 ? -5.676 20.062 -12.062 1 98.56 78 THR B C 1
ATOM 3706 O O . THR B 1 78 ? -6.355 19.359 -11.328 1 98.56 78 THR B O 1
ATOM 3709 N N . GLU B 1 79 ? -5 19.609 -13.055 1 98.5 79 GLU B N 1
ATOM 3710 C CA . GLU B 1 79 ? -5.062 18.203 -13.414 1 98.5 79 GLU B CA 1
ATOM 3711 C C . GLU B 1 79 ? -4.391 17.328 -12.352 1 98.5 79 GLU B C 1
ATOM 3713 O O . GLU B 1 79 ? -4.957 16.328 -11.906 1 98.5 79 GLU B O 1
ATOM 3718 N N . PHE B 1 80 ? -3.229 17.703 -12.023 1 98.75 80 PHE B N 1
ATOM 3719 C CA . PHE B 1 80 ? -2.422 16.875 -11.133 1 98.75 80 PHE B CA 1
ATOM 3720 C C . PHE B 1 80 ? -3.035 16.828 -9.734 1 98.75 80 PHE B C 1
ATOM 3722 O O . PHE B 1 80 ? -3.035 15.781 -9.086 1 98.75 80 PHE B O 1
ATOM 3729 N N . ARG B 1 81 ? -3.557 17.922 -9.219 1 98.88 81 ARG B N 1
ATOM 3730 C CA . ARG B 1 81 ? -4.172 17.938 -7.891 1 98.88 81 ARG B CA 1
ATOM 3731 C C . ARG B 1 81 ? -5.34 16.969 -7.816 1 98.88 81 ARG B C 1
ATOM 3733 O O . ARG B 1 81 ? -5.496 16.25 -6.82 1 98.88 81 ARG B O 1
ATOM 3740 N N . ASP B 1 82 ? -6.105 16.969 -8.805 1 98.62 82 ASP B N 1
ATOM 3741 C CA . ASP B 1 82 ? -7.23 16.031 -8.844 1 98.62 82 ASP B CA 1
ATOM 3742 C C . ASP B 1 82 ? -6.754 14.586 -8.781 1 98.62 82 ASP B C 1
ATOM 3744 O O . ASP B 1 82 ? -7.312 13.773 -8.047 1 98.62 82 ASP B O 1
ATOM 3748 N N . LYS B 1 83 ? -5.734 14.25 -9.547 1 98.56 83 LYS B N 1
ATOM 3749 C CA . LYS B 1 83 ? -5.191 12.898 -9.57 1 98.56 83 LYS B CA 1
ATOM 3750 C C . LYS B 1 83 ? -4.539 12.539 -8.242 1 98.56 83 LYS B C 1
ATOM 3752 O O . LYS B 1 83 ? -4.621 11.391 -7.793 1 98.56 83 LYS B O 1
ATOM 3757 N N . LEU B 1 84 ? -3.904 13.492 -7.645 1 98.81 84 LEU B N 1
ATOM 3758 C CA . LEU B 1 84 ? -3.281 13.266 -6.344 1 98.81 84 LEU B CA 1
ATOM 3759 C C . LEU B 1 84 ? -4.332 12.953 -5.285 1 98.81 84 LEU B C 1
ATOM 3761 O O . LEU B 1 84 ? -4.164 12.023 -4.488 1 98.81 84 LEU B O 1
ATOM 3765 N N . LYS B 1 85 ? -5.422 13.75 -5.266 1 98.81 85 LYS B N 1
ATOM 3766 C CA . LYS B 1 85 ? -6.5 13.516 -4.309 1 98.81 85 LYS B CA 1
ATOM 3767 C C . LYS B 1 85 ? -7.105 12.125 -4.488 1 98.81 85 LYS B C 1
ATOM 3769 O O . LYS B 1 85 ? -7.449 11.461 -3.51 1 98.81 85 LYS B O 1
ATOM 3774 N N . GLU B 1 86 ? -7.195 11.766 -5.719 1 98.12 86 GLU B N 1
ATOM 3775 C CA . GLU B 1 86 ? -7.699 10.422 -5.996 1 98.12 86 GLU B CA 1
ATOM 3776 C C . GLU B 1 86 ? -6.773 9.352 -5.426 1 98.12 86 GLU B C 1
ATOM 3778 O O . GLU B 1 86 ? -7.227 8.414 -4.777 1 98.12 86 GLU B O 1
ATOM 3783 N N . ARG B 1 87 ? -5.504 9.516 -5.664 1 98.06 87 ARG B N 1
ATOM 3784 C CA . ARG B 1 87 ? -4.508 8.547 -5.234 1 98.06 87 ARG B CA 1
ATOM 3785 C C . ARG B 1 87 ? -4.43 8.477 -3.713 1 98.06 87 ARG B C 1
ATOM 3787 O O . ARG B 1 87 ? -4.168 7.41 -3.15 1 98.06 87 ARG B O 1
ATOM 3794 N N . LEU B 1 88 ? -4.703 9.547 -3.084 1 98.69 88 LEU B N 1
ATOM 3795 C CA . LEU B 1 88 ? -4.605 9.625 -1.631 1 98.69 88 LEU B CA 1
ATOM 3796 C C . LEU B 1 88 ? -5.879 9.109 -0.969 1 98.69 88 LEU B C 1
ATOM 3798 O O . LEU B 1 88 ? -5.902 8.875 0.241 1 98.69 88 LEU B O 1
ATOM 3802 N N . GLY B 1 89 ? -6.922 8.922 -1.71 1 98.06 89 GLY B N 1
ATOM 3803 C CA . GLY B 1 89 ? -8.203 8.484 -1.178 1 98.06 89 GLY B CA 1
ATOM 3804 C C . GLY B 1 89 ? -9.094 9.633 -0.753 1 98.06 89 GLY B C 1
ATOM 3805 O O . GLY B 1 89 ? -10.188 9.422 -0.214 1 98.06 89 GLY B O 1
ATOM 3806 N N . ILE B 1 90 ? -8.719 10.844 -1.021 1 98.62 90 ILE B N 1
ATOM 3807 C CA . ILE B 1 90 ? -9.461 12.016 -0.583 1 98.62 90 ILE B CA 1
ATOM 3808 C C . ILE B 1 90 ? -10.727 12.164 -1.417 1 98.62 90 ILE B C 1
ATOM 3810 O O . ILE B 1 90 ? -11.797 12.484 -0.885 1 98.62 90 ILE B O 1
ATOM 3814 N N . SER B 1 91 ? -10.609 11.953 -2.754 1 97.88 91 SER B N 1
ATOM 3815 C CA . SER B 1 91 ? -11.773 12.047 -3.623 1 97.88 91 SER B CA 1
ATOM 3816 C C . SER B 1 91 ? -12.859 11.062 -3.191 1 97.88 91 SER B C 1
ATOM 3818 O O . SER B 1 91 ? -14.055 11.375 -3.262 1 97.88 91 SER B O 1
ATOM 3820 N N . GLN B 1 92 ? -12.445 9.922 -2.805 1 95.94 92 GLN B N 1
ATOM 3821 C CA . GLN B 1 92 ? -13.383 8.93 -2.293 1 95.94 92 GLN B CA 1
ATOM 3822 C C . GLN B 1 92 ? -14.086 9.43 -1.032 1 95.94 92 GLN B C 1
ATOM 3824 O O . GLN B 1 92 ? -15.297 9.289 -0.892 1 95.94 92 GLN B O 1
ATOM 3829 N N . LEU B 1 93 ? -13.336 9.977 -0.117 1 96.81 93 LEU B N 1
ATOM 3830 C CA . LEU B 1 93 ? -13.883 10.531 1.121 1 96.81 93 LEU B CA 1
ATOM 3831 C C . LEU B 1 93 ? -14.883 11.641 0.83 1 96.81 93 LEU B C 1
ATOM 3833 O O . LEU B 1 93 ? -15.953 11.688 1.441 1 96.81 93 LEU B O 1
ATOM 3837 N N . GLU B 1 94 ? -14.539 12.484 -0.116 1 96.81 94 GLU B N 1
ATOM 3838 C CA . GLU B 1 94 ? -15.422 13.578 -0.49 1 96.81 94 GLU B CA 1
ATOM 3839 C C . GLU B 1 94 ? -16.766 13.062 -1.005 1 96.81 94 GLU B C 1
ATOM 3841 O O . GLU B 1 94 ? -17.812 13.609 -0.672 1 96.81 94 GLU B O 1
ATOM 3846 N N . ARG B 1 95 ? -16.688 11.992 -1.778 1 94.75 95 ARG B N 1
ATOM 3847 C CA . ARG B 1 95 ? -17.906 11.422 -2.314 1 94.75 95 ARG B CA 1
ATOM 3848 C C . ARG B 1 95 ? -18.719 10.727 -1.22 1 94.75 95 ARG B C 1
ATOM 3850 O O . ARG B 1 95 ? -19.922 10.945 -1.098 1 94.75 95 ARG B O 1
ATOM 3857 N N . GLN B 1 96 ? -18.094 9.992 -0.377 1 94.25 96 GLN B N 1
ATOM 3858 C CA . GLN B 1 96 ? -18.766 9.156 0.616 1 94.25 96 GLN B CA 1
ATOM 3859 C C . GLN B 1 96 ? -19.328 10 1.759 1 94.25 96 GLN B C 1
ATOM 3861 O O . GLN B 1 96 ? -20.297 9.609 2.408 1 94.25 96 GLN B O 1
ATOM 3866 N N . LEU B 1 97 ? -18.703 11.156 1.978 1 96.19 97 LEU B N 1
ATOM 3867 C CA . LEU B 1 97 ? -19.078 11.961 3.135 1 96.19 97 LEU B CA 1
ATOM 3868 C C . LEU B 1 97 ? -19.641 13.312 2.699 1 96.19 97 LEU B C 1
ATOM 3870 O O . LEU B 1 97 ? -19.547 14.297 3.438 1 96.19 97 LEU B O 1
ATOM 3874 N N . ALA B 1 98 ? -20.156 13.375 1.513 1 93.94 98 ALA B N 1
ATOM 3875 C CA . ALA B 1 98 ? -20.672 14.609 0.93 1 93.94 98 ALA B CA 1
ATOM 3876 C C . ALA B 1 98 ? -21.766 15.219 1.808 1 93.94 98 ALA B C 1
ATOM 3878 O O . ALA B 1 98 ? -21.875 16.438 1.914 1 93.94 98 ALA B O 1
ATOM 3879 N N . SER B 1 99 ? -22.562 14.391 2.521 1 93.75 99 SER B N 1
ATOM 3880 C CA . SER B 1 99 ? -23.672 14.883 3.318 1 93.75 99 SER B CA 1
ATOM 3881 C C . SER B 1 99 ? -23.359 14.836 4.809 1 93.75 99 SER B C 1
ATOM 3883 O O . SER B 1 99 ? -24.234 15.086 5.645 1 93.75 99 SER B O 1
ATOM 3885 N N . PHE B 1 100 ? -22.219 14.43 5.07 1 95.75 100 PHE B N 1
ATOM 3886 C CA . PHE B 1 100 ? -21.812 14.352 6.473 1 95.75 100 PHE B CA 1
ATOM 3887 C C . PHE B 1 100 ? -21.5 15.734 7.023 1 95.75 100 PHE B C 1
ATOM 3889 O O . PHE B 1 100 ? -20.75 16.5 6.406 1 95.75 100 PHE B O 1
ATOM 3896 N N . LYS B 1 101 ? -22.016 16.078 8.156 1 94.75 101 LYS B N 1
ATOM 3897 C CA . LYS B 1 101 ? -21.75 17.359 8.797 1 94.75 101 LYS B CA 1
ATOM 3898 C C . LYS B 1 101 ? -20.703 17.219 9.898 1 94.75 101 LYS B C 1
ATOM 3900 O O . LYS B 1 101 ? -20.812 16.344 10.758 1 94.75 101 LYS B O 1
ATOM 3905 N N . ILE B 1 102 ? -19.766 18.094 9.867 1 94.5 102 ILE B N 1
ATOM 3906 C CA . ILE B 1 102 ? -18.719 18.078 10.883 1 94.5 102 ILE B CA 1
ATOM 3907 C C . ILE B 1 102 ? -19.297 18.5 12.227 1 94.5 102 ILE B C 1
ATOM 3909 O O . ILE B 1 102 ? -20.156 19.375 12.297 1 94.5 102 ILE B O 1
ATOM 3913 N N . LYS B 1 103 ? -18.828 17.812 13.227 1 96 103 LYS B N 1
ATOM 3914 C CA . LYS B 1 103 ? -19.203 18.078 14.609 1 96 103 LYS B CA 1
ATOM 3915 C C . LYS B 1 103 ? -17.984 18.109 15.516 1 96 103 LYS B C 1
ATOM 3917 O O . LYS B 1 103 ? -17.031 17.328 15.32 1 96 103 LYS B O 1
ATOM 3922 N N . ALA B 1 104 ? -17.938 19.078 16.438 1 98.06 104 ALA B N 1
ATOM 3923 C CA . ALA B 1 104 ? -16.859 19.141 17.422 1 98.06 104 ALA B CA 1
ATOM 3924 C C . ALA B 1 104 ? -17.406 19.344 18.828 1 98.06 104 ALA B C 1
ATOM 3926 O O . ALA B 1 104 ? -18.484 19.891 19 1 98.06 104 ALA B O 1
ATOM 3927 N N . ARG B 1 105 ? -16.703 18.859 19.781 1 97.81 105 ARG B N 1
ATOM 3928 C CA . ARG B 1 105 ? -17.094 18.969 21.172 1 97.81 105 ARG B CA 1
ATOM 3929 C C . ARG B 1 105 ? -15.914 19.359 22.047 1 97.81 105 ARG B C 1
ATOM 3931 O O . ARG B 1 105 ? -14.852 18.75 21.969 1 97.81 105 ARG B O 1
ATOM 3938 N N . LYS B 1 106 ? -16.141 20.375 22.875 1 98.31 106 LYS B N 1
ATOM 3939 C CA . LYS B 1 106 ? -15.117 20.781 23.844 1 98.31 106 LYS B CA 1
ATOM 3940 C C . LYS B 1 106 ? -15.086 19.859 25.047 1 98.31 106 LYS B C 1
ATOM 3942 O O . LYS B 1 106 ? -16.125 19.562 25.641 1 98.31 106 LYS B O 1
ATOM 3947 N N . ILE B 1 107 ? -13.953 19.422 25.375 1 97.56 107 ILE B N 1
ATOM 3948 C CA . ILE B 1 107 ? -13.781 18.5 26.5 1 97.56 107 ILE B CA 1
ATOM 3949 C C . ILE B 1 107 ? -13.406 19.297 27.75 1 97.56 107 ILE B C 1
ATOM 3951 O O . ILE B 1 107 ? -13.906 19 28.844 1 97.56 107 ILE B O 1
ATOM 3955 N N . ASN B 1 108 ? -12.43 20.203 27.625 1 96.44 108 ASN B N 1
ATOM 3956 C CA . ASN B 1 108 ? -12 21.031 28.734 1 96.44 108 ASN B CA 1
ATOM 3957 C C . ASN B 1 108 ? -11.328 22.312 28.25 1 96.44 108 ASN B C 1
ATOM 3959 O O . ASN B 1 108 ? -11.023 22.438 27.062 1 96.44 108 ASN B O 1
ATOM 3963 N N . SER B 1 109 ? -11.227 23.297 29.203 1 98 109 SER B N 1
ATOM 3964 C CA . SER B 1 109 ? -10.594 24.578 28.938 1 98 109 SER B CA 1
ATOM 3965 C C . SER B 1 109 ? -9.781 25.062 30.141 1 98 109 SER B C 1
ATOM 3967 O O . SER B 1 109 ? -10.211 24.906 31.281 1 98 109 SER B O 1
ATOM 3969 N N . GLU B 1 110 ? -8.594 25.547 29.828 1 97.19 110 GLU B N 1
ATOM 3970 C CA . GLU B 1 110 ? -7.742 26.047 30.891 1 97.19 110 GLU B CA 1
ATOM 3971 C C . GLU B 1 110 ? -7.02 27.312 30.484 1 97.19 110 GLU B C 1
ATOM 3973 O O . GLU B 1 110 ? -6.598 27.453 29.328 1 97.19 110 GLU B O 1
ATOM 3978 N N . ASP B 1 111 ? -6.93 28.25 31.406 1 97.88 111 ASP B N 1
ATOM 3979 C CA . ASP B 1 111 ? -6.094 29.438 31.234 1 97.88 111 ASP B CA 1
ATOM 3980 C C . ASP B 1 111 ? -4.641 29.141 31.594 1 97.88 111 ASP B C 1
ATOM 3982 O O . ASP B 1 111 ? -4.324 28.938 32.781 1 97.88 111 ASP B O 1
ATOM 3986 N N . ILE B 1 112 ? -3.768 29.25 30.641 1 95.94 112 ILE B N 1
ATOM 3987 C CA . ILE B 1 112 ? -2.391 28.844 30.906 1 95.94 112 ILE B CA 1
ATOM 3988 C C . ILE B 1 112 ? -1.496 30.094 30.953 1 95.94 112 ILE B C 1
ATOM 3990 O O . ILE B 1 112 ? -0.293 30 30.703 1 95.94 112 ILE B O 1
ATOM 3994 N N . GLY B 1 113 ? -2.096 31.172 31.188 1 95.81 113 GLY B N 1
ATOM 3995 C CA . GLY B 1 113 ? -1.365 32.438 31.312 1 95.81 113 GLY B CA 1
ATOM 3996 C C . GLY B 1 113 ? -1.323 33.219 30.031 1 95.81 113 GLY B C 1
ATOM 3997 O O . GLY B 1 113 ? -2.076 34.188 29.859 1 95.81 113 GLY B O 1
ATOM 3998 N N . TYR B 1 114 ? -0.634 32.719 29.047 1 93.5 114 TYR B N 1
ATOM 3999 C CA . TYR B 1 114 ? -0.45 33.469 27.828 1 93.5 114 TYR B CA 1
ATOM 4000 C C . TYR B 1 114 ? -1.506 33.094 26.797 1 93.5 114 TYR B C 1
ATOM 4002 O O . TYR B 1 114 ? -1.646 33.781 25.766 1 93.5 114 TYR B O 1
ATOM 4010 N N . ALA B 1 115 ? -2.336 32.125 27.109 1 97.94 115 ALA B N 1
ATOM 4011 C CA . ALA B 1 115 ? -3.361 31.641 26.188 1 97.94 115 ALA B CA 1
ATOM 4012 C C . ALA B 1 115 ? -4.438 30.859 26.922 1 97.94 115 ALA B C 1
ATOM 4014 O O . ALA B 1 115 ? -4.25 30.453 28.062 1 97.94 115 ALA B O 1
ATOM 4015 N N . ILE B 1 116 ? -5.551 30.75 26.234 1 98.38 116 ILE B N 1
ATOM 4016 C CA . ILE B 1 116 ? -6.523 29.75 26.641 1 98.38 116 ILE B CA 1
ATOM 4017 C C . ILE B 1 116 ? -6.262 28.453 25.875 1 98.38 116 ILE B C 1
ATOM 4019 O O . ILE B 1 116 ? -6.129 28.453 24.656 1 98.38 116 ILE B O 1
ATOM 4023 N N . ARG B 1 117 ? -6.074 27.375 26.594 1 98.56 117 ARG B N 1
ATOM 4024 C CA . ARG B 1 117 ? -5.867 26.062 26 1 98.56 117 ARG B CA 1
ATOM 4025 C C . ARG B 1 117 ? -7.094 25.172 26.203 1 98.56 117 ARG B C 1
ATOM 4027 O O . ARG B 1 117 ? -7.555 25 27.328 1 98.56 117 ARG B O 1
ATOM 4034 N N . GLU B 1 118 ? -7.598 24.641 25.094 1 98.69 118 GLU B N 1
ATOM 4035 C CA . GLU B 1 118 ? -8.797 23.812 25.141 1 98.69 118 GLU B CA 1
ATOM 4036 C C . GLU B 1 118 ? -8.547 22.453 24.484 1 98.69 118 GLU B C 1
ATOM 4038 O O . GLU B 1 118 ? -7.852 22.359 23.484 1 98.69 118 GLU B O 1
ATOM 4043 N N . ARG B 1 119 ? -9.07 21.406 25.109 1 98.06 119 ARG B N 1
ATOM 4044 C CA . ARG B 1 119 ? -9.117 20.078 24.5 1 98.06 119 ARG B CA 1
ATOM 4045 C C . ARG B 1 119 ? -10.453 19.844 23.797 1 98.06 119 ARG B C 1
ATOM 4047 O O . ARG B 1 119 ? -11.516 20.156 24.359 1 98.06 119 ARG B O 1
ATOM 4054 N N . TRP B 1 120 ? -10.367 19.375 22.594 1 98.5 120 TRP B N 1
ATOM 4055 C CA . TRP B 1 120 ? -11.547 19.172 21.75 1 98.5 120 TRP B CA 1
ATOM 4056 C C . TRP B 1 120 ? -11.516 17.797 21.094 1 98.5 120 TRP B C 1
ATOM 4058 O O . TRP B 1 120 ? -10.477 17.141 21.078 1 98.5 120 TRP B O 1
ATOM 4068 N N . GLU B 1 121 ? -12.672 17.344 20.641 1 98.38 121 GLU B N 1
ATOM 4069 C CA . GLU B 1 121 ? -12.828 16.266 19.672 1 98.38 121 GLU B CA 1
ATOM 4070 C C . GLU B 1 121 ? -13.641 16.734 18.453 1 98.38 121 GLU B C 1
ATOM 4072 O O . GLU B 1 121 ? -14.602 17.484 18.609 1 98.38 121 GLU B O 1
ATOM 4077 N N . ILE B 1 122 ? -13.242 16.359 17.328 1 98.56 122 ILE B N 1
ATOM 4078 C CA . ILE B 1 122 ? -13.969 16.688 16.109 1 98.56 122 ILE B CA 1
ATOM 4079 C C . ILE B 1 122 ? -14.242 15.422 15.312 1 98.56 122 ILE B C 1
ATOM 4081 O O . ILE B 1 122 ? -13.344 14.609 15.094 1 98.56 122 ILE B O 1
ATOM 4085 N N . TRP B 1 123 ? -15.516 15.203 14.922 1 98.31 123 TRP B N 1
ATOM 4086 C CA . TRP B 1 123 ? -15.836 14.094 14.039 1 98.31 123 TRP B CA 1
ATOM 4087 C C . TRP B 1 123 ? -15.539 14.445 12.586 1 98.31 123 TRP B C 1
ATOM 4089 O O . TRP B 1 123 ? -16.312 15.148 11.93 1 98.31 123 TRP B O 1
ATOM 4099 N N . THR B 1 124 ? -14.438 13.953 12.078 1 97.75 124 THR B N 1
ATOM 4100 C CA . THR B 1 124 ? -14.094 14.18 10.68 1 97.75 124 THR B CA 1
ATOM 4101 C C . THR B 1 124 ? -14.703 13.094 9.797 1 97.75 124 THR B C 1
ATOM 4103 O O . THR B 1 124 ? -14.797 13.258 8.578 1 97.75 124 THR B O 1
ATOM 4106 N N . GLU B 1 125 ? -15.023 11.992 10.312 1 97.5 125 GLU B N 1
ATOM 4107 C CA . GLU B 1 125 ? -15.852 10.891 9.828 1 97.5 125 GLU B CA 1
ATOM 4108 C C . GLU B 1 125 ? -16.781 10.375 10.922 1 97.5 125 GLU B C 1
ATOM 4110 O O . GLU B 1 125 ? -16.531 10.594 12.109 1 97.5 125 GLU B O 1
ATOM 4115 N N . PRO B 1 126 ? -17.766 9.633 10.539 1 96.62 126 PRO B N 1
ATOM 4116 C CA . PRO B 1 126 ? -18.703 9.164 11.562 1 96.62 126 PRO B CA 1
ATOM 4117 C C . PRO B 1 126 ? -18.016 8.398 12.695 1 96.62 126 PRO B C 1
ATOM 4119 O O . PRO B 1 126 ? -18.406 8.539 13.859 1 96.62 126 PRO B O 1
ATOM 4122 N N . THR B 1 127 ? -17.016 7.656 12.391 1 96.94 127 THR B N 1
ATOM 4123 C CA . THR B 1 127 ? -16.391 6.758 13.359 1 96.94 127 THR B CA 1
ATOM 4124 C C . THR B 1 127 ? -15.062 7.332 13.852 1 96.94 127 THR B C 1
ATOM 4126 O O . THR B 1 127 ? -14.273 6.621 14.477 1 96.94 127 THR B O 1
ATOM 4129 N N . VAL B 1 128 ? -14.773 8.625 13.586 1 97.38 128 VAL B N 1
ATOM 4130 C CA . VAL B 1 128 ? -13.453 9.156 13.922 1 97.38 128 VAL B CA 1
ATOM 4131 C C . VAL B 1 128 ? -13.617 10.453 14.711 1 97.38 128 VAL B C 1
ATOM 4133 O O . VAL B 1 128 ? -13.422 11.547 14.164 1 97.38 128 VAL B O 1
ATOM 4136 N N . PRO B 1 129 ? -13.969 10.367 15.945 1 97.94 129 PRO B N 1
ATOM 4137 C CA . PRO B 1 129 ? -13.805 11.523 16.828 1 97.94 129 PRO B CA 1
ATOM 4138 C C . PRO B 1 129 ? -12.344 11.844 17.125 1 97.94 129 PRO B C 1
ATOM 4140 O O . PRO B 1 129 ? -11.766 11.297 18.062 1 97.94 129 PRO B O 1
ATOM 4143 N N . LEU B 1 130 ? -11.789 12.727 16.406 1 97.94 130 LEU B N 1
ATOM 4144 C CA . LEU B 1 130 ? -10.367 13.039 16.438 1 97.94 130 LEU B CA 1
ATOM 4145 C C . LEU B 1 130 ? -10.055 14.062 17.516 1 97.94 130 LEU B C 1
ATOM 4147 O O . LEU B 1 130 ? -10.555 15.188 17.484 1 97.94 130 LEU B O 1
ATOM 4151 N N . PRO B 1 131 ? -9.211 13.711 18.453 1 97.75 131 PRO B N 1
ATOM 4152 C CA . PRO B 1 131 ? -8.812 14.688 19.469 1 97.75 131 PRO B CA 1
ATOM 4153 C C . PRO B 1 131 ? -7.883 15.766 18.906 1 97.75 131 PRO B C 1
ATOM 4155 O O . PRO B 1 131 ? -7.031 15.477 18.062 1 97.75 131 PRO B O 1
ATOM 4158 N N . PHE B 1 132 ? -8.055 16.953 19.406 1 98.38 132 PHE B N 1
ATOM 4159 C CA . PHE B 1 132 ? -7.113 18.016 19.109 1 98.38 132 PHE B CA 1
ATOM 4160 C C . PHE B 1 132 ? -7.086 19.031 20.25 1 98.38 132 PHE B C 1
ATOM 4162 O O . PHE B 1 132 ? -7.957 19.031 21.125 1 98.38 132 PHE B O 1
ATOM 4169 N N . VAL B 1 133 ? -6.008 19.828 20.297 1 98.62 133 VAL B N 1
ATOM 4170 C CA . VAL B 1 133 ? -5.875 20.922 21.25 1 98.62 133 VAL B CA 1
ATOM 4171 C C . VAL B 1 133 ? -5.938 22.266 20.531 1 98.62 133 VAL B C 1
ATOM 4173 O O . VAL B 1 133 ? -5.293 22.453 19.5 1 98.62 133 VAL B O 1
ATOM 4176 N N . LEU B 1 134 ? -6.766 23.062 21.031 1 98.81 134 LEU B N 1
ATOM 4177 C CA . LEU B 1 134 ? -6.922 24.438 20.547 1 98.81 134 LEU B CA 1
ATOM 4178 C C . LEU B 1 134 ? -6.266 25.422 21.5 1 98.81 134 LEU B C 1
ATOM 4180 O O . LEU B 1 134 ? -6.5 25.375 22.719 1 98.81 134 LEU B O 1
ATOM 4184 N N . LEU B 1 135 ? -5.414 26.281 20.969 1 98.75 135 LEU B N 1
ATOM 4185 C CA . LEU B 1 135 ? -4.84 27.375 21.734 1 98.75 135 LEU B CA 1
ATOM 4186 C C . LEU B 1 135 ? -5.312 28.719 21.188 1 98.75 135 LEU B C 1
ATOM 4188 O O . LEU B 1 135 ? -5.164 29 20 1 98.75 135 LEU B O 1
ATOM 4192 N N . LEU B 1 136 ? -5.852 29.547 22.078 1 98.5 136 LEU B N 1
ATOM 4193 C CA . LEU B 1 136 ? -6.359 30.859 21.734 1 98.5 136 LEU B CA 1
ATOM 4194 C C . LEU B 1 136 ? -5.523 31.953 22.391 1 98.5 136 LEU B C 1
ATOM 4196 O O . LEU B 1 136 ? -5.363 31.969 23.609 1 98.5 136 LEU B O 1
ATOM 4200 N N . PRO B 1 137 ? -5.043 32.844 21.547 1 97.56 137 PRO B N 1
ATOM 4201 C CA . PRO B 1 137 ? -4.293 33.969 22.172 1 97.56 137 PRO B CA 1
ATOM 4202 C C . PRO B 1 137 ? -5.184 34.906 22.969 1 97.56 137 PRO B C 1
ATOM 4204 O O . PRO B 1 137 ? -6.348 35.094 22.609 1 97.56 137 PRO B O 1
ATOM 4207 N N . LYS B 1 138 ? -4.582 35.469 23.938 1 95.44 138 LYS B N 1
ATOM 4208 C CA . LYS B 1 138 ? -5.328 36.406 24.766 1 95.44 138 LYS B CA 1
ATOM 4209 C C . LYS B 1 138 ? -5.176 37.812 24.25 1 95.44 138 LYS B C 1
ATOM 4211 O O . LYS B 1 138 ? -4.191 38.156 23.594 1 95.44 138 LYS B O 1
ATOM 4216 N N . ASN B 1 139 ? -6.191 38.625 24.578 1 92.31 139 ASN B N 1
ATOM 4217 C CA . ASN B 1 139 ? -6.172 40.062 24.344 1 92.31 139 ASN B CA 1
ATOM 4218 C C . ASN B 1 139 ? -5.984 40.406 22.875 1 92.31 139 ASN B C 1
ATOM 4220 O O . ASN B 1 139 ? -5.207 41.312 22.531 1 92.31 139 ASN B O 1
ATOM 4224 N N . LYS B 1 140 ? -6.484 39.625 21.984 1 91.56 140 LYS B N 1
ATOM 4225 C CA . LYS B 1 140 ? -6.5 39.875 20.562 1 91.56 140 LYS B CA 1
ATOM 4226 C C . LYS B 1 140 ? -7.926 40.125 20.062 1 91.56 140 LYS B C 1
ATOM 4228 O O . LYS B 1 140 ? -8.875 39.5 20.562 1 91.56 140 LYS B O 1
ATOM 4233 N N . GLU B 1 141 ? -8.031 41.062 19.219 1 91 141 GLU B N 1
ATOM 4234 C CA . GLU B 1 141 ? -9.336 41.375 18.641 1 91 141 GLU B CA 1
ATOM 4235 C C . GLU B 1 141 ? -9.367 41.125 17.141 1 91 141 GLU B C 1
ATOM 4237 O O . GLU B 1 141 ? -8.328 41.062 16.484 1 91 141 GLU B O 1
ATOM 4242 N N . GLY B 1 142 ? -10.516 40.781 16.672 1 93.5 142 GLY B N 1
ATOM 4243 C CA . GLY B 1 142 ? -10.703 40.594 15.242 1 93.5 142 GLY B CA 1
ATOM 4244 C C . GLY B 1 142 ? -10.336 39.188 14.789 1 93.5 142 GLY B C 1
ATOM 4245 O O . GLY B 1 142 ? -10.172 38.281 15.617 1 93.5 142 GLY B O 1
ATOM 4246 N N . ASN B 1 143 ? -10.328 39.094 13.438 1 96.62 143 ASN B N 1
ATOM 4247 C CA . ASN B 1 143 ? -9.93 37.812 12.867 1 96.62 143 ASN B CA 1
ATOM 4248 C C . ASN B 1 143 ? -8.422 37.594 12.953 1 96.62 143 ASN B C 1
ATOM 4250 O O . ASN B 1 143 ? -7.648 38.531 12.695 1 96.62 143 ASN B O 1
ATOM 4254 N N . LEU B 1 144 ? -8.031 36.5 13.359 1 97.81 144 LEU B N 1
ATOM 4255 C CA . LEU B 1 144 ? -6.629 36.156 13.602 1 97.81 144 LEU B CA 1
ATOM 4256 C C . LEU B 1 144 ? -6.141 35.094 12.625 1 97.81 144 LEU B C 1
ATOM 4258 O O . LEU B 1 144 ? -6.934 34.312 12.109 1 97.81 144 LEU B O 1
ATOM 4262 N N . PRO B 1 145 ? -4.844 35.125 12.32 1 97.94 145 PRO B N 1
ATOM 4263 C CA . PRO B 1 145 ? -4.305 34.031 11.539 1 97.94 145 PRO B CA 1
ATOM 4264 C C . PRO B 1 145 ? -4.41 32.688 12.273 1 97.94 145 PRO B C 1
ATOM 4266 O O . PRO B 1 145 ? -4.41 32.656 13.508 1 97.94 145 PRO B O 1
ATOM 4269 N N . LEU B 1 146 ? -4.523 31.625 11.516 1 98.69 146 LEU B N 1
ATOM 4270 C CA . LEU B 1 146 ? -4.641 30.266 12.031 1 98.69 146 LEU B CA 1
ATOM 4271 C C . LEU B 1 146 ? -3.408 29.438 11.68 1 98.69 146 LEU B C 1
ATOM 4273 O O . LEU B 1 146 ? -2.928 29.484 10.539 1 98.69 146 LEU B O 1
ATOM 4277 N N . MET B 1 147 ? -2.91 28.75 12.664 1 98.81 147 MET B N 1
ATOM 4278 C CA . MET B 1 147 ? -1.883 27.766 12.375 1 98.81 147 MET B CA 1
ATOM 4279 C C . MET B 1 147 ? -2.312 26.375 12.852 1 98.81 147 MET B C 1
ATOM 4281 O O . MET B 1 147 ? -2.682 26.203 14.016 1 98.81 147 MET B O 1
ATOM 4285 N N . ILE B 1 148 ? -2.328 25.406 11.977 1 98.94 148 ILE B N 1
ATOM 4286 C CA . ILE B 1 148 ? -2.525 24 12.32 1 98.94 148 ILE B CA 1
ATOM 4287 C C . ILE B 1 148 ? -1.18 23.281 12.32 1 98.94 148 ILE B C 1
ATOM 4289 O O . ILE B 1 148 ? -0.39 23.422 11.383 1 98.94 148 ILE B O 1
ATOM 4293 N N . THR B 1 149 ? -0.951 22.453 13.398 1 98.75 149 THR B N 1
ATOM 4294 C CA . THR B 1 149 ? 0.399 21.953 13.641 1 98.75 149 THR B CA 1
ATOM 4295 C C . THR B 1 149 ? 0.395 20.438 13.812 1 98.75 149 THR B C 1
ATOM 4297 O O . THR B 1 149 ? 0.527 19.938 14.922 1 98.75 149 THR B O 1
ATOM 4300 N N . PRO B 1 150 ? 0.317 19.672 12.695 1 98.25 150 PRO B N 1
ATOM 4301 C CA . PRO B 1 150 ? 0.343 18.203 12.805 1 98.25 150 PRO B CA 1
ATOM 4302 C C . PRO B 1 150 ? 1.68 17.672 13.32 1 98.25 150 PRO B C 1
ATOM 4304 O O . PRO B 1 150 ? 2.738 18.172 12.922 1 98.25 150 PRO B O 1
ATOM 4307 N N . HIS B 1 151 ? 1.61 16.703 14.156 1 96.31 151 HIS B N 1
ATOM 4308 C CA . HIS B 1 151 ? 2.822 16.141 14.742 1 96.31 151 HIS B CA 1
ATOM 4309 C C . HIS B 1 151 ? 3.289 14.906 13.977 1 96.31 151 HIS B C 1
ATOM 4311 O O . HIS B 1 151 ? 2.529 14.328 13.195 1 96.31 151 HIS B O 1
ATOM 4317 N N . GLY B 1 152 ? 4.578 14.547 14.156 1 93.81 152 GLY B N 1
ATOM 4318 C CA . GLY B 1 152 ? 5.148 13.32 13.625 1 93.81 152 GLY B CA 1
ATOM 4319 C C . GLY B 1 152 ? 5.309 12.234 14.672 1 93.81 152 GLY B C 1
ATOM 4320 O O . GLY B 1 152 ? 4.52 12.156 15.617 1 93.81 152 GLY B O 1
ATOM 4321 N N . HIS B 1 153 ? 6.312 11.367 14.328 1 89.56 153 HIS B N 1
ATOM 4322 C CA . HIS B 1 153 ? 6.602 10.297 15.273 1 89.56 153 HIS B CA 1
ATOM 4323 C C . HIS B 1 153 ? 7.371 10.82 16.484 1 89.56 153 HIS B C 1
ATOM 4325 O O . HIS B 1 153 ? 8.133 11.789 16.359 1 89.56 153 HIS B O 1
ATOM 4331 N N . GLY B 1 154 ? 7.371 10.289 17.641 1 72.75 154 GLY B N 1
ATOM 4332 C CA . GLY B 1 154 ? 8.188 10.602 18.797 1 72.75 154 GLY B CA 1
ATOM 4333 C C . GLY B 1 154 ? 7.566 11.648 19.703 1 72.75 154 GLY B C 1
ATOM 4334 O O . GLY B 1 154 ? 7.922 11.758 20.875 1 72.75 154 GLY B O 1
ATOM 4335 N N . LYS B 1 155 ? 6.84 12.492 18.984 1 71.5 155 LYS B N 1
ATOM 4336 C CA . LYS B 1 155 ? 6.086 13.453 19.781 1 71.5 155 LYS B CA 1
ATOM 4337 C C . LYS B 1 155 ? 4.602 13.422 19.438 1 71.5 155 LYS B C 1
ATOM 4339 O O . LYS B 1 155 ? 4.195 12.734 18.5 1 71.5 155 LYS B O 1
ATOM 4344 N N . ASN B 1 156 ? 3.844 14.109 20.312 1 80.5 156 ASN B N 1
ATOM 4345 C CA . ASN B 1 156 ? 2.395 13.992 20.188 1 80.5 156 ASN B CA 1
ATOM 4346 C C . ASN B 1 156 ? 1.712 15.359 20.297 1 80.5 156 ASN B C 1
ATOM 4348 O O . ASN B 1 156 ? 2.381 16.391 20.344 1 80.5 156 ASN B O 1
ATOM 4352 N N . THR B 1 157 ? 0.472 15.273 20.125 1 89.62 157 THR B N 1
ATOM 4353 C CA . THR B 1 157 ? -0.415 16.422 20.219 1 89.62 157 THR B CA 1
ATOM 4354 C C . THR B 1 157 ? -0.125 17.234 21.484 1 89.62 157 THR B C 1
ATOM 4356 O O . THR B 1 157 ? -0.05 18.469 21.438 1 89.62 157 THR B O 1
ATOM 4359 N N . GLU B 1 158 ? 0.149 16.625 22.516 1 90.88 158 GLU B N 1
ATOM 4360 C CA . GLU B 1 158 ? 0.376 17.266 23.812 1 90.88 158 GLU B CA 1
ATOM 4361 C C . GLU B 1 158 ? 1.67 18.062 23.797 1 90.88 158 GLU B C 1
ATOM 4363 O O . GLU B 1 158 ? 1.69 19.219 24.234 1 90.88 158 GLU B O 1
ATOM 4368 N N . THR B 1 159 ? 2.68 17.484 23.281 1 91 159 THR B N 1
ATOM 4369 C CA . THR B 1 159 ? 3.955 18.188 23.203 1 91 159 THR B CA 1
ATOM 4370 C C . THR B 1 159 ? 3.83 19.453 22.344 1 91 159 THR B C 1
ATOM 4372 O O . THR B 1 159 ? 4.359 20.5 22.703 1 91 159 THR B O 1
ATOM 4375 N N . TYR B 1 160 ? 3.178 19.359 21.281 1 94.62 160 TYR B N 1
ATOM 4376 C CA . TYR B 1 160 ? 2.996 20.5 20.391 1 94.62 160 TYR B CA 1
ATOM 4377 C C . TYR B 1 160 ? 2.213 21.609 21.078 1 94.62 160 TYR B C 1
ATOM 4379 O O . TYR B 1 160 ? 2.424 22.781 20.797 1 94.62 160 TYR B O 1
ATOM 4387 N N . ALA B 1 161 ? 1.355 21.203 22.016 1 95.44 161 ALA B N 1
ATOM 4388 C CA . ALA B 1 161 ? 0.475 22.141 22.719 1 95.44 161 ALA B CA 1
ATOM 4389 C C . ALA B 1 161 ? 1.061 22.547 24.062 1 95.44 161 ALA B C 1
ATOM 4391 O O . ALA B 1 161 ? 0.383 23.188 24.875 1 95.44 161 ALA B O 1
ATOM 4392 N N . GLY B 1 162 ? 2.244 22.094 24.359 1 92.69 162 GLY B N 1
ATOM 4393 C CA . GLY B 1 162 ? 2.93 22.516 25.578 1 92.69 162 GLY B CA 1
ATOM 4394 C C . GLY B 1 162 ? 2.494 21.734 26.812 1 92.69 162 GLY B C 1
ATOM 4395 O O . GLY B 1 162 ? 2.539 22.25 27.922 1 92.69 162 GLY B O 1
ATOM 4396 N N . ILE B 1 163 ? 1.965 20.594 26.578 1 91.75 163 ILE B N 1
ATOM 4397 C CA . ILE B 1 163 ? 1.576 19.703 27.672 1 91.75 163 ILE B CA 1
ATOM 4398 C C . ILE B 1 163 ? 2.631 18.625 27.859 1 91.75 163 ILE B C 1
ATOM 4400 O O . ILE B 1 163 ? 2.906 17.844 26.938 1 91.75 163 ILE B O 1
ATOM 4404 N N . TYR B 1 164 ? 3.205 18.562 29.062 1 88.5 164 TYR B N 1
ATOM 4405 C CA . TYR B 1 164 ? 4.289 17.625 29.328 1 88.5 164 TYR B CA 1
ATOM 4406 C C . TYR B 1 164 ? 4 16.797 30.578 1 88.5 164 TYR B C 1
ATOM 4408 O O . TYR B 1 164 ? 3.342 17.266 31.5 1 88.5 164 TYR B O 1
ATOM 4416 N N . LEU B 1 165 ? 4.523 15.57 30.516 1 82.12 165 LEU B N 1
ATOM 4417 C CA . LEU B 1 165 ? 4.305 14.688 31.656 1 82.12 165 LEU B CA 1
ATOM 4418 C C . LEU B 1 165 ? 5.375 14.906 32.719 1 82.12 165 LEU B C 1
ATOM 4420 O O . LEU B 1 165 ? 5.188 14.531 33.875 1 82.12 165 LEU B O 1
ATOM 4424 N N . SER B 1 166 ? 6.52 15.383 32.344 1 86.44 166 SER B N 1
ATOM 4425 C CA . SER B 1 166 ? 7.641 15.594 33.25 1 86.44 166 SER B CA 1
ATOM 4426 C C . SER B 1 166 ? 8.5 16.781 32.812 1 86.44 166 SER B C 1
ATOM 4428 O O . SER B 1 166 ? 8.367 17.25 31.688 1 86.44 166 SER B O 1
ATOM 4430 N N . GLU B 1 167 ? 9.266 17.203 33.719 1 87.25 167 GLU B N 1
ATOM 4431 C CA . GLU B 1 167 ? 10.195 18.281 33.406 1 87.25 167 GLU B CA 1
ATOM 4432 C C . GLU B 1 167 ? 11.203 17.859 32.344 1 87.25 167 GLU B C 1
ATOM 4434 O O . GLU B 1 167 ? 11.594 18.656 31.484 1 87.25 167 GLU B O 1
ATOM 4439 N N . GLN B 1 168 ? 11.562 16.672 32.5 1 84.81 168 GLN B N 1
ATOM 4440 C CA . GLN B 1 168 ? 12.477 16.125 31.484 1 84.81 168 GLN B CA 1
ATOM 4441 C C . GLN B 1 168 ? 11.859 16.156 30.094 1 84.81 168 GLN B C 1
ATOM 4443 O O . GLN B 1 168 ? 12.523 16.516 29.125 1 84.81 168 GLN B O 1
ATOM 4448 N N . GLU B 1 169 ? 10.578 15.82 29.969 1 82.69 169 GLU B N 1
ATOM 4449 C CA . GLU B 1 169 ? 9.875 15.867 28.688 1 82.69 169 GLU B CA 1
ATOM 4450 C C . GLU B 1 169 ? 9.781 17.297 28.156 1 82.69 169 GLU B C 1
ATOM 4452 O O . GLU B 1 169 ? 9.875 17.516 26.953 1 82.69 169 GLU B O 1
ATOM 4457 N N . ARG B 1 170 ? 9.547 18.141 29.062 1 85.94 170 ARG B N 1
ATOM 4458 C CA . ARG B 1 170 ? 9.484 19.547 28.688 1 85.94 170 ARG B CA 1
ATOM 4459 C C . ARG B 1 170 ? 10.805 20.016 28.078 1 85.94 170 ARG B C 1
ATOM 4461 O O . ARG B 1 170 ? 10.82 20.625 27.016 1 85.94 170 ARG B O 1
ATOM 4468 N N . ILE B 1 171 ? 11.875 19.688 28.766 1 84.62 171 ILE B N 1
ATOM 4469 C CA . ILE B 1 171 ? 13.203 20.078 28.312 1 84.62 171 ILE B CA 1
ATOM 4470 C C . ILE B 1 171 ? 13.469 19.5 26.922 1 84.62 171 ILE B C 1
ATOM 4472 O O . ILE B 1 171 ? 13.922 20.203 26.016 1 84.62 171 ILE B O 1
ATOM 4476 N N . GLU B 1 172 ? 13.164 18.266 26.734 1 78.88 172 GLU B N 1
ATOM 4477 C CA . GLU B 1 172 ? 13.367 17.594 25.438 1 78.88 172 GLU B CA 1
ATOM 4478 C C . GLU B 1 172 ? 12.508 18.219 24.359 1 78.88 172 GLU B C 1
ATOM 4480 O O . GLU B 1 172 ? 12.953 18.359 23.203 1 78.88 172 GLU B O 1
ATOM 4485 N N . GLY B 1 173 ? 11.312 18.453 24.719 1 77.19 173 GLY B N 1
ATOM 4486 C CA . GLY B 1 173 ? 10.414 19.109 23.781 1 77.19 173 GLY B CA 1
ATOM 4487 C C . GLY B 1 173 ? 10.906 20.469 23.344 1 77.19 173 GLY B C 1
ATOM 4488 O O . GLY B 1 173 ? 10.766 20.844 22.172 1 77.19 173 GLY B O 1
ATOM 4489 N N . GLU B 1 174 ? 11.484 21.141 24.219 1 77.94 174 GLU B N 1
ATOM 4490 C CA . GLU B 1 174 ? 11.969 22.484 23.922 1 77.94 174 GLU B CA 1
ATOM 4491 C C . GLU B 1 174 ? 13.258 22.438 23.109 1 77.94 174 GLU B C 1
ATOM 4493 O O . GLU B 1 174 ? 13.469 23.266 22.219 1 77.94 174 GLU B O 1
ATOM 4498 N N . ILE B 1 175 ? 14.109 21.469 23.406 1 78.69 175 ILE B N 1
ATOM 4499 C CA . ILE B 1 175 ? 15.352 21.312 22.656 1 78.69 175 ILE B CA 1
ATOM 4500 C C . ILE B 1 175 ? 15.039 21 21.203 1 78.69 175 ILE B C 1
ATOM 4502 O O . ILE B 1 175 ? 15.695 21.516 20.297 1 78.69 175 ILE B O 1
ATOM 4506 N N . GLY B 1 176 ? 14.016 20.297 20.938 1 81.44 176 GLY B N 1
ATOM 4507 C CA . GLY B 1 176 ? 13.641 19.938 19.578 1 81.44 176 GLY B CA 1
ATOM 4508 C C . GLY B 1 176 ? 12.68 20.938 18.938 1 81.44 176 GLY B C 1
ATOM 4509 O O . GLY B 1 176 ? 12.32 20.797 17.766 1 81.44 176 GLY B O 1
ATOM 4510 N N . GLU B 1 177 ? 12.312 21.984 19.703 1 88.5 177 GLU B N 1
ATOM 4511 C CA . GLU B 1 177 ? 11.414 23.047 19.297 1 88.5 177 GLU B CA 1
ATOM 4512 C C . GLU B 1 177 ? 10.102 22.484 18.75 1 88.5 177 GLU B C 1
ATOM 4514 O O . GLU B 1 177 ? 9.609 22.938 17.719 1 88.5 177 GLU B O 1
ATOM 4519 N N . ARG B 1 178 ? 9.594 21.484 19.5 1 89.88 178 ARG B N 1
ATOM 4520 C CA . ARG B 1 178 ? 8.461 20.719 18.984 1 89.88 178 ARG B CA 1
ATOM 4521 C C . ARG B 1 178 ? 7.141 21.312 19.469 1 89.88 178 ARG B C 1
ATOM 4523 O O . ARG B 1 178 ? 6.066 20.859 19.062 1 89.88 178 ARG B O 1
ATOM 4530 N N . ASN B 1 179 ? 7.199 22.328 20.328 1 93.94 179 ASN B N 1
ATOM 4531 C CA . ASN B 1 179 ? 5.977 22.969 20.797 1 93.94 179 ASN B CA 1
ATOM 4532 C C . ASN B 1 179 ? 5.465 24 19.797 1 93.94 179 ASN B C 1
ATOM 4534 O O . ASN B 1 179 ? 5.207 25.156 20.156 1 93.94 179 ASN B O 1
ATOM 4538 N N . VAL B 1 180 ? 5.156 23.578 18.609 1 97.06 180 VAL B N 1
ATOM 4539 C CA . VAL B 1 180 ? 4.883 24.422 17.453 1 97.06 180 VAL B CA 1
ATOM 4540 C C . VAL B 1 180 ? 3.588 25.203 17.672 1 97.06 180 VAL B C 1
ATOM 4542 O O . VAL B 1 180 ? 3.492 26.375 17.312 1 97.06 180 VAL B O 1
ATOM 4545 N N . ALA B 1 181 ? 2.588 24.562 18.25 1 98 181 ALA B N 1
ATOM 4546 C CA . ALA B 1 181 ? 1.335 25.266 18.531 1 98 181 ALA B CA 1
ATOM 4547 C C . ALA B 1 181 ? 1.541 26.375 19.562 1 98 181 ALA B C 1
ATOM 4549 O O . ALA B 1 181 ? 0.927 27.438 19.469 1 98 181 ALA B O 1
ATOM 4550 N N . VAL B 1 182 ? 2.369 26.125 20.531 1 96.81 182 VAL B N 1
ATOM 4551 C CA . VAL B 1 182 ? 2.697 27.125 21.547 1 96.81 182 VAL B CA 1
ATOM 4552 C C . VAL B 1 182 ? 3.396 28.312 20.891 1 96.81 182 VAL B C 1
ATOM 4554 O O . VAL B 1 182 ? 3.078 29.469 21.172 1 96.81 182 VAL B O 1
ATOM 4557 N N . GLN B 1 183 ? 4.348 28 20.031 1 96.81 183 GLN B N 1
ATOM 4558 C CA . GLN B 1 183 ? 5.02 29.062 19.297 1 96.81 183 GLN B CA 1
ATOM 4559 C C . GLN B 1 183 ? 4.016 29.938 18.547 1 96.81 183 GLN B C 1
ATOM 4561 O O . GLN B 1 183 ? 4.109 31.172 18.578 1 96.81 183 GLN B O 1
ATOM 4566 N N . ALA B 1 184 ? 3.061 29.328 17.953 1 98.25 184 ALA B N 1
ATOM 4567 C CA . ALA B 1 184 ? 2.07 30.031 17.141 1 98.25 184 ALA B CA 1
ATOM 4568 C C . ALA B 1 184 ? 1.2 30.938 18 1 98.25 184 ALA B C 1
ATOM 4570 O O . ALA B 1 184 ? 1.015 32.125 17.688 1 98.25 184 ALA B O 1
ATOM 4571 N N . VAL B 1 185 ? 0.71 30.422 19.062 1 98.19 185 VAL B N 1
ATOM 4572 C CA . VAL B 1 185 ? -0.212 31.203 19.891 1 98.19 185 VAL B CA 1
ATOM 4573 C C . VAL B 1 185 ? 0.537 32.344 20.547 1 98.19 185 VAL B C 1
ATOM 4575 O O . VAL B 1 185 ? -0.018 33.438 20.734 1 98.19 185 VAL B O 1
ATOM 4578 N N . GLN B 1 186 ? 1.738 32.125 20.906 1 96.56 186 GLN B N 1
ATOM 4579 C CA . GLN B 1 186 ? 2.557 33.188 21.516 1 96.56 186 GLN B CA 1
ATOM 4580 C C . GLN B 1 186 ? 2.832 34.312 20.516 1 96.56 186 GLN B C 1
ATOM 4582 O O . GLN B 1 186 ? 3.146 35.438 20.906 1 96.56 186 GLN B O 1
ATOM 4587 N N . ASN B 1 187 ? 2.691 34 19.266 1 96.25 187 ASN B N 1
ATOM 4588 C CA . ASN B 1 187 ? 2.879 35 18.234 1 96.25 187 ASN B CA 1
ATOM 4589 C C . ASN B 1 187 ? 1.543 35.531 17.719 1 96.25 187 ASN B C 1
ATOM 4591 O O . ASN B 1 187 ? 1.48 36.125 16.641 1 96.25 187 ASN B O 1
ATOM 4595 N N . GLY B 1 188 ? 0.426 35.25 18.438 1 96.38 188 GLY B N 1
ATOM 4596 C CA . GLY B 1 188 ? -0.852 35.906 18.188 1 96.38 188 GLY B CA 1
ATOM 4597 C C . GLY B 1 188 ? -1.741 35.094 17.25 1 96.38 188 GLY B C 1
ATOM 4598 O O . GLY B 1 188 ? -2.758 35.625 16.766 1 96.38 188 GLY B O 1
ATOM 4599 N N . PHE B 1 189 ? -1.372 33.875 16.953 1 97.88 189 PHE B N 1
ATOM 4600 C CA . PHE B 1 189 ? -2.184 33.031 16.094 1 97.88 189 PHE B CA 1
ATOM 4601 C C . PHE B 1 189 ? -3.172 32.188 16.922 1 97.88 189 PHE B C 1
ATOM 4603 O O . PHE B 1 189 ? -2.887 31.844 18.062 1 97.88 189 PHE B O 1
ATOM 4610 N N . ILE B 1 190 ? -4.328 31.953 16.312 1 98.62 190 ILE B N 1
ATOM 4611 C CA . ILE B 1 190 ? -5.051 30.766 16.75 1 98.62 190 ILE B CA 1
ATOM 4612 C C . ILE B 1 190 ? -4.277 29.516 16.344 1 98.62 190 ILE B C 1
ATOM 4614 O O . ILE B 1 190 ? -3.812 29.406 15.211 1 98.62 190 ILE B O 1
ATOM 4618 N N . ALA B 1 191 ? -4.086 28.625 17.297 1 98.81 191 ALA B N 1
ATOM 4619 C CA . ALA B 1 191 ? -3.279 27.453 17 1 98.81 191 ALA B CA 1
ATOM 4620 C C . ALA B 1 191 ? -4.051 26.172 17.297 1 98.81 191 ALA B C 1
ATOM 4622 O O . ALA B 1 191 ? -4.762 26.078 18.297 1 98.81 191 ALA B O 1
ATOM 4623 N N . ILE B 1 192 ? -3.951 25.188 16.375 1 98.88 192 ILE B N 1
ATOM 4624 C CA . ILE B 1 192 ? -4.559 23.875 16.547 1 98.88 192 ILE B CA 1
ATOM 4625 C C . ILE B 1 192 ? -3.484 22.797 16.469 1 98.88 192 ILE B C 1
ATOM 4627 O O . ILE B 1 192 ? -2.688 22.766 15.523 1 98.88 192 ILE B O 1
ATOM 4631 N N . ALA B 1 193 ? -3.418 21.953 17.469 1 98.5 193 ALA B N 1
ATOM 4632 C CA . ALA B 1 193 ? -2.588 20.75 17.453 1 98.5 193 ALA B CA 1
ATOM 4633 C C . ALA B 1 193 ? -3.447 19.484 17.391 1 98.5 193 ALA B C 1
ATOM 4635 O O . ALA B 1 193 ? -3.936 19 18.406 1 98.5 193 ALA B O 1
ATOM 4636 N N . PRO B 1 194 ? -3.529 18.922 16.219 1 98.31 194 PRO B N 1
ATOM 4637 C CA . PRO B 1 194 ? -4.375 17.734 16.062 1 98.31 194 PRO B CA 1
ATOM 4638 C C . PRO B 1 194 ? -3.627 16.438 16.375 1 98.31 194 PRO B C 1
ATOM 4640 O O . PRO B 1 194 ? -2.395 16.406 16.312 1 98.31 194 PRO B O 1
ATOM 4643 N N . THR B 1 195 ? -4.395 15.414 16.734 1 97.44 195 THR B N 1
ATOM 4644 C CA . THR B 1 195 ? -3.865 14.055 16.766 1 97.44 195 THR B CA 1
ATOM 4645 C C . THR B 1 195 ? -3.719 13.508 15.344 1 97.44 195 THR B C 1
ATOM 4647 O O . THR B 1 195 ? -4.633 13.625 14.531 1 97.44 195 THR B O 1
ATOM 4650 N N . SER B 1 196 ? -2.541 12.977 15.078 1 97.31 196 SER B N 1
ATOM 4651 C CA . SER B 1 196 ? -2.383 12.266 13.812 1 97.31 196 SER B CA 1
ATOM 4652 C C . SER B 1 196 ? -3.01 10.875 13.875 1 97.31 196 SER B C 1
ATOM 4654 O O . SER B 1 196 ? -2.75 10.117 14.812 1 97.31 196 SER B O 1
ATOM 4656 N N . ARG B 1 197 ? -3.838 10.539 12.898 1 97.12 197 ARG B N 1
ATOM 4657 C CA . ARG B 1 197 ? -4.438 9.211 12.898 1 97.12 197 ARG B CA 1
ATOM 4658 C C . ARG B 1 197 ? -3.367 8.125 13.031 1 97.12 197 ARG B C 1
ATOM 4660 O O . ARG B 1 197 ? -2.316 8.203 12.391 1 97.12 197 ARG B O 1
ATOM 4667 N N . GLY B 1 198 ? -3.684 7.137 13.82 1 97.06 198 GLY B N 1
ATOM 4668 C CA . GLY B 1 198 ? -2.725 6.09 14.117 1 97.06 198 GLY B CA 1
ATOM 4669 C C . GLY B 1 198 ? -1.947 6.344 15.398 1 97.06 198 GLY B C 1
ATOM 4670 O O . GLY B 1 198 ? -1.185 5.484 15.844 1 97.06 198 GLY B O 1
ATOM 4671 N N . PHE B 1 199 ? -2.152 7.535 16.016 1 96.81 199 PHE B N 1
ATOM 4672 C CA . PHE B 1 199 ? -1.511 7.914 17.266 1 96.81 199 PHE B CA 1
ATOM 4673 C C . PHE B 1 199 ? -2.551 8.195 18.344 1 96.81 199 PHE B C 1
ATOM 4675 O O . PHE B 1 199 ? -3.738 8.328 18.047 1 96.81 199 PHE B O 1
ATOM 4682 N N . GLY B 1 200 ? -2.084 8.258 19.578 1 94.25 200 GLY B N 1
ATOM 4683 C CA . GLY B 1 200 ? -2.973 8.602 20.672 1 94.25 200 GLY B CA 1
ATOM 4684 C C . GLY B 1 200 ? -4.184 7.691 20.781 1 94.25 200 GLY B C 1
ATOM 4685 O O . GLY B 1 200 ? -4.047 6.469 20.781 1 94.25 200 GLY B O 1
ATOM 4686 N N . LYS B 1 201 ? -5.359 8.328 20.812 1 93.62 201 LYS B N 1
ATOM 4687 C CA . LYS B 1 201 ? -6.605 7.598 21 1 93.62 201 LYS B CA 1
ATOM 4688 C C . LYS B 1 201 ? -6.984 6.824 19.734 1 93.62 201 LYS B C 1
ATOM 4690 O O . LYS B 1 201 ? -7.848 5.949 19.781 1 93.62 201 LYS B O 1
ATOM 4695 N N . THR B 1 202 ? -6.32 7.129 18.672 1 96.19 202 THR B N 1
ATOM 4696 C CA . THR B 1 202 ? -6.711 6.504 17.406 1 96.19 202 THR B CA 1
ATOM 4697 C C . THR B 1 202 ? -5.836 5.289 17.109 1 96.19 202 THR B C 1
ATOM 4699 O O . THR B 1 202 ? -5.852 4.758 16 1 96.19 202 THR B O 1
ATOM 4702 N N . ARG B 1 203 ? -5.086 4.812 18.062 1 96.38 203 ARG B N 1
ATOM 4703 C CA . ARG B 1 203 ? -4.348 3.559 17.969 1 96.38 203 ARG B CA 1
ATOM 4704 C C . ARG B 1 203 ? -5.285 2.361 18.094 1 96.38 203 ARG B C 1
ATOM 4706 O O . ARG B 1 203 ? -6.422 2.504 18.547 1 96.38 203 ARG B O 1
ATOM 4713 N N . THR B 1 204 ? -4.797 1.21 17.688 1 96.56 204 THR B N 1
ATOM 4714 C CA . THR B 1 204 ? -5.547 -0.024 17.906 1 96.56 204 THR B CA 1
ATOM 4715 C C . THR B 1 204 ? -5.547 -0.41 19.375 1 96.56 204 THR B C 1
ATOM 4717 O O . THR B 1 204 ? -4.648 -0.02 20.125 1 96.56 204 THR B O 1
ATOM 4720 N N . SER B 1 205 ? -6.527 -1.188 19.766 1 95.81 205 SER B N 1
ATOM 4721 C CA . SER B 1 205 ? -6.582 -1.681 21.141 1 95.81 205 SER B CA 1
ATOM 4722 C C . SER B 1 205 ? -5.359 -2.527 21.484 1 95.81 205 SER B C 1
ATOM 4724 O O . SER B 1 205 ? -4.852 -2.482 22.594 1 95.81 205 SER B O 1
ATOM 4726 N N . GLU B 1 206 ? -4.926 -3.283 20.547 1 95.06 206 GLU B N 1
ATOM 4727 C CA . GLU B 1 206 ? -3.758 -4.137 20.75 1 95.06 206 GLU B CA 1
ATOM 4728 C C . GLU B 1 206 ? -2.506 -3.305 21.016 1 95.06 206 GLU B C 1
ATOM 4730 O O . GLU B 1 206 ? -1.743 -3.598 21.938 1 95.06 206 GLU B O 1
ATOM 4735 N N . ASP B 1 207 ? -2.311 -2.297 20.234 1 95.31 207 ASP B N 1
ATOM 4736 C CA . ASP B 1 207 ? -1.132 -1.448 20.391 1 95.31 207 ASP B CA 1
ATOM 4737 C C . ASP B 1 207 ? -1.193 -0.665 21.703 1 95.31 207 ASP B C 1
ATOM 4739 O O . ASP B 1 207 ? -0.172 -0.477 22.359 1 95.31 207 ASP B O 1
ATOM 4743 N N . LYS B 1 208 ? -2.355 -0.237 22.016 1 94.94 208 LYS B N 1
ATOM 4744 C CA . LYS B 1 208 ? -2.518 0.423 23.312 1 94.94 208 LYS B CA 1
ATOM 4745 C C . LYS B 1 208 ? -2.168 -0.521 24.453 1 94.94 208 LYS B C 1
ATOM 4747 O O . LYS B 1 208 ? -1.449 -0.141 25.375 1 94.94 208 LYS B O 1
ATOM 4752 N N . ALA B 1 209 ? -2.656 -1.721 24.391 1 96.5 209 ALA B N 1
ATOM 4753 C CA . ALA B 1 209 ? -2.434 -2.711 25.438 1 96.5 209 ALA B CA 1
ATOM 4754 C C . ALA B 1 209 ? -0.948 -3.033 25.578 1 96.5 209 ALA B C 1
ATOM 4756 O O . ALA B 1 209 ? -0.466 -3.289 26.688 1 96.5 209 ALA B O 1
ATOM 4757 N N . LYS B 1 210 ? -0.202 -2.98 24.531 1 96.69 210 LYS B N 1
ATOM 4758 C CA . LYS B 1 210 ? 1.218 -3.322 24.531 1 96.69 210 LYS B CA 1
ATOM 4759 C C . LYS B 1 210 ? 2.084 -2.07 24.641 1 96.69 210 LYS B C 1
ATOM 4761 O O . LYS B 1 210 ? 3.303 -2.137 24.484 1 96.69 210 LYS B O 1
ATOM 4766 N N . ASP B 1 211 ? 1.443 -0.904 24.766 1 94.5 211 ASP B N 1
ATOM 4767 C CA . ASP B 1 211 ? 2.09 0.395 24.922 1 94.5 211 ASP B CA 1
ATOM 4768 C C . ASP B 1 211 ? 2.939 0.739 23.703 1 94.5 211 ASP B C 1
ATOM 4770 O O . ASP B 1 211 ? 4.043 1.268 23.844 1 94.5 211 ASP B O 1
ATOM 4774 N N . VAL B 1 212 ? 2.482 0.215 22.578 1 94.25 212 VAL B N 1
ATOM 4775 C CA . VAL B 1 212 ? 3.07 0.646 21.312 1 94.25 212 VAL B CA 1
ATOM 4776 C C . VAL B 1 212 ? 2.605 2.064 20.984 1 94.25 212 VAL B C 1
ATOM 4778 O O . VAL B 1 212 ? 1.409 2.357 21.031 1 94.25 212 VAL B O 1
ATOM 4781 N N . PRO B 1 213 ? 3.523 2.99 20.594 1 93.94 213 PRO B N 1
ATOM 4782 C CA . PRO B 1 213 ? 3.191 4.418 20.531 1 93.94 213 PRO B CA 1
ATOM 4783 C C . PRO B 1 213 ? 2.355 4.773 19.297 1 93.94 213 PRO B C 1
ATOM 4785 O O . PRO B 1 213 ? 1.782 5.863 19.234 1 93.94 213 PRO B O 1
ATOM 4788 N N . TYR B 1 214 ? 2.271 3.885 18.328 1 96.12 214 TYR B N 1
ATOM 4789 C CA . TYR B 1 214 ? 1.513 4.18 17.109 1 96.12 214 TYR B CA 1
ATOM 4790 C C . TYR B 1 214 ? 1.052 2.895 16.438 1 96.12 214 TYR B C 1
ATOM 4792 O O . TYR B 1 214 ? 1.605 1.821 16.672 1 96.12 214 TYR B O 1
ATOM 4800 N N . SER B 1 215 ? 0.022 3.016 15.562 1 97.19 215 SER B N 1
ATOM 4801 C CA . SER B 1 215 ? -0.545 1.894 14.82 1 97.19 215 SER B CA 1
ATOM 4802 C C . SER B 1 215 ? -0.441 2.119 13.32 1 97.19 215 SER B C 1
ATOM 4804 O O . SER B 1 215 ? -1.366 1.792 12.57 1 97.19 215 SER B O 1
ATOM 4806 N N . CYS B 1 216 ? 0.65 2.602 12.828 1 96.94 216 CYS B N 1
ATOM 4807 C CA . CYS B 1 216 ? 0.803 3.082 11.453 1 96.94 216 CYS B CA 1
ATOM 4808 C C . CYS B 1 216 ? 0.724 1.932 10.461 1 96.94 216 CYS B C 1
ATOM 4810 O O . CYS B 1 216 ? 0.162 2.082 9.375 1 96.94 216 CYS B O 1
ATOM 4812 N N . ARG B 1 217 ? 1.3 0.788 10.797 1 96.62 217 ARG B N 1
ATOM 4813 C CA . ARG B 1 217 ? 1.225 -0.34 9.875 1 96.62 217 ARG B CA 1
ATOM 4814 C C . ARG B 1 217 ? -0.222 -0.766 9.648 1 96.62 217 ARG B C 1
ATOM 4816 O O . ARG B 1 217 ? -0.66 -0.909 8.508 1 96.62 217 ARG B O 1
ATOM 4823 N N . THR B 1 218 ? -0.859 -0.974 10.805 1 96.69 218 THR B N 1
ATOM 4824 C CA . THR B 1 218 ? -2.248 -1.404 10.695 1 96.69 218 THR B CA 1
ATOM 4825 C C . THR B 1 218 ? -3.072 -0.384 9.914 1 96.69 218 THR B C 1
ATOM 4827 O O . THR B 1 218 ? -3.904 -0.753 9.086 1 96.69 218 THR B O 1
ATOM 4830 N N . LEU B 1 219 ? -2.809 0.846 10.164 1 97.06 219 LEU B N 1
ATOM 4831 C CA . LEU B 1 219 ? -3.523 1.909 9.469 1 97.06 219 LEU B CA 1
ATOM 4832 C C . LEU B 1 219 ? -3.291 1.824 7.965 1 97.06 219 LEU B C 1
ATOM 4834 O O . LEU B 1 219 ? -4.242 1.874 7.18 1 97.06 219 LEU B O 1
ATOM 4838 N N . LEU B 1 220 ? -2.061 1.688 7.539 1 97.81 220 LEU B N 1
ATOM 4839 C CA . LEU B 1 220 ? -1.765 1.606 6.109 1 97.81 220 LEU B CA 1
ATOM 4840 C C . LEU B 1 220 ? -2.404 0.368 5.492 1 97.81 220 LEU B C 1
ATOM 4842 O O . LEU B 1 220 ? -3.043 0.454 4.441 1 97.81 220 LEU B O 1
ATOM 4846 N N . MET B 1 221 ? -2.238 -0.781 6.137 1 97.44 221 MET B N 1
ATOM 4847 C CA . MET B 1 221 ? -2.721 -2.033 5.566 1 97.44 221 MET B CA 1
ATOM 4848 C C . MET B 1 221 ? -4.234 -1.998 5.375 1 97.44 221 MET B C 1
ATOM 4850 O O . MET B 1 221 ? -4.742 -2.406 4.332 1 97.44 221 MET B O 1
ATOM 4854 N N . GLN B 1 222 ? -4.934 -1.471 6.348 1 97 222 GLN B N 1
ATOM 4855 C CA . GLN B 1 222 ? -6.387 -1.369 6.254 1 97 222 GLN B CA 1
ATOM 4856 C C . GLN B 1 222 ? -6.801 -0.341 5.203 1 97 222 GLN B C 1
ATOM 4858 O O . GLN B 1 222 ? -7.742 -0.569 4.438 1 97 222 GLN B O 1
ATOM 4863 N N . ASP B 1 223 ? -6.074 0.744 5.168 1 97.56 223 ASP B N 1
ATOM 4864 C CA . ASP B 1 223 ? -6.324 1.781 4.172 1 97.56 223 ASP B CA 1
ATOM 4865 C C . ASP B 1 223 ? -6.113 1.248 2.758 1 97.56 223 ASP B C 1
ATOM 4867 O O . ASP B 1 223 ? -6.91 1.521 1.859 1 97.56 223 ASP B O 1
ATOM 4871 N N . LEU B 1 224 ? -5.055 0.481 2.576 1 97.75 224 LEU B N 1
ATOM 4872 C CA . LEU B 1 224 ? -4.746 -0.062 1.258 1 97.75 224 LEU B CA 1
ATOM 4873 C C . LEU B 1 224 ? -5.922 -0.856 0.706 1 97.75 224 LEU B C 1
ATOM 4875 O O . LEU B 1 224 ? -6.273 -0.72 -0.469 1 97.75 224 LEU B O 1
ATOM 4879 N N . LEU B 1 225 ? -6.582 -1.599 1.53 1 97.81 225 LEU B N 1
ATOM 4880 C CA . LEU B 1 225 ? -7.641 -2.482 1.062 1 97.81 225 LEU B CA 1
ATOM 4881 C C . LEU B 1 225 ? -8.781 -1.684 0.438 1 97.81 225 LEU B C 1
ATOM 4883 O O . LEU B 1 225 ? -9.43 -2.146 -0.505 1 97.81 225 LEU B O 1
ATOM 4887 N N . VAL B 1 226 ? -8.961 -0.447 0.914 1 97.38 226 VAL B N 1
ATOM 4888 C CA . VAL B 1 226 ? -10.141 0.292 0.461 1 97.38 226 VAL B CA 1
ATOM 4889 C C . VAL B 1 226 ? -9.703 1.465 -0.415 1 97.38 226 VAL B C 1
ATOM 4891 O O . VAL B 1 226 ? -10.508 2.344 -0.729 1 97.38 226 VAL B O 1
ATOM 4894 N N . GLY B 1 227 ? -8.445 1.542 -0.776 1 97.19 227 GLY B N 1
ATOM 4895 C CA . GLY B 1 227 ? -7.969 2.555 -1.704 1 97.19 227 GLY B CA 1
ATOM 4896 C C . GLY B 1 227 ? -7.676 3.885 -1.036 1 97.19 227 GLY B C 1
ATOM 4897 O O . GLY B 1 227 ? -7.742 4.938 -1.677 1 97.19 227 GLY B O 1
ATOM 4898 N N . ARG B 1 228 ? -7.434 3.863 0.225 1 97.75 228 ARG B N 1
ATOM 4899 C CA . ARG B 1 228 ? -7.051 5.047 0.991 1 97.75 228 ARG B CA 1
ATOM 4900 C C . ARG B 1 228 ? -5.594 4.969 1.424 1 97.75 228 ARG B C 1
ATOM 4902 O O . ARG B 1 228 ? -4.902 3.99 1.135 1 97.75 228 ARG B O 1
ATOM 4909 N N . THR B 1 229 ? -5.051 6.055 2.006 1 98.62 229 THR B N 1
ATOM 4910 C CA . THR B 1 229 ? -3.713 6.133 2.578 1 98.62 229 THR B CA 1
ATOM 4911 C C . THR B 1 229 ? -3.732 6.898 3.898 1 98.62 229 THR B C 1
ATOM 4913 O O . THR B 1 229 ? -4.562 7.789 4.094 1 98.62 229 THR B O 1
ATOM 4916 N N . PRO B 1 230 ? -2.816 6.551 4.785 1 98.56 230 PRO B N 1
ATOM 4917 C CA . PRO B 1 230 ? -2.715 7.348 6.008 1 98.56 230 PRO B CA 1
ATOM 4918 C C . PRO B 1 230 ? -2.488 8.836 5.727 1 98.56 230 PRO B C 1
ATOM 4920 O O . PRO B 1 230 ? -3.068 9.688 6.398 1 98.56 230 PRO B O 1
ATOM 4923 N N . ILE B 1 231 ? -1.685 9.117 4.723 1 98.81 231 ILE B N 1
ATOM 4924 C CA . ILE B 1 231 ? -1.423 10.508 4.363 1 98.81 231 ILE B CA 1
ATOM 4925 C C . ILE B 1 231 ? -2.719 11.172 3.912 1 98.81 231 ILE B C 1
ATOM 4927 O O . ILE B 1 231 ? -3.041 12.281 4.352 1 98.81 231 ILE B O 1
ATOM 4931 N N . GLY B 1 232 ? -3.473 10.492 3.113 1 98.81 232 GLY B N 1
ATOM 4932 C CA . GLY B 1 232 ? -4.754 11.031 2.686 1 98.81 232 GLY B CA 1
ATOM 4933 C C . GLY B 1 232 ? -5.711 11.273 3.838 1 98.81 232 GLY B C 1
ATOM 4934 O O . GLY B 1 232 ? -6.391 12.305 3.877 1 98.81 232 GLY B O 1
ATOM 4935 N N . ASP B 1 233 ? -5.773 10.336 4.742 1 98.62 233 ASP B N 1
ATOM 4936 C CA . ASP B 1 233 ? -6.625 10.461 5.918 1 98.62 233 ASP B CA 1
ATOM 4937 C C . ASP B 1 233 ? -6.238 11.688 6.746 1 98.62 233 ASP B C 1
ATOM 4939 O O . ASP B 1 233 ? -7.105 12.43 7.207 1 98.62 233 ASP B O 1
ATOM 4943 N N . ARG B 1 234 ? -4.977 11.867 6.91 1 98.75 234 ARG B N 1
ATOM 4944 C CA . ARG B 1 234 ? -4.488 12.969 7.738 1 98.75 234 ARG B CA 1
ATOM 4945 C C . ARG B 1 234 ? -4.707 14.305 7.047 1 98.75 234 ARG B C 1
ATOM 4947 O O . ARG B 1 234 ? -5.02 15.305 7.703 1 98.75 234 ARG B O 1
ATOM 4954 N N . VAL B 1 235 ? -4.555 14.344 5.746 1 98.88 235 VAL B N 1
ATOM 4955 C CA . VAL B 1 235 ? -4.855 15.539 4.977 1 98.88 235 VAL B CA 1
ATOM 4956 C C . VAL B 1 235 ? -6.34 15.875 5.094 1 98.88 235 VAL B C 1
ATOM 4958 O O . VAL B 1 235 ? -6.715 17.031 5.25 1 98.88 235 VAL B O 1
ATOM 4961 N N . TRP B 1 236 ? -7.16 14.859 5.031 1 98.81 236 TRP B N 1
ATOM 4962 C CA . TRP B 1 236 ? -8.594 15.031 5.223 1 98.81 236 TRP B CA 1
ATOM 4963 C C . TRP B 1 236 ? -8.891 15.664 6.578 1 98.81 236 TRP B C 1
ATOM 4965 O O . TRP B 1 236 ? -9.695 16.594 6.668 1 98.81 236 TRP B O 1
ATOM 4975 N N . ASP B 1 237 ? -8.242 15.195 7.578 1 98.81 237 ASP B N 1
ATOM 4976 C CA . ASP B 1 237 ? -8.438 15.734 8.922 1 98.81 237 ASP B CA 1
ATOM 4977 C C . ASP B 1 237 ? -8.062 17.203 8.984 1 98.81 237 ASP B C 1
ATOM 4979 O O . ASP B 1 237 ? -8.781 18.016 9.586 1 98.81 237 ASP B O 1
ATOM 4983 N N . ILE B 1 238 ? -6.957 17.578 8.375 1 98.88 238 ILE B N 1
ATOM 4984 C CA . ILE B 1 238 ? -6.531 18.969 8.352 1 98.88 238 ILE B CA 1
ATOM 4985 C C . ILE B 1 238 ? -7.594 19.828 7.664 1 98.88 238 ILE B C 1
ATOM 4987 O O . ILE B 1 238 ? -7.953 20.891 8.156 1 98.88 238 ILE B O 1
ATOM 4991 N N . SER B 1 239 ? -8.102 19.375 6.566 1 98.81 239 SER B N 1
ATOM 4992 C CA . SER B 1 239 ? -9.109 20.109 5.812 1 98.81 239 SER B CA 1
ATOM 4993 C C . SER B 1 239 ? -10.383 20.312 6.633 1 98.81 239 SER B C 1
ATOM 4995 O O . SER B 1 239 ? -10.984 21.391 6.598 1 98.81 239 SER B O 1
ATOM 4997 N N . LYS B 1 240 ? -10.773 19.297 7.344 1 98.69 240 LYS B N 1
ATOM 4998 C CA . LYS B 1 240 ? -11.984 19.391 8.148 1 98.69 240 LYS B CA 1
ATOM 4999 C C . LYS B 1 240 ? -11.773 20.297 9.352 1 98.69 240 LYS B C 1
ATOM 5001 O O . LYS B 1 240 ? -12.695 20.984 9.789 1 98.69 240 LYS B O 1
ATOM 5006 N N . LEU B 1 241 ? -10.594 20.281 9.891 1 98.88 241 LEU B N 1
ATOM 5007 C CA . LEU B 1 241 ? -10.266 21.219 10.953 1 98.88 241 LEU B CA 1
ATOM 5008 C C . LEU B 1 241 ? -10.352 22.656 10.445 1 98.88 241 LEU B C 1
ATOM 5010 O O . LEU B 1 241 ? -10.812 23.547 11.172 1 98.88 241 LEU B O 1
ATOM 5014 N N . ILE B 1 242 ? -9.914 22.891 9.242 1 98.88 242 ILE B N 1
ATOM 5015 C CA . ILE B 1 242 ? -10.023 24.219 8.641 1 98.88 242 ILE B CA 1
ATOM 5016 C C . ILE B 1 242 ? -11.492 24.594 8.477 1 98.88 242 ILE B C 1
ATOM 5018 O O . ILE B 1 242 ? -11.891 25.719 8.812 1 98.88 242 ILE B O 1
ATOM 5022 N N . ASP B 1 243 ? -12.297 23.625 7.957 1 98.69 243 ASP B N 1
ATOM 5023 C CA . ASP B 1 243 ? -13.734 23.859 7.852 1 98.69 243 ASP B CA 1
ATOM 5024 C C . ASP B 1 243 ? -14.305 24.344 9.18 1 98.69 243 ASP B C 1
ATOM 5026 O O . ASP B 1 243 ? -15.016 25.344 9.234 1 98.69 243 ASP B O 1
ATOM 5030 N N . TRP B 1 244 ? -14.016 23.594 10.156 1 98.75 244 TRP B N 1
ATOM 5031 C CA . TRP B 1 244 ? -14.562 23.875 11.477 1 98.75 244 TRP B CA 1
ATOM 5032 C C . TRP B 1 244 ? -14.062 25.219 12.008 1 98.75 244 TRP B C 1
ATOM 5034 O O . TRP B 1 244 ? -14.844 26.016 12.539 1 98.75 244 TRP B O 1
ATOM 5044 N N . ALA B 1 245 ? -12.805 25.469 11.922 1 98.75 245 ALA B N 1
ATOM 5045 C CA . ALA B 1 245 ? -12.203 26.688 12.438 1 98.75 245 ALA B CA 1
ATOM 5046 C C . ALA B 1 245 ? -12.805 27.922 11.758 1 98.75 245 ALA B C 1
ATOM 5048 O O . ALA B 1 245 ? -13.109 28.922 12.422 1 98.75 245 ALA B O 1
ATOM 5049 N N . LEU B 1 246 ? -12.961 27.859 10.484 1 98.38 246 LEU B N 1
ATOM 5050 C CA . LEU B 1 246 ? -13.508 28.984 9.734 1 98.38 246 LEU B CA 1
ATOM 5051 C C . LEU B 1 246 ? -14.961 29.234 10.125 1 98.38 246 LEU B C 1
ATOM 5053 O O . LEU B 1 246 ? -15.43 30.375 10.094 1 98.38 246 LEU B O 1
ATOM 5057 N N . ALA B 1 247 ? -15.648 28.203 10.508 1 98 247 ALA B N 1
ATOM 5058 C CA . ALA B 1 247 ? -17.062 28.312 10.859 1 98 247 ALA B CA 1
ATOM 5059 C C . ALA B 1 247 ? -17.234 28.781 12.305 1 98 247 ALA B C 1
ATOM 5061 O O . ALA B 1 247 ? -18.172 29.516 12.625 1 98 247 ALA B O 1
ATOM 5062 N N . GLU B 1 248 ? -16.312 28.422 13.18 1 97.75 248 GLU B N 1
ATOM 5063 C CA . GLU B 1 248 ? -16.594 28.531 14.609 1 97.75 248 GLU B CA 1
ATOM 5064 C C . GLU B 1 248 ? -15.672 29.531 15.289 1 97.75 248 GLU B C 1
ATOM 5066 O O . GLU B 1 248 ? -15.93 29.969 16.406 1 97.75 248 GLU B O 1
ATOM 5071 N N . LEU B 1 249 ? -14.578 29.922 14.656 1 98.12 249 LEU B N 1
ATOM 5072 C CA . LEU B 1 249 ? -13.57 30.781 15.266 1 98.12 249 LEU B CA 1
ATOM 5073 C C . LEU B 1 249 ? -13.344 32.031 14.43 1 98.12 249 LEU B C 1
ATOM 5075 O O . LEU B 1 249 ? -13.656 32.062 13.234 1 98.12 249 LEU B O 1
ATOM 5079 N N . PRO B 1 250 ? -12.867 33.062 15.039 1 98.06 250 PRO B N 1
ATOM 5080 C CA . PRO B 1 250 ? -12.539 34.281 14.289 1 98.06 250 PRO B CA 1
ATOM 5081 C C . PRO B 1 250 ? -11.227 34.156 13.516 1 98.06 250 PRO B C 1
ATOM 5083 O O . PRO B 1 250 ? -10.242 34.844 13.844 1 98.06 250 PRO B O 1
ATOM 5086 N N . VAL B 1 251 ? -11.25 33.406 12.445 1 98.38 251 VAL B N 1
ATOM 5087 C CA . VAL B 1 251 ? -10.062 33.094 11.656 1 98.38 251 VAL B CA 1
ATOM 5088 C C . VAL B 1 251 ? -10 34.031 10.445 1 98.38 251 VAL B C 1
ATOM 5090 O O . VAL B 1 251 ? -11.016 34.25 9.781 1 98.38 251 VAL B O 1
ATOM 5093 N N . ASP B 1 252 ? -8.852 34.625 10.242 1 97.56 252 ASP B N 1
ATOM 5094 C CA . ASP B 1 252 ? -8.57 35.281 8.977 1 97.56 252 ASP B CA 1
ATOM 5095 C C . ASP B 1 252 ? -8.359 34.281 7.855 1 97.56 252 ASP B C 1
ATOM 5097 O O . ASP B 1 252 ? -7.297 33.656 7.758 1 97.56 252 ASP B O 1
ATOM 5101 N N . LYS B 1 253 ? -9.281 34.156 6.965 1 97.38 253 LYS B N 1
ATOM 5102 C CA . LYS B 1 253 ? -9.305 33.125 5.941 1 97.38 253 LYS B CA 1
ATOM 5103 C C . LYS B 1 253 ? -8.125 33.25 4.98 1 97.38 253 LYS B C 1
ATOM 5105 O O . LYS B 1 253 ? -7.789 32.344 4.25 1 97.38 253 LYS B O 1
ATOM 5110 N N . SER B 1 254 ? -7.52 34.406 4.961 1 97 254 SER B N 1
ATOM 5111 C CA . SER B 1 254 ? -6.414 34.625 4.039 1 97 254 SER B CA 1
ATOM 5112 C C . SER B 1 254 ? -5.09 34.156 4.637 1 97 254 SER B C 1
ATOM 5114 O O . SER B 1 254 ? -4.082 34.094 3.93 1 97 254 SER B O 1
ATOM 5116 N N . ASN B 1 255 ? -5.113 33.844 5.973 1 97.62 255 ASN B N 1
ATOM 5117 C CA . ASN B 1 255 ? -3.877 33.469 6.66 1 97.62 255 ASN B CA 1
ATOM 5118 C C . ASN B 1 255 ? -4.035 32.156 7.434 1 97.62 255 ASN B C 1
ATOM 5120 O O . ASN B 1 255 ? -4.062 32.156 8.664 1 97.62 255 ASN B O 1
ATOM 5124 N N . ILE B 1 256 ? -4.035 31.094 6.688 1 98.75 256 ILE B N 1
ATOM 5125 C CA . ILE B 1 256 ? -4.074 29.75 7.25 1 98.75 256 ILE B CA 1
ATOM 5126 C C . ILE B 1 256 ? -2.756 29.031 6.965 1 98.75 256 ILE B C 1
ATOM 5128 O O . ILE B 1 256 ? -2.43 28.766 5.809 1 98.75 256 ILE B O 1
ATOM 5132 N N . ILE B 1 257 ? -2.035 28.734 8.016 1 98.88 257 ILE B N 1
ATOM 5133 C CA . ILE B 1 257 ? -0.709 28.125 7.914 1 98.88 257 ILE B CA 1
ATOM 5134 C C . ILE B 1 257 ? -0.744 26.703 8.477 1 98.88 257 ILE B C 1
ATOM 5136 O O . ILE B 1 257 ? -1.402 26.453 9.492 1 98.88 257 ILE B O 1
ATOM 5140 N N . VAL B 1 258 ? -0.082 25.766 7.801 1 98.94 258 VAL B N 1
ATOM 5141 C CA . VAL B 1 258 ? 0.155 24.422 8.344 1 98.94 258 VAL B CA 1
ATOM 5142 C C . VAL B 1 258 ? 1.656 24.188 8.477 1 98.94 258 VAL B C 1
ATOM 5144 O O . VAL B 1 258 ? 2.42 24.453 7.547 1 98.94 258 VAL B O 1
ATOM 5147 N N . SER B 1 259 ? 2.053 23.75 9.633 1 98.81 259 SER B N 1
ATOM 5148 C CA . SER B 1 259 ? 3.463 23.484 9.891 1 98.81 259 SER B CA 1
ATOM 5149 C C . SER B 1 259 ? 3.639 22.344 10.883 1 98.81 259 SER B C 1
ATOM 5151 O O . SER B 1 259 ? 2.975 22.312 11.922 1 98.81 259 SER B O 1
ATOM 5153 N N . GLY B 1 260 ? 4.422 21.438 10.555 1 97.75 260 GLY B N 1
ATOM 5154 C CA . GLY B 1 260 ? 4.734 20.312 11.414 1 97.75 260 GLY B CA 1
ATOM 5155 C C . GLY B 1 260 ? 6.074 19.672 11.086 1 97.75 260 GLY B C 1
ATOM 5156 O O . GLY B 1 260 ? 6.676 19.969 10.055 1 97.75 260 GLY B O 1
ATOM 5157 N N . ASN B 1 261 ? 6.555 18.828 12.008 1 96.38 261 ASN B N 1
ATOM 5158 C CA . ASN B 1 261 ? 7.863 18.203 11.883 1 96.38 261 ASN B CA 1
ATOM 5159 C C . ASN B 1 261 ? 7.738 16.703 11.562 1 96.38 261 ASN B C 1
ATOM 5161 O O . ASN B 1 261 ? 6.82 16.047 12.039 1 96.38 261 ASN B O 1
ATOM 5165 N N . SER B 1 262 ? 8.711 16.156 10.734 1 96.5 262 SER B N 1
ATOM 5166 C CA . SER B 1 262 ? 8.75 14.734 10.414 1 96.5 262 SER B CA 1
ATOM 5167 C C . SER B 1 262 ? 7.434 14.266 9.805 1 96.5 262 SER B C 1
ATOM 5169 O O . SER B 1 262 ? 6.969 14.844 8.812 1 96.5 262 SER B O 1
ATOM 5171 N N . GLY B 1 263 ? 6.703 13.398 10.477 1 96.69 263 GLY B N 1
ATOM 5172 C CA . GLY B 1 263 ? 5.383 13.016 10 1 96.69 263 GLY B CA 1
ATOM 5173 C C . GLY B 1 263 ? 4.43 14.195 9.875 1 96.69 263 GLY B C 1
ATOM 5174 O O . GLY B 1 263 ? 3.562 14.203 9 1 96.69 263 GLY B O 1
ATOM 5175 N N . GLY B 1 264 ? 4.598 15.141 10.734 1 97.75 264 GLY B N 1
ATOM 5176 C CA . GLY B 1 264 ? 3.848 16.375 10.609 1 97.75 264 GLY B CA 1
ATOM 5177 C C . GLY B 1 264 ? 4.234 17.188 9.383 1 97.75 264 GLY B C 1
ATOM 5178 O O . GLY B 1 264 ? 3.416 17.922 8.828 1 97.75 264 GLY B O 1
ATOM 5179 N N . GLY B 1 265 ? 5.527 17.062 9.016 1 98.31 265 GLY B N 1
ATOM 5180 C CA . GLY B 1 265 ? 5.969 17.641 7.762 1 98.31 265 GLY B CA 1
ATOM 5181 C C . GLY B 1 265 ? 5.344 16.984 6.543 1 98.31 265 GLY B C 1
ATOM 5182 O O . GLY B 1 265 ? 4.992 17.672 5.578 1 98.31 265 GLY B O 1
ATOM 5183 N N . THR B 1 266 ? 5.184 15.633 6.617 1 98.56 266 THR B N 1
ATOM 5184 C CA . THR B 1 266 ? 4.488 14.906 5.562 1 98.56 266 THR B CA 1
ATOM 5185 C C . THR B 1 266 ? 3.076 15.453 5.371 1 98.56 266 THR B C 1
ATOM 5187 O O . THR B 1 266 ? 2.688 15.82 4.262 1 98.56 266 THR B O 1
ATOM 5190 N N . THR B 1 267 ? 2.363 15.547 6.48 1 98.75 267 THR B N 1
ATOM 5191 C CA . THR B 1 267 ? 0.985 16.031 6.441 1 98.75 267 THR B CA 1
ATOM 5192 C C . THR B 1 267 ? 0.925 17.469 5.945 1 98.75 267 THR B C 1
ATOM 5194 O O . THR B 1 267 ? 0.044 17.828 5.16 1 98.75 267 THR B O 1
ATOM 5197 N N . THR B 1 268 ? 1.876 18.266 6.348 1 98.88 268 THR B N 1
ATOM 5198 C CA . THR B 1 268 ? 1.945 19.672 5.969 1 98.88 268 THR B CA 1
ATOM 5199 C C . THR B 1 268 ? 2.092 19.812 4.457 1 98.88 268 THR B C 1
ATOM 5201 O O . THR B 1 268 ? 1.351 20.578 3.826 1 98.88 268 THR B O 1
ATOM 5204 N N . LEU B 1 269 ? 2.996 19.078 3.873 1 98.94 269 LEU B N 1
ATOM 5205 C CA . LEU B 1 269 ? 3.258 19.141 2.439 1 98.94 269 LEU B CA 1
ATOM 5206 C C . LEU B 1 269 ? 2.029 18.719 1.642 1 98.94 269 LEU B C 1
ATOM 5208 O O . LEU B 1 269 ? 1.58 19.453 0.753 1 98.94 269 LEU B O 1
ATOM 5212 N N . PHE B 1 270 ? 1.451 17.641 1.988 1 98.94 270 PHE B N 1
ATOM 5213 C CA . PHE B 1 270 ? 0.351 17.078 1.205 1 98.94 270 PHE B CA 1
ATOM 5214 C C . PHE B 1 270 ? -0.928 17.875 1.437 1 98.94 270 PHE B C 1
ATOM 5216 O O . PHE B 1 270 ? -1.747 18.031 0.527 1 98.94 270 PHE B O 1
ATOM 5223 N N . ALA B 1 271 ? -1.117 18.391 2.646 1 98.94 271 ALA B N 1
ATOM 5224 C CA . ALA B 1 271 ? -2.271 19.25 2.887 1 98.94 271 ALA B CA 1
ATOM 5225 C C . ALA B 1 271 ? -2.205 20.516 2.021 1 98.94 271 ALA B C 1
ATOM 5227 O O . ALA B 1 271 ? -3.203 20.906 1.418 1 98.94 271 ALA B O 1
ATOM 5228 N N . GLY B 1 272 ? -1.039 21.094 1.971 1 98.94 272 GLY B N 1
ATOM 5229 C CA . GLY B 1 272 ? -0.87 22.266 1.119 1 98.94 272 GLY B CA 1
ATOM 5230 C C . GLY B 1 272 ? -1.117 21.969 -0.349 1 98.94 272 GLY B C 1
ATOM 5231 O O . GLY B 1 272 ? -1.666 22.812 -1.069 1 98.94 272 GLY B O 1
ATOM 5232 N N . ALA B 1 273 ? -0.725 20.828 -0.787 1 98.94 273 ALA B N 1
ATOM 5233 C CA . ALA B 1 273 ? -0.889 20.422 -2.182 1 98.94 273 ALA B CA 1
ATOM 5234 C C . ALA B 1 273 ? -2.359 20.188 -2.518 1 98.94 273 ALA B C 1
ATOM 5236 O O . ALA B 1 273 ? -2.795 20.453 -3.641 1 98.94 273 ALA B O 1
ATOM 5237 N N . CYS B 1 274 ? -3.168 19.797 -1.519 1 98.88 274 CYS B N 1
ATOM 5238 C CA . CYS B 1 274 ? -4.516 19.328 -1.808 1 98.88 274 CYS B CA 1
ATOM 5239 C C . CYS B 1 274 ? -5.555 20.391 -1.453 1 98.88 274 CYS B C 1
ATOM 5241 O O . CYS B 1 274 ? -6.652 20.406 -2.016 1 98.88 274 CYS B O 1
ATOM 5243 N N . ASP B 1 275 ? -5.277 21.25 -0.459 1 98.88 275 ASP B N 1
ATOM 5244 C CA . ASP B 1 275 ? -6.234 22.25 0.014 1 98.88 275 ASP B CA 1
ATOM 5245 C C . ASP B 1 275 ? -5.719 23.656 -0.229 1 98.88 275 ASP B C 1
ATOM 5247 O O . ASP B 1 275 ? -4.855 24.141 0.506 1 98.88 275 ASP B O 1
ATOM 5251 N N . THR B 1 276 ? -6.289 24.375 -1.116 1 98.62 276 THR B N 1
ATOM 5252 C CA . THR B 1 276 ? -5.75 25.641 -1.594 1 98.62 276 THR B CA 1
ATOM 5253 C C . THR B 1 276 ? -6.129 26.781 -0.652 1 98.62 276 THR B C 1
ATOM 5255 O O . THR B 1 276 ? -5.711 27.922 -0.848 1 98.62 276 THR B O 1
ATOM 5258 N N . ARG B 1 277 ? -6.883 26.531 0.353 1 98.69 277 ARG B N 1
ATOM 5259 C CA . ARG B 1 277 ? -7.156 27.531 1.375 1 98.69 277 ARG B CA 1
ATOM 5260 C C . ARG B 1 277 ? -5.926 27.781 2.242 1 98.69 277 ARG B C 1
ATOM 5262 O O . ARG B 1 277 ? -5.836 28.812 2.918 1 98.69 277 ARG B O 1
ATOM 5269 N N . ILE B 1 278 ? -4.996 26.781 2.248 1 98.88 278 ILE B N 1
ATOM 5270 C CA . ILE B 1 278 ? -3.764 26.922 3.016 1 98.88 278 ILE B CA 1
ATOM 5271 C C . ILE B 1 278 ? -2.83 27.906 2.322 1 98.88 278 ILE B C 1
ATOM 5273 O O . ILE B 1 278 ? -2.311 27.625 1.239 1 98.88 278 ILE B O 1
ATOM 5277 N N . SER B 1 279 ? -2.604 29.031 2.959 1 98.56 279 SER B N 1
ATOM 5278 C CA . SER B 1 279 ? -1.858 30.125 2.326 1 98.56 279 SER B CA 1
ATOM 5279 C C . SER B 1 279 ? -0.354 29.891 2.436 1 98.56 279 SER B C 1
ATOM 5281 O O . SER B 1 279 ? 0.42 30.438 1.647 1 98.56 279 SER B O 1
ATOM 5283 N N . MET B 1 280 ? 0.04 29.094 3.451 1 98.81 280 MET B N 1
ATOM 5284 C CA . MET B 1 280 ? 1.461 28.844 3.689 1 98.81 280 MET B CA 1
ATOM 5285 C C . MET B 1 280 ? 1.688 27.469 4.281 1 98.81 280 MET B C 1
ATOM 5287 O O . MET B 1 280 ? 0.995 27.062 5.215 1 98.81 280 MET B O 1
ATOM 5291 N N . SER B 1 281 ? 2.613 26.703 3.678 1 98.94 281 SER B N 1
ATOM 5292 C CA . SER B 1 281 ? 3.014 25.391 4.148 1 98.94 281 SER B CA 1
ATOM 5293 C C . SER B 1 281 ? 4.48 25.359 4.562 1 98.94 281 SER B C 1
ATOM 5295 O O . SER B 1 281 ? 5.359 25.703 3.768 1 98.94 281 SER B O 1
ATOM 5297 N N . ILE B 1 282 ? 4.719 24.891 5.805 1 98.94 282 ILE B N 1
ATOM 5298 C CA . ILE B 1 282 ? 6.082 24.875 6.316 1 98.94 282 ILE B CA 1
ATOM 5299 C C . ILE B 1 282 ? 6.414 23.5 6.883 1 98.94 282 ILE B C 1
ATOM 5301 O O . ILE B 1 282 ? 6.426 23.312 8.102 1 98.94 282 ILE B O 1
ATOM 5305 N N . PRO B 1 283 ? 6.738 22.547 6.039 1 98.81 283 PRO B N 1
ATOM 5306 C CA . PRO B 1 283 ? 7.184 21.234 6.512 1 98.81 283 PRO B CA 1
ATOM 5307 C C . PRO B 1 283 ? 8.617 21.25 7.047 1 98.81 283 PRO B C 1
ATOM 5309 O O . PRO B 1 283 ? 9.5 21.844 6.426 1 98.81 283 PRO B O 1
ATOM 5312 N N . SER B 1 284 ? 8.742 20.656 8.195 1 98.06 284 SER B N 1
ATOM 5313 C CA . SER B 1 284 ? 10.078 20.5 8.758 1 98.06 284 SER B CA 1
ATOM 5314 C C . SER B 1 284 ? 10.516 19.031 8.742 1 98.06 284 SER B C 1
ATOM 5316 O O . SER B 1 284 ? 9.719 18.141 9.008 1 98.06 284 SER B O 1
ATOM 5318 N N . SER B 1 285 ? 11.773 18.797 8.352 1 96.81 285 SER B N 1
ATOM 5319 C CA . SER B 1 285 ? 12.438 17.5 8.391 1 96.81 285 SER B CA 1
ATOM 5320 C C . SER B 1 285 ? 11.641 16.453 7.621 1 96.81 285 SER B C 1
ATOM 5322 O O . SER B 1 285 ? 11.375 15.359 8.133 1 96.81 285 SER B O 1
ATOM 5324 N N . TYR B 1 286 ? 11.234 16.812 6.391 1 98.06 286 TYR B N 1
ATOM 5325 C CA . TYR B 1 286 ? 10.523 15.859 5.551 1 98.06 286 TYR B CA 1
ATOM 5326 C C . TYR B 1 286 ? 10.852 16.078 4.078 1 98.06 286 TYR B C 1
ATOM 5328 O O . TYR B 1 286 ? 11.188 15.125 3.363 1 98.06 286 TYR B O 1
ATOM 5336 N N . PHE B 1 287 ? 10.703 17.344 3.529 1 98.5 287 PHE B N 1
ATOM 5337 C CA . PHE B 1 287 ? 10.859 17.625 2.107 1 98.5 287 PHE B CA 1
ATOM 5338 C C . PHE B 1 287 ? 12.227 17.172 1.611 1 98.5 287 PHE B C 1
ATOM 5340 O O . PHE B 1 287 ? 13.258 17.531 2.186 1 98.5 287 PHE B O 1
ATOM 5347 N N . CYS B 1 288 ? 12.156 16.422 0.616 1 97.56 288 CYS B N 1
ATOM 5348 C CA . CYS B 1 288 ? 13.328 15.828 -0.015 1 97.56 288 CYS B CA 1
ATOM 5349 C C . CYS B 1 288 ? 12.969 15.18 -1.349 1 97.56 288 CYS B C 1
ATOM 5351 O O . CYS B 1 288 ? 12.281 15.789 -2.17 1 97.56 288 CYS B O 1
ATOM 5353 N N . THR B 1 289 ? 13.461 14 -1.64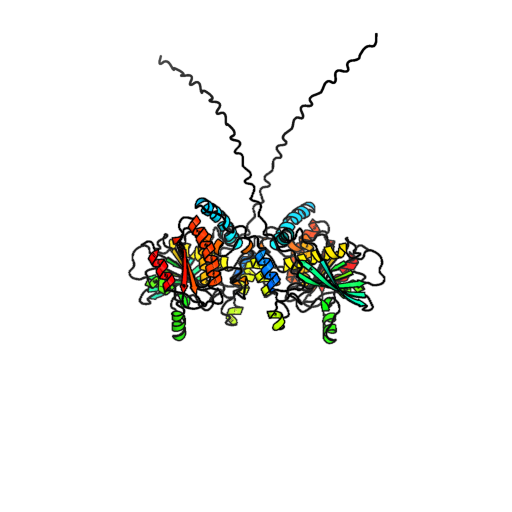8 1 97.25 289 THR B N 1
ATOM 5354 C CA . THR B 1 289 ? 12.977 13.164 -2.738 1 97.25 289 THR B CA 1
ATOM 5355 C C . THR B 1 289 ? 12.398 11.852 -2.201 1 97.25 289 THR B C 1
ATOM 5357 O O . THR B 1 289 ? 12.852 11.344 -1.172 1 97.25 289 THR B O 1
ATOM 5360 N N . PHE B 1 290 ? 11.375 11.359 -2.889 1 97.81 290 PHE B N 1
ATOM 5361 C CA . PHE B 1 290 ? 10.875 10.039 -2.508 1 97.81 290 PHE B CA 1
ATOM 5362 C C . PHE B 1 290 ? 11.969 8.984 -2.65 1 97.81 290 PHE B C 1
ATOM 5364 O O . PHE B 1 290 ? 12.188 8.188 -1.737 1 97.81 290 PHE B O 1
ATOM 5371 N N . THR B 1 291 ? 12.711 8.984 -3.746 1 95.81 291 THR B N 1
ATOM 5372 C CA . THR B 1 291 ? 13.68 7.941 -4.078 1 95.81 291 THR B CA 1
ATOM 5373 C C . THR B 1 291 ? 14.898 8.031 -3.166 1 95.81 291 THR B C 1
ATOM 5375 O O . THR B 1 291 ? 15.477 7.008 -2.795 1 95.81 291 THR B O 1
ATOM 5378 N N . GLY B 1 292 ? 15.195 9.211 -2.766 1 94.56 292 GLY B N 1
ATOM 5379 C CA . GLY B 1 292 ? 16.406 9.414 -1.989 1 94.56 292 GLY B CA 1
ATOM 5380 C C . GLY B 1 292 ? 16.172 9.383 -0.491 1 94.56 292 GLY B C 1
ATOM 5381 O O . GLY B 1 292 ? 17.125 9.453 0.295 1 94.56 292 GLY B O 1
ATOM 5382 N N . SER B 1 293 ? 14.93 9.281 -0.07 1 93.69 293 SER B N 1
ATOM 5383 C CA . SER B 1 293 ? 14.602 9.203 1.35 1 93.69 293 SER B CA 1
ATOM 5384 C C . SER B 1 293 ? 13.656 8.039 1.631 1 93.69 293 SER B C 1
ATOM 5386 O O . SER B 1 293 ? 14.102 6.922 1.902 1 93.69 293 SER B O 1
ATOM 5388 N N . ILE B 1 294 ? 12.438 8.18 1.268 1 88.5 294 ILE B N 1
ATOM 5389 C CA . ILE B 1 294 ? 11.398 7.199 1.562 1 88.5 294 ILE B CA 1
ATOM 5390 C C . ILE B 1 294 ? 11.766 5.852 0.948 1 88.5 294 ILE B C 1
ATOM 5392 O O . ILE B 1 294 ? 11.547 4.801 1.56 1 88.5 294 ILE B O 1
ATOM 5396 N N . GLY B 1 295 ? 12.391 5.859 -0.176 1 88.75 295 GLY B N 1
ATOM 5397 C CA . GLY B 1 295 ? 12.758 4.641 -0.875 1 88.75 295 GLY B CA 1
ATOM 5398 C C . GLY B 1 295 ? 14.164 4.168 -0.548 1 88.75 295 GLY B C 1
ATOM 5399 O O . GLY B 1 295 ? 14.555 3.066 -0.936 1 88.75 295 GLY B O 1
ATOM 5400 N N . ALA B 1 296 ? 14.891 4.914 0.177 1 88.44 296 ALA B N 1
ATOM 5401 C CA . ALA B 1 296 ? 16.328 4.66 0.286 1 88.44 296 ALA B CA 1
ATOM 5402 C C . ALA B 1 296 ? 16.656 4.012 1.625 1 88.44 296 ALA B C 1
ATOM 5404 O O . ALA B 1 296 ? 17.766 3.488 1.805 1 88.44 296 ALA B O 1
ATOM 5405 N N . MET B 1 297 ? 15.633 4.023 2.475 1 90.19 297 MET B N 1
ATOM 5406 C CA . MET B 1 297 ? 15.812 3.43 3.797 1 90.19 297 MET B CA 1
ATOM 5407 C C . MET B 1 297 ? 14.469 3.096 4.43 1 90.19 297 MET B C 1
ATOM 5409 O O . MET B 1 297 ? 13.422 3.414 3.871 1 90.19 297 MET B O 1
ATOM 5413 N N . TYR B 1 298 ? 14.625 2.436 5.559 1 89.62 298 TYR B N 1
ATOM 5414 C CA . TYR B 1 298 ? 13.398 2.084 6.266 1 89.62 298 TYR B CA 1
ATOM 5415 C C . TYR B 1 298 ? 12.68 3.33 6.766 1 89.62 298 TYR B C 1
ATOM 5417 O O . TYR B 1 298 ? 13.281 4.18 7.426 1 89.62 298 TYR B O 1
ATOM 5425 N N . HIS B 1 299 ? 11.469 3.535 6.391 1 93.38 299 HIS B N 1
ATOM 5426 C CA . HIS B 1 299 ? 10.547 4.527 6.945 1 93.38 299 HIS B CA 1
ATOM 5427 C C . HIS B 1 299 ? 9.25 3.873 7.418 1 93.38 299 HIS B C 1
ATOM 5429 O O . HIS B 1 299 ? 8.914 2.773 6.977 1 93.38 299 HIS B O 1
ATOM 5435 N N . CYS B 1 300 ? 8.664 4.609 8.336 1 95.44 300 CYS B N 1
ATOM 5436 C CA . CYS B 1 300 ? 7.398 4.102 8.852 1 95.44 300 CYS B CA 1
ATOM 5437 C C . CYS B 1 300 ? 6.41 3.859 7.719 1 95.44 300 CYS B C 1
ATOM 5439 O O . CYS B 1 300 ? 6.406 4.59 6.727 1 95.44 300 CYS B O 1
ATOM 5441 N N . ASP B 1 301 ? 5.512 2.932 7.91 1 96.25 301 ASP B N 1
ATOM 5442 C CA . ASP B 1 301 ? 4.543 2.479 6.914 1 96.25 301 ASP B CA 1
ATOM 5443 C C . ASP B 1 301 ? 3.639 3.623 6.465 1 96.25 301 ASP B C 1
ATOM 5445 O O . ASP B 1 301 ? 3.229 3.68 5.305 1 96.25 301 ASP B O 1
ATOM 5449 N N . CYS B 1 302 ? 3.424 4.57 7.227 1 96.25 302 CYS B N 1
ATOM 5450 C CA . CYS B 1 302 ? 2.447 5.621 6.969 1 96.25 302 CYS B CA 1
ATOM 5451 C C . CYS B 1 302 ? 2.988 6.633 5.965 1 96.25 302 CYS B C 1
ATOM 5453 O O . CYS B 1 302 ? 2.264 7.527 5.527 1 96.25 302 CYS B O 1
ATOM 5455 N N . ASN B 1 303 ? 4.219 6.445 5.5 1 96.31 303 ASN B N 1
ATOM 5456 C CA . ASN B 1 303 ? 4.844 7.398 4.586 1 96.31 303 ASN B CA 1
ATOM 5457 C C . ASN B 1 303 ? 4.602 7.016 3.131 1 96.31 303 ASN B C 1
ATOM 5459 O O . ASN B 1 303 ? 4.973 7.758 2.219 1 96.31 303 ASN B O 1
ATOM 5463 N N . TYR B 1 304 ? 3.979 5.93 2.879 1 97.69 304 TYR B N 1
ATOM 5464 C CA . TYR B 1 304 ? 3.939 5.395 1.524 1 97.69 304 TYR B CA 1
ATOM 5465 C C . TYR B 1 304 ? 2.588 5.66 0.871 1 97.69 304 TYR B C 1
ATOM 5467 O O . TYR B 1 304 ? 1.542 5.434 1.482 1 97.69 304 TYR B O 1
ATOM 5475 N N . VAL B 1 305 ? 2.635 6.164 -0.306 1 98.38 305 VAL B N 1
ATOM 5476 C CA . VAL B 1 305 ? 1.482 6.395 -1.172 1 98.38 305 VAL B CA 1
ATOM 5477 C C . VAL B 1 305 ? 1.591 5.516 -2.418 1 98.38 305 VAL B C 1
ATOM 5479 O O . VAL B 1 305 ? 2.52 5.672 -3.215 1 98.38 305 VAL B O 1
ATOM 5482 N N . PRO B 1 306 ? 0.625 4.629 -2.633 1 98.12 306 PRO B N 1
ATOM 5483 C CA . PRO B 1 306 ? 0.706 3.736 -3.791 1 98.12 306 PRO B CA 1
ATOM 5484 C C . PRO B 1 306 ? 0.803 4.492 -5.113 1 98.12 306 PRO B C 1
ATOM 5486 O O . PRO B 1 306 ? -0.096 5.266 -5.453 1 98.12 306 PRO B O 1
ATOM 5489 N N . GLY B 1 307 ? 1.906 4.289 -5.793 1 98 307 GLY B N 1
ATOM 5490 C CA . GLY B 1 307 ? 2.064 4.809 -7.141 1 98 307 GLY B CA 1
ATOM 5491 C C . GLY B 1 307 ? 2.479 6.266 -7.172 1 98 307 GLY B C 1
ATOM 5492 O O . GLY B 1 307 ? 2.297 6.949 -8.188 1 98 307 GLY B O 1
ATOM 5493 N N . ILE B 1 308 ? 2.957 6.777 -6.137 1 98.5 308 ILE B N 1
ATOM 5494 C CA . ILE B 1 308 ? 3.26 8.203 -6.078 1 98.5 308 ILE B CA 1
ATOM 5495 C C . ILE B 1 308 ? 4.297 8.555 -7.145 1 98.5 308 ILE B C 1
ATOM 5497 O O . ILE B 1 308 ? 4.227 9.617 -7.758 1 98.5 308 ILE B O 1
ATOM 5501 N N . LEU B 1 309 ? 5.25 7.66 -7.461 1 97.81 309 LEU B N 1
ATOM 5502 C CA . LEU B 1 309 ? 6.309 7.941 -8.43 1 97.81 309 LEU B CA 1
ATOM 5503 C C . LEU B 1 309 ? 5.797 7.781 -9.852 1 97.81 309 LEU B C 1
ATOM 5505 O O . LEU B 1 309 ? 6.461 8.195 -10.805 1 97.81 309 LEU B O 1
ATOM 5509 N N . GLU B 1 310 ? 4.629 7.184 -10.023 1 96.69 310 GLU B N 1
ATOM 5510 C CA . GLU B 1 310 ? 3.979 7.273 -11.328 1 96.69 310 GLU B CA 1
ATOM 5511 C C . GLU B 1 310 ? 3.609 8.711 -11.664 1 96.69 310 GLU B C 1
ATOM 5513 O O . GLU B 1 310 ? 3.547 9.086 -12.836 1 96.69 310 GLU B O 1
ATOM 5518 N N . TYR B 1 311 ? 3.373 9.508 -10.648 1 97.88 311 TYR B N 1
ATOM 5519 C CA . TYR B 1 311 ? 2.934 10.891 -10.828 1 97.88 311 TYR B CA 1
ATOM 5520 C C . TYR B 1 311 ? 4.121 11.844 -10.852 1 97.88 311 TYR B C 1
ATOM 5522 O O . TYR B 1 311 ? 4.211 12.711 -11.719 1 97.88 311 TYR B O 1
ATOM 5530 N N . GLY B 1 312 ? 4.969 11.695 -9.891 1 97.81 312 GLY B N 1
ATOM 5531 C CA . GLY B 1 312 ? 6.113 12.594 -9.828 1 97.81 312 GLY B CA 1
ATOM 5532 C C . GLY B 1 312 ? 6.863 12.508 -8.516 1 97.81 312 GLY B C 1
ATOM 5533 O O . GLY B 1 312 ? 6.57 11.656 -7.676 1 97.81 312 GLY B O 1
ATOM 5534 N N . GLU B 1 313 ? 7.883 13.336 -8.383 1 98.12 313 GLU B N 1
ATOM 5535 C CA . GLU B 1 313 ? 8.695 13.43 -7.172 1 98.12 313 GLU B CA 1
ATOM 5536 C C . GLU B 1 313 ? 8.117 14.453 -6.195 1 98.12 313 GLU B C 1
ATOM 5538 O O . GLU B 1 313 ? 7.102 15.086 -6.48 1 98.12 313 GLU B O 1
ATOM 5543 N N . MET B 1 314 ? 8.734 14.555 -5.07 1 98.62 314 MET B N 1
ATOM 5544 C CA . MET B 1 314 ? 8.227 15.406 -4 1 98.62 314 MET B CA 1
ATOM 5545 C C . MET B 1 314 ? 8.148 16.859 -4.449 1 98.62 314 MET B C 1
ATOM 5547 O O . MET B 1 314 ? 7.262 17.609 -4.027 1 98.62 314 MET B O 1
ATOM 5551 N N . SER B 1 315 ? 9.109 17.297 -5.285 1 98.81 315 SER B N 1
ATOM 5552 C CA . SER B 1 315 ? 9.086 18.656 -5.797 1 98.81 315 SER B CA 1
ATOM 5553 C C . SER B 1 315 ? 7.82 18.938 -6.598 1 98.81 315 SER B C 1
ATOM 5555 O O . SER B 1 315 ? 7.281 20.047 -6.559 1 98.81 315 SER B O 1
ATOM 5557 N N . ASP B 1 316 ? 7.375 17.922 -7.332 1 98.88 316 ASP B N 1
ATOM 5558 C CA . ASP B 1 316 ? 6.148 18.078 -8.102 1 98.88 316 ASP B CA 1
ATOM 5559 C C . ASP B 1 316 ? 4.938 18.219 -7.18 1 98.88 316 ASP B C 1
ATOM 5561 O O . ASP B 1 316 ? 4.043 19.031 -7.441 1 98.88 316 ASP B O 1
ATOM 5565 N N . ILE B 1 317 ? 4.895 17.453 -6.102 1 98.94 317 ILE B N 1
ATOM 5566 C CA . ILE B 1 317 ? 3.82 17.562 -5.121 1 98.94 317 ILE B CA 1
ATOM 5567 C C . ILE B 1 317 ? 3.84 18.969 -4.5 1 98.94 317 ILE B C 1
ATOM 5569 O O . ILE B 1 317 ? 2.805 19.625 -4.418 1 98.94 317 ILE B O 1
ATOM 5573 N N . ALA B 1 318 ? 5.023 19.375 -4.078 1 98.94 318 ALA B N 1
ATOM 5574 C CA . ALA B 1 318 ? 5.172 20.703 -3.482 1 98.94 318 ALA B CA 1
ATOM 5575 C C . ALA B 1 318 ? 4.797 21.797 -4.477 1 98.94 318 ALA B C 1
ATOM 5577 O O . ALA B 1 318 ? 4.289 22.859 -4.086 1 98.94 318 ALA B O 1
ATOM 5578 N N . GLY B 1 319 ? 5.055 21.516 -5.719 1 98.94 319 GLY B N 1
ATOM 5579 C CA . GLY B 1 319 ? 4.738 22.469 -6.766 1 98.94 319 GLY B CA 1
ATOM 5580 C C . GLY B 1 319 ? 3.258 22.797 -6.855 1 98.94 319 GLY B C 1
ATOM 5581 O O . GLY B 1 319 ? 2.875 23.844 -7.371 1 98.94 319 GLY B O 1
ATOM 5582 N N . LEU B 1 320 ? 2.436 21.938 -6.371 1 98.94 320 LEU B N 1
ATOM 5583 C CA . LEU B 1 320 ? 0.993 22.156 -6.363 1 98.94 320 LEU B CA 1
ATOM 5584 C C . LEU B 1 320 ? 0.622 23.297 -5.41 1 98.94 320 LEU B C 1
ATOM 5586 O O . LEU B 1 320 ? -0.499 23.812 -5.457 1 98.94 320 LEU B O 1
ATOM 5590 N N . ILE B 1 321 ? 1.533 23.734 -4.602 1 98.94 321 ILE B N 1
ATOM 5591 C CA . ILE B 1 321 ? 1.286 24.781 -3.609 1 98.94 321 ILE B CA 1
ATOM 5592 C C . ILE B 1 321 ? 1.505 26.156 -4.234 1 98.94 321 ILE B C 1
ATOM 5594 O O . ILE B 1 321 ? 0.866 27.125 -3.84 1 98.94 321 ILE B O 1
ATOM 5598 N N . ALA B 1 322 ? 2.307 26.203 -5.25 1 98.75 322 ALA B N 1
ATOM 5599 C CA . ALA B 1 322 ? 2.521 27.484 -5.93 1 98.75 322 ALA B CA 1
ATOM 5600 C C . ALA B 1 322 ? 1.205 28.062 -6.434 1 98.75 322 ALA B C 1
ATOM 5602 O O . ALA B 1 322 ? 0.327 27.328 -6.891 1 98.75 322 ALA B O 1
ATOM 5603 N N . PRO B 1 323 ? 0.985 29.438 -6.344 1 98.56 323 PRO B N 1
ATOM 5604 C CA . PRO B 1 323 ? 1.927 30.5 -5.953 1 98.56 323 PRO B CA 1
ATOM 5605 C C . PRO B 1 323 ? 1.913 30.766 -4.453 1 98.56 323 PRO B C 1
ATOM 5607 O O . PRO B 1 323 ? 2.545 31.719 -3.99 1 98.56 323 PRO B O 1
ATOM 5610 N N . ARG B 1 324 ? 1.153 29.984 -3.695 1 98.69 324 ARG B N 1
ATOM 5611 C CA . ARG B 1 324 ? 1.113 30.156 -2.246 1 98.69 324 ARG B CA 1
ATOM 5612 C C . ARG B 1 324 ? 2.477 29.875 -1.624 1 98.69 324 ARG B C 1
ATOM 5614 O O . ARG B 1 324 ? 3.385 29.391 -2.299 1 98.69 324 ARG B O 1
ATOM 5621 N N . PHE B 1 325 ? 2.617 30.156 -0.403 1 98.81 325 PHE B N 1
ATOM 5622 C CA . PHE B 1 325 ? 3.941 30.203 0.201 1 98.81 325 PHE B CA 1
ATOM 5623 C C . PHE B 1 325 ? 4.367 28.828 0.704 1 98.81 325 PHE B C 1
ATOM 5625 O O . PHE B 1 325 ? 3.555 28.094 1.271 1 98.81 325 PHE B O 1
ATOM 5632 N N . PHE B 1 326 ? 5.664 28.484 0.458 1 98.88 326 PHE B N 1
ATOM 5633 C CA . PHE B 1 326 ? 6.242 27.203 0.875 1 98.88 326 PHE B CA 1
ATOM 5634 C C . PHE B 1 326 ? 7.645 27.406 1.438 1 98.88 326 PHE B C 1
ATOM 5636 O O . PHE B 1 326 ? 8.523 27.938 0.761 1 98.88 326 PHE B O 1
ATOM 5643 N N . CYS B 1 327 ? 7.832 26.953 2.645 1 98.88 327 CYS B N 1
ATOM 5644 C CA . CYS B 1 327 ? 9.164 26.984 3.244 1 98.88 327 CYS B CA 1
ATOM 5645 C C . CYS B 1 327 ? 9.508 25.641 3.875 1 98.88 327 CYS B C 1
ATOM 5647 O O . CYS B 1 327 ? 8.836 25.203 4.812 1 98.88 327 CYS B O 1
ATOM 5649 N N . THR B 1 328 ? 10.547 25 3.336 1 98.88 328 THR B N 1
ATOM 5650 C CA . THR B 1 328 ? 10.977 23.734 3.941 1 98.88 328 THR B CA 1
ATOM 5651 C C . THR B 1 328 ? 12.148 23.969 4.887 1 98.88 328 THR B C 1
ATOM 5653 O O . THR B 1 328 ? 13.031 24.781 4.605 1 98.88 328 THR B O 1
ATOM 5656 N N . LEU B 1 329 ? 12.047 23.312 6.051 1 98.75 329 LEU B N 1
ATOM 5657 C CA . LEU B 1 329 ? 13.094 23.344 7.062 1 98.75 329 LEU B CA 1
ATOM 5658 C C . LEU B 1 329 ? 13.844 22.016 7.121 1 98.75 329 LEU B C 1
ATOM 5660 O O . LEU B 1 329 ? 13.25 20.984 7.43 1 98.75 329 LEU B O 1
ATOM 5664 N N . ASN B 1 330 ? 15.102 22.031 6.82 1 98.56 330 ASN B N 1
ATOM 5665 C CA . ASN B 1 330 ? 15.898 20.812 6.805 1 98.56 330 ASN B CA 1
ATOM 5666 C C . ASN B 1 330 ? 17.172 20.953 7.633 1 98.56 330 ASN B C 1
ATOM 5668 O O . ASN B 1 330 ? 17.797 22.016 7.625 1 98.56 330 ASN B O 1
ATOM 5672 N N . GLY B 1 331 ? 17.422 19.953 8.352 1 97.88 331 GLY B N 1
ATOM 5673 C CA . GLY B 1 331 ? 18.672 19.938 9.102 1 97.88 331 GLY B CA 1
ATOM 5674 C C . GLY B 1 331 ? 19.859 19.438 8.289 1 97.88 331 GLY B C 1
ATOM 5675 O O . GLY B 1 331 ? 19.719 18.469 7.523 1 97.88 331 GLY B O 1
ATOM 5676 N N . LYS B 1 332 ? 20.938 20.031 8.531 1 97.69 332 LYS B N 1
ATOM 5677 C CA . LYS B 1 332 ? 22.125 19.656 7.762 1 97.69 332 LYS B CA 1
ATOM 5678 C C . LYS B 1 332 ? 22.562 18.234 8.102 1 97.69 332 LYS B C 1
ATOM 5680 O O . LYS B 1 332 ? 23.172 17.547 7.266 1 97.69 332 LYS B O 1
ATOM 5685 N N . ASP B 1 333 ? 22.234 17.781 9.328 1 97.44 333 ASP B N 1
ATOM 5686 C CA . ASP B 1 333 ? 22.719 16.469 9.789 1 97.44 333 ASP B CA 1
ATOM 5687 C C . ASP B 1 333 ? 21.578 15.453 9.828 1 97.44 333 ASP B C 1
ATOM 5689 O O . ASP B 1 333 ? 21.703 14.422 10.492 1 97.44 333 ASP B O 1
ATOM 5693 N N . ASP B 1 334 ? 20.516 15.805 9.195 1 96.69 334 ASP B N 1
ATOM 5694 C CA . ASP B 1 334 ? 19.391 14.867 9.148 1 96.69 334 ASP B CA 1
ATOM 5695 C C . ASP B 1 334 ? 19.719 13.664 8.266 1 96.69 334 ASP B C 1
ATOM 5697 O O . ASP B 1 334 ? 19.812 13.797 7.043 1 96.69 334 ASP B O 1
ATOM 5701 N N . THR B 1 335 ? 19.766 12.453 8.844 1 94.88 335 THR B N 1
ATOM 5702 C CA . THR B 1 335 ? 20.141 11.266 8.086 1 94.88 335 THR B CA 1
ATOM 5703 C C . THR B 1 335 ? 18.906 10.625 7.453 1 94.88 335 THR B C 1
ATOM 5705 O O . THR B 1 335 ? 19.016 9.844 6.504 1 94.88 335 THR B O 1
ATOM 5708 N N . MET B 1 336 ? 17.734 10.891 7.945 1 94.38 336 MET B N 1
ATOM 5709 C CA . MET B 1 336 ? 16.5 10.305 7.438 1 94.38 336 MET B CA 1
ATOM 5710 C C . MET B 1 336 ? 16.016 11.047 6.195 1 94.38 336 MET B C 1
ATOM 5712 O O . MET B 1 336 ? 15.461 10.438 5.281 1 94.38 336 MET B O 1
ATOM 5716 N N . PHE B 1 337 ? 16.172 12.289 6.227 1 97 337 PHE B N 1
ATOM 5717 C CA . PHE B 1 337 ? 15.883 13.18 5.105 1 97 337 PHE B CA 1
ATOM 5718 C C . PHE B 1 337 ? 17.109 14.023 4.766 1 97 337 PHE B C 1
ATOM 5720 O O . PHE B 1 337 ? 17.172 15.195 5.141 1 97 337 PHE B O 1
ATOM 5727 N N . PRO B 1 338 ? 17.906 13.469 3.928 1 97.31 338 PRO B N 1
ATOM 5728 C CA . PRO B 1 338 ? 19.234 14.055 3.717 1 97.31 338 PRO B CA 1
ATOM 5729 C C . PRO B 1 338 ? 19.188 15.406 3.014 1 97.31 338 PRO B C 1
ATOM 5731 O O . PRO B 1 338 ? 18.422 15.578 2.057 1 97.31 338 PRO B O 1
ATOM 5734 N N . LEU B 1 339 ? 20.031 16.281 3.514 1 98 339 LEU B N 1
ATOM 5735 C CA . LEU B 1 339 ? 20.062 17.641 2.992 1 98 339 LEU B CA 1
ATOM 5736 C C . LEU B 1 339 ? 20.344 17.641 1.492 1 98 339 LEU B C 1
ATOM 5738 O O . LEU B 1 339 ? 19.75 18.422 0.749 1 98 339 LEU B O 1
ATOM 5742 N N . LYS B 1 340 ? 21.25 16.766 1.025 1 97.69 340 LYS B N 1
ATOM 5743 C CA . LYS B 1 340 ? 21.578 16.719 -0.396 1 97.69 340 LYS B CA 1
ATOM 5744 C C . LYS B 1 340 ? 20.328 16.453 -1.241 1 97.69 340 LYS B C 1
ATOM 5746 O O . LYS B 1 340 ? 20.156 17.047 -2.301 1 97.69 340 LYS B O 1
ATOM 5751 N N . GLU B 1 341 ? 19.516 15.531 -0.8 1 97.88 341 GLU B N 1
ATOM 5752 C CA . GLU B 1 341 ? 18.281 15.203 -1.509 1 97.88 341 GLU B CA 1
ATOM 5753 C C . GLU B 1 341 ? 17.281 16.344 -1.412 1 97.88 341 GLU B C 1
ATOM 5755 O O . GLU B 1 341 ? 16.531 16.594 -2.355 1 97.88 341 GLU B O 1
ATOM 5760 N N . ALA B 1 342 ? 17.203 17 -0.274 1 98.56 342 ALA B N 1
ATOM 5761 C CA . ALA B 1 342 ? 16.344 18.172 -0.115 1 98.56 342 ALA B CA 1
ATOM 5762 C C . ALA B 1 342 ? 16.75 19.281 -1.071 1 98.56 342 ALA B C 1
ATOM 5764 O O . ALA B 1 342 ? 15.883 19.938 -1.682 1 98.56 342 ALA B O 1
ATOM 5765 N N . GLN B 1 343 ? 18 19.5 -1.168 1 98.69 343 GLN B N 1
ATOM 5766 C CA . GLN B 1 343 ? 18.516 20.531 -2.068 1 98.69 343 GLN B CA 1
ATOM 5767 C C . GLN B 1 343 ? 18.203 20.188 -3.521 1 98.69 343 GLN B C 1
ATOM 5769 O O . GLN B 1 343 ? 17.797 21.062 -4.293 1 98.69 343 GLN B O 1
ATOM 5774 N N . LYS B 1 344 ? 18.375 18.969 -3.875 1 98.25 344 LYS B N 1
ATOM 5775 C CA . LYS B 1 344 ? 18.031 18.516 -5.219 1 98.25 344 LYS B CA 1
ATOM 5776 C C . LYS B 1 344 ? 16.547 18.766 -5.512 1 98.25 344 LYS B C 1
ATOM 5778 O O . LYS B 1 344 ? 16.203 19.281 -6.574 1 98.25 344 LYS B O 1
ATOM 5783 N N . ALA B 1 345 ? 15.711 18.391 -4.633 1 98.69 345 ALA B N 1
ATOM 5784 C CA . ALA B 1 345 ? 14.273 18.594 -4.793 1 98.69 345 ALA B CA 1
ATOM 5785 C C . ALA B 1 345 ? 13.93 20.078 -4.871 1 98.69 345 ALA B C 1
ATOM 5787 O O . ALA B 1 345 ? 13.062 20.469 -5.648 1 98.69 345 ALA B O 1
ATOM 5788 N N . PHE B 1 346 ? 14.578 20.859 -4.074 1 98.81 346 PHE B N 1
ATOM 5789 C CA . PHE B 1 346 ? 14.258 22.281 -4.02 1 98.81 346 PHE B CA 1
ATOM 5790 C C . PHE B 1 346 ? 14.641 22.969 -5.328 1 98.81 346 PHE B C 1
ATOM 5792 O O . PHE B 1 346 ? 13.953 23.906 -5.766 1 98.81 346 PHE B O 1
ATOM 5799 N N . VAL B 1 347 ? 15.734 22.562 -5.945 1 98.62 347 VAL B N 1
ATOM 5800 C CA . VAL B 1 347 ? 16.109 23.078 -7.25 1 98.62 347 VAL B CA 1
ATOM 5801 C C . VAL B 1 347 ? 14.953 22.906 -8.234 1 98.62 347 VAL B C 1
ATOM 5803 O O . VAL B 1 347 ? 14.602 23.828 -8.961 1 98.62 347 VAL B O 1
ATOM 5806 N N . ASN B 1 348 ? 14.359 21.766 -8.219 1 98.44 348 ASN B N 1
ATOM 5807 C CA . ASN B 1 348 ? 13.234 21.484 -9.109 1 98.44 348 ASN B CA 1
ATOM 5808 C C . ASN B 1 348 ? 11.992 22.281 -8.703 1 98.44 348 ASN B C 1
ATOM 5810 O O . ASN B 1 348 ? 11.25 22.766 -9.562 1 98.44 348 ASN B O 1
ATOM 5814 N N . LEU B 1 349 ? 11.758 22.406 -7.422 1 98.88 349 LEU B N 1
ATOM 5815 C CA . LEU B 1 349 ? 10.625 23.188 -6.941 1 98.88 349 LEU B CA 1
ATOM 5816 C C . LEU B 1 349 ? 10.758 24.656 -7.363 1 98.88 349 LEU B C 1
ATOM 5818 O O . LEU B 1 349 ? 9.773 25.281 -7.773 1 98.88 349 LEU B O 1
ATOM 5822 N N . LYS B 1 350 ? 11.961 25.156 -7.215 1 98.75 350 LYS B N 1
ATOM 5823 C CA . LYS B 1 350 ? 12.227 26.547 -7.574 1 98.75 350 LYS B CA 1
ATOM 5824 C C . LYS B 1 350 ? 11.883 26.812 -9.031 1 98.75 350 LYS B C 1
ATOM 5826 O O . LYS B 1 350 ? 11.414 27.891 -9.375 1 98.75 350 LYS B O 1
ATOM 5831 N N . LYS B 1 351 ? 12.102 25.859 -9.906 1 98.69 351 LYS B N 1
ATOM 5832 C CA . LYS B 1 351 ? 11.719 25.984 -11.305 1 98.69 351 LYS B CA 1
ATOM 5833 C C . LYS B 1 351 ? 10.211 26.172 -11.453 1 98.69 351 LYS B C 1
ATOM 5835 O O . LYS B 1 351 ? 9.75 26.953 -12.289 1 98.69 351 LYS B O 1
ATOM 5840 N N . ILE B 1 352 ? 9.469 25.484 -10.664 1 98.88 352 ILE B N 1
ATOM 5841 C CA . ILE B 1 352 ? 8.016 25.562 -10.734 1 98.88 352 ILE B CA 1
ATOM 5842 C C . ILE B 1 352 ? 7.551 26.938 -10.242 1 98.88 352 ILE B C 1
ATOM 5844 O O . ILE B 1 352 ? 6.723 27.594 -10.883 1 98.88 352 ILE B O 1
ATOM 5848 N N . TYR B 1 353 ? 8.07 27.391 -9.109 1 98.88 353 TYR B N 1
ATOM 5849 C CA . TYR B 1 353 ? 7.703 28.703 -8.578 1 98.88 353 TYR B CA 1
ATOM 5850 C C . TYR B 1 353 ? 8.133 29.812 -9.539 1 98.88 353 TYR B C 1
ATOM 5852 O O . TYR B 1 353 ? 7.445 30.828 -9.664 1 98.88 353 TYR B O 1
ATOM 5860 N N . THR B 1 354 ? 9.289 29.594 -10.195 1 98.81 354 THR B N 1
ATOM 5861 C CA . THR B 1 354 ? 9.727 30.547 -11.211 1 98.81 354 THR B CA 1
ATOM 5862 C C . THR B 1 354 ? 8.75 30.594 -12.383 1 98.81 354 THR B C 1
ATOM 5864 O O . THR B 1 354 ? 8.367 31.672 -12.836 1 98.81 354 THR B O 1
ATOM 5867 N N . ALA B 1 355 ? 8.352 29.438 -12.797 1 98.81 355 ALA B N 1
ATOM 5868 C CA . ALA B 1 355 ? 7.363 29.359 -13.875 1 98.81 355 ALA B CA 1
ATOM 5869 C C . ALA B 1 355 ? 6.055 30.031 -13.469 1 98.81 355 ALA B C 1
ATOM 5871 O O . ALA B 1 355 ? 5.375 30.641 -14.305 1 98.81 355 ALA B O 1
ATOM 5872 N N . ALA B 1 356 ? 5.727 29.969 -12.211 1 98.69 356 ALA B N 1
ATOM 5873 C CA . ALA B 1 356 ? 4.504 30.562 -11.688 1 98.69 356 ALA B CA 1
ATOM 5874 C C . ALA B 1 356 ? 4.656 32.062 -11.531 1 98.69 356 ALA B C 1
ATOM 5876 O O . ALA B 1 356 ? 3.689 32.781 -11.227 1 98.69 356 ALA B O 1
ATOM 5877 N N . GLY B 1 357 ? 5.859 32.594 -11.68 1 98.5 357 GLY B N 1
ATOM 5878 C CA . GLY B 1 357 ? 6.121 34.031 -11.625 1 98.5 357 GLY B CA 1
ATOM 5879 C C . GLY B 1 357 ? 6.43 34.531 -10.227 1 98.5 357 GLY B C 1
ATOM 5880 O O . GLY B 1 357 ? 6.469 35.75 -9.992 1 98.5 357 GLY B O 1
ATOM 5881 N N . VAL B 1 358 ? 6.594 33.594 -9.281 1 98.25 358 VAL B N 1
ATOM 5882 C CA . VAL B 1 358 ? 6.77 34 -7.891 1 98.25 358 VAL B CA 1
ATOM 5883 C C . VAL B 1 358 ? 7.953 33.25 -7.281 1 98.25 358 VAL B C 1
ATOM 5885 O O . VAL B 1 358 ? 7.82 32.625 -6.234 1 98.25 358 VAL B O 1
ATOM 5888 N N . PRO B 1 359 ? 9.164 33.312 -7.777 1 98.06 359 PRO B N 1
ATOM 5889 C CA . PRO B 1 359 ? 10.312 32.531 -7.316 1 98.06 359 PRO B CA 1
ATOM 5890 C C . PRO B 1 359 ? 10.633 32.781 -5.84 1 98.06 359 PRO B C 1
ATOM 5892 O O . PRO B 1 359 ? 11.234 31.906 -5.195 1 98.06 359 PRO B O 1
ATOM 5895 N N . ASP B 1 360 ? 10.141 33.875 -5.27 1 97.69 360 ASP B N 1
ATOM 5896 C CA . ASP B 1 360 ? 10.516 34.219 -3.902 1 97.69 360 ASP B CA 1
ATOM 5897 C C . ASP B 1 360 ? 9.492 33.688 -2.902 1 97.69 360 ASP B C 1
ATOM 5899 O O . ASP B 1 360 ? 9.672 33.812 -1.69 1 97.69 360 ASP B O 1
ATOM 5903 N N . ASN B 1 361 ? 8.438 33.031 -3.402 1 98.62 361 ASN B N 1
ATOM 5904 C CA . ASN B 1 361 ? 7.402 32.5 -2.52 1 98.62 361 ASN B CA 1
ATOM 5905 C C . ASN B 1 361 ? 7.797 31.125 -1.957 1 98.62 361 ASN B C 1
ATOM 5907 O O . ASN B 1 361 ? 7.059 30.547 -1.16 1 98.62 361 ASN B O 1
ATOM 5911 N N . CYS B 1 362 ? 8.938 30.547 -2.309 1 98.69 362 CYS B N 1
ATOM 5912 C CA . CYS B 1 362 ? 9.438 29.328 -1.698 1 98.69 362 CYS B CA 1
ATOM 5913 C C . CYS B 1 362 ? 10.852 29.516 -1.18 1 98.69 362 CYS B C 1
ATOM 5915 O O . CYS B 1 362 ? 11.625 30.281 -1.744 1 98.69 362 CYS B O 1
ATOM 5917 N N . GLU B 1 363 ? 11.078 28.812 -0.147 1 98.69 363 GLU B N 1
ATOM 5918 C CA . GLU B 1 363 ? 12.383 28.953 0.498 1 98.69 363 GLU B CA 1
ATOM 5919 C C . GLU B 1 363 ? 12.828 27.641 1.145 1 98.69 363 GLU B C 1
ATOM 5921 O O . GLU B 1 363 ? 11.992 26.891 1.646 1 98.69 363 GLU B O 1
ATOM 5926 N N . LEU B 1 364 ? 14.102 27.312 1.03 1 98.81 364 LEU B N 1
ATOM 5927 C CA . LEU B 1 364 ? 14.75 26.234 1.774 1 98.81 364 LEU B CA 1
ATOM 5928 C C . LEU B 1 364 ? 15.586 26.797 2.92 1 98.81 364 LEU B C 1
ATOM 5930 O O . LEU B 1 364 ? 16.547 27.531 2.688 1 98.81 364 LEU B O 1
ATOM 5934 N N . TYR B 1 365 ? 15.164 26.516 4.094 1 98.81 365 TYR B N 1
ATOM 5935 C CA . TYR B 1 365 ? 15.953 26.859 5.273 1 98.81 365 TYR B CA 1
ATOM 5936 C C . TYR B 1 365 ? 16.797 25.672 5.715 1 98.81 365 TYR B C 1
ATOM 5938 O O . TYR B 1 365 ? 16.281 24.562 5.875 1 98.81 365 TYR B O 1
ATOM 5946 N N . ILE B 1 366 ? 18.078 25.875 5.969 1 98.69 366 ILE B N 1
ATOM 5947 C CA . ILE B 1 366 ? 18.984 24.828 6.43 1 98.69 366 ILE B CA 1
ATOM 5948 C C . ILE B 1 366 ? 19.391 25.109 7.879 1 98.69 366 ILE B C 1
ATOM 5950 O O . ILE B 1 366 ? 20.094 26.078 8.164 1 98.69 366 ILE B O 1
ATOM 5954 N N . GLY B 1 367 ? 18.922 24.312 8.773 1 97.56 367 GLY B N 1
ATOM 5955 C CA . GLY B 1 367 ? 19.25 24.438 10.188 1 97.56 367 GLY B CA 1
ATOM 5956 C C . GLY B 1 367 ? 20.516 23.688 10.562 1 97.56 367 GLY B C 1
ATOM 5957 O O . GLY B 1 367 ? 20.922 22.75 9.875 1 97.56 367 GLY B O 1
ATOM 5958 N N . ASN B 1 368 ? 21.062 24.172 11.766 1 94.81 368 ASN B N 1
ATOM 5959 C CA . ASN B 1 368 ? 22.234 23.516 12.32 1 94.81 368 ASN B CA 1
ATOM 5960 C C . ASN B 1 368 ? 21.859 22.375 13.242 1 94.81 368 ASN B C 1
ATOM 5962 O O . ASN B 1 368 ? 21.844 22.531 14.469 1 94.81 368 ASN B O 1
ATOM 5966 N N . GLY B 1 369 ? 21.438 21.266 12.789 1 94.88 369 GLY B N 1
ATOM 5967 C CA . GLY B 1 369 ? 21.062 20.078 13.547 1 94.88 369 GLY B CA 1
ATOM 5968 C C . GLY B 1 369 ? 20.562 18.953 12.664 1 94.88 369 GLY B C 1
ATOM 5969 O O . GLY B 1 369 ? 20.859 18.906 11.469 1 94.88 369 GLY B O 1
ATOM 5970 N N . GLY B 1 370 ? 19.953 18 13.367 1 94.94 370 GLY B N 1
ATOM 5971 C CA . GLY B 1 370 ? 19.484 16.812 12.664 1 94.94 370 GLY B CA 1
ATOM 5972 C C . GLY B 1 370 ? 18 16.812 12.398 1 94.94 370 GLY B C 1
ATOM 5973 O O . GLY B 1 370 ? 17.453 17.797 11.883 1 94.94 370 GLY B O 1
ATOM 5974 N N . HIS B 1 371 ? 17.344 15.742 12.711 1 93.44 371 HIS B N 1
ATOM 5975 C CA . HIS B 1 371 ? 15.93 15.516 12.469 1 93.44 371 HIS B CA 1
ATOM 5976 C C . HIS B 1 371 ? 15.078 16.203 13.539 1 93.44 371 HIS B C 1
ATOM 5978 O O . HIS B 1 371 ? 14.68 15.562 14.523 1 93.44 371 HIS B O 1
ATOM 5984 N N . ARG B 1 372 ? 14.812 17.5 13.375 1 93.88 372 ARG B N 1
ATOM 5985 C CA . ARG B 1 372 ? 14.102 18.297 14.359 1 93.88 372 ARG B CA 1
ATOM 5986 C C . ARG B 1 372 ? 13.367 19.453 13.688 1 93.88 372 ARG B C 1
ATOM 5988 O O . ARG B 1 372 ? 13.414 19.609 12.469 1 93.88 372 ARG B O 1
ATOM 5995 N N . TYR B 1 373 ? 12.555 20.172 14.492 1 96.19 373 TYR B N 1
ATOM 5996 C CA . TYR B 1 373 ? 11.93 21.422 14.031 1 96.19 373 TYR B CA 1
ATOM 5997 C C . TYR B 1 373 ? 12.898 22.594 14.148 1 96.19 373 TYR B C 1
ATOM 5999 O O . TYR B 1 373 ? 13.844 22.547 14.945 1 96.19 373 TYR B O 1
ATOM 6007 N N . TYR B 1 374 ? 12.727 23.625 13.32 1 97.06 374 TYR B N 1
ATOM 6008 C CA . TYR B 1 374 ? 13.57 24.812 13.344 1 97.06 374 TYR B CA 1
ATOM 6009 C C . TYR B 1 374 ? 12.734 26.078 13.406 1 97.06 374 TYR B C 1
ATOM 6011 O O . TYR B 1 374 ? 12.391 26.656 12.375 1 97.06 374 TYR B O 1
ATOM 6019 N N . LYS B 1 375 ? 12.547 26.516 14.617 1 97.19 375 LYS B N 1
ATOM 6020 C CA . LYS B 1 375 ? 11.695 27.672 14.906 1 97.19 375 LYS B CA 1
ATOM 6021 C C . LYS B 1 375 ? 12.188 28.906 14.156 1 97.19 375 LYS B C 1
ATOM 6023 O O . LYS B 1 375 ? 11.383 29.641 13.578 1 97.19 375 LYS B O 1
ATOM 6028 N N . GLU B 1 376 ? 13.438 29.109 14.164 1 96.81 376 GLU B N 1
ATOM 6029 C CA . GLU B 1 376 ? 14.008 30.297 13.539 1 96.81 376 GLU B CA 1
ATOM 6030 C C . GLU B 1 376 ? 13.648 30.359 12.055 1 96.81 376 GLU B C 1
ATOM 6032 O O . GLU B 1 376 ? 13.18 31.406 11.57 1 96.81 376 GLU B O 1
ATOM 6037 N N . GLY B 1 377 ? 13.883 29.312 11.359 1 97.94 377 GLY B N 1
ATOM 6038 C CA . GLY B 1 377 ? 13.562 29.281 9.938 1 97.94 377 GLY B CA 1
ATOM 6039 C C . GLY B 1 377 ? 12.094 29.5 9.648 1 97.94 377 GLY B C 1
ATOM 6040 O O . GLY B 1 377 ? 11.734 30.266 8.75 1 97.94 377 GLY B O 1
ATOM 6041 N N . ALA B 1 378 ? 11.25 28.859 10.422 1 98.31 378 ALA B N 1
ATOM 6042 C CA . ALA B 1 378 ? 9.805 28.969 10.234 1 98.31 378 ALA B CA 1
ATOM 6043 C C . ALA B 1 378 ? 9.312 30.391 10.461 1 98.31 378 ALA B C 1
ATOM 6045 O O . ALA B 1 378 ? 8.633 30.953 9.602 1 98.31 378 ALA B O 1
ATOM 6046 N N . TRP B 1 379 ? 9.68 31 11.508 1 97.81 379 TRP B N 1
ATOM 6047 C CA . TRP B 1 379 ? 9.109 32.281 11.883 1 97.81 379 TRP B CA 1
ATOM 6048 C C . TRP B 1 379 ? 9.766 33.438 11.102 1 97.81 379 TRP B C 1
ATOM 6050 O O . TRP B 1 379 ? 9.133 34.438 10.828 1 97.81 379 TRP B O 1
ATOM 6060 N N . ASN B 1 380 ? 11.055 33.25 10.703 1 97.5 380 ASN B N 1
ATOM 6061 C CA . ASN B 1 380 ? 11.617 34.188 9.758 1 97.5 380 ASN B CA 1
ATOM 6062 C C . ASN B 1 380 ? 10.789 34.281 8.484 1 97.5 380 ASN B C 1
ATOM 6064 O O . ASN B 1 380 ? 10.5 35.375 7.996 1 97.5 380 ASN B O 1
ATOM 6068 N N . PHE B 1 381 ? 10.438 33.156 7.98 1 98.38 381 PHE B N 1
ATOM 6069 C CA . PHE B 1 381 ? 9.672 33.094 6.742 1 98.38 381 PHE B CA 1
ATOM 6070 C C . PHE B 1 381 ? 8.258 33.625 6.953 1 98.38 381 PHE B C 1
ATOM 6072 O O . PHE B 1 381 ? 7.742 34.375 6.125 1 98.38 381 PHE B O 1
ATOM 6079 N N . ILE B 1 382 ? 7.566 33.25 8.062 1 98.31 382 ILE B N 1
ATOM 6080 C CA . ILE B 1 382 ? 6.215 33.688 8.375 1 98.31 382 ILE B CA 1
ATOM 6081 C C . ILE B 1 382 ? 6.191 35.219 8.5 1 98.31 382 ILE B C 1
ATOM 6083 O O . ILE B 1 382 ? 5.344 35.875 7.895 1 98.31 382 ILE B O 1
ATOM 6087 N N . ASN B 1 383 ? 7.141 35.75 9.219 1 96.56 383 ASN B N 1
ATOM 6088 C CA . ASN B 1 383 ? 7.176 37.188 9.453 1 96.56 383 ASN B CA 1
ATOM 6089 C C . ASN B 1 383 ? 7.457 37.969 8.172 1 96.56 383 ASN B C 1
ATOM 6091 O O . ASN B 1 383 ? 6.961 39.062 7.992 1 96.56 383 ASN B O 1
ATOM 6095 N N . LYS B 1 384 ? 8.188 37.344 7.336 1 96.25 384 LYS B N 1
ATOM 6096 C CA . LYS B 1 384 ? 8.531 37.969 6.066 1 96.25 384 LYS B CA 1
ATOM 6097 C C . LYS B 1 384 ? 7.312 38.062 5.152 1 96.25 384 LYS B C 1
ATOM 6099 O O . LYS B 1 384 ? 7.16 39.031 4.406 1 96.25 384 LYS B O 1
ATOM 6104 N N . HIS B 1 385 ? 6.484 37.062 5.227 1 94.56 385 HIS B N 1
ATOM 6105 C CA . HIS B 1 385 ? 5.492 36.938 4.16 1 94.56 385 HIS B CA 1
ATOM 6106 C C . HIS B 1 385 ? 4.078 37.125 4.707 1 94.56 385 HIS B C 1
ATOM 6108 O O . HIS B 1 385 ? 3.123 37.25 3.938 1 94.56 385 HIS B O 1
ATOM 6114 N N . LEU B 1 386 ? 3.98 37.062 6.027 1 85.75 386 LEU B N 1
ATOM 6115 C CA . LEU B 1 386 ? 2.643 37.156 6.602 1 85.75 386 LEU B CA 1
ATOM 6116 C C . LEU B 1 386 ? 1.993 38.469 6.246 1 85.75 386 LEU B C 1
ATOM 6118 O O . LEU B 1 386 ? 2.633 39.531 6.34 1 85.75 386 LEU B O 1
ATOM 6122 N N . LEU B 1 387 ? 0.983 38.406 5.617 1 66.81 387 LEU B N 1
ATOM 6123 C CA . LEU B 1 387 ? 0.253 39.594 5.227 1 66.81 387 LEU B CA 1
ATOM 6124 C C . LEU B 1 387 ? -0.371 40.281 6.445 1 66.81 387 LEU B C 1
ATOM 6126 O O . LEU B 1 387 ? -1.014 39.625 7.266 1 66.81 387 LEU B O 1
ATOM 6130 N N . LYS B 1 388 ? 0.351 41.25 7.039 1 53.16 388 LYS B N 1
ATOM 6131 C CA . LYS B 1 388 ? -0.271 42.031 8.117 1 53.16 388 LYS B CA 1
ATOM 6132 C C . LYS B 1 388 ? -1.562 42.688 7.652 1 53.16 388 LYS B C 1
ATOM 6134 O O . LYS B 1 388 ? -1.688 43.062 6.484 1 53.16 388 LYS B O 1
#